Protein AF-0000000080752693 (afdb_homodimer)

Secondary structure (DSSP, 8-state):
--PPP-EESS-TGGGT-B---TTS-EEEEEEE----TTTSGGGGHHHHHHHHHHHHHHHTTS-EEEEE-GGGHHHHHHHTTTSSEEEEE---SSS-HHHHS-EEEE-TT--EEEEEEE--TTTTTTT-S-S--TTGGGHHHHHHHHTT-EEEEEEEEE--GGG-EE-SSSEEEEEHHHHTSTTT-TT--HHHHHHHHHHHH--SEEEEES--STT-TTSS-GGGTEEEEETTEEEEEE---TTSTHHHHHHHHHHHHHH-B-TTSPBPEEEEEEPP---B--HHHHHTSPP-TTS----TTSBP---TT--EEETTEEEEEE-S-TTHHHHHHHHHHHSTTSEEEEEE-HHHHTTT--TTTT-EEEEP----/--PPP-EEPS-TGGGT-B---TTS-EEEEEEE----TTTSGGGGHHHHHHHHHHHHHHHTTS-EEEEE-GGGHHHHHHHTTTSSEEEEE---SSS-HHHHS-EEEE-TTS-EEEEEEE--TTTTTTT-S-S--TTGGGHHHHHHHHTT-EEEEEEEEE--GGG-EE-SSSEEEEEHHHHTSTTT-TT--HHHHHHHHHHHH--SEEEEES--STT-TTSS-GGGTEEEEETTEEEEEE---TTSTHHHHHHHHHHHHHH-B-TTSPBPEEEEEEPP---B--HHHHHTSPP-TTS----TTSBP---TT--EEETTEEEEEE-S-TTHHHHHHHHHHHSTTSEEEEEE-HHHHTTT--TTTT-EEEEP----

Sequence (744 aa):
MPEPMRTLSGTPRADGFRMPAEWEPHAQTWMLWPERPDNWRLGGKPAQAAFATVARAIARFEPVTVGVSAAQYENACVRLAGADIRVVELSSDDAWVRDTGPTFLVDDAGEVRGVDWTFNAWGGFAGGLYAPWNRDDQVARKILGIERCARYRTEGFVLEGGAIHVDGEGTLLTTEECLLNPNRNPHLSREEIEAVLAGHLAVERVIWLPQGLYNDETDGHVDNFCCFVRPGEVLLAWTDDPQDPNHPRCRAALEVLERVRDARGRALRVQRMPIPGPLHASAEECAGVDPAADSQPRDPSIRLAASYVNFLIVNGGIIAPAFDDPRDAEAEALLRQSFPGREVLMLPGREILLGGGNIHCITQQQPAARRRMPEPMRTLSGTPRADGFRMPAEWEPHAQTWMLWPERPDNWRLGGKPAQAAFATVARAIARFEPVTVGVSAAQYENACVRLAGADIRVVELSSDDAWVRDTGPTFLVDDAGEVRGVDWTFNAWGGFAGGLYAPWNRDDQVARKILGIERCARYRTEGFVLEGGAIHVDGEGTLLTTEECLLNPNRNPHLSREEIEAVLAGHLAVERVIWLPQGLYNDETDGHVDNFCCFVRPGEVLLAWTDDPQDPNHPRCRAALEVLERVRDARGRALRVQRMPIPGPLHASAEECAGVDPAADSQPRDPSIRLAASYVNFLIVNGGIIAPAFDDPRDAEAEALLRQSFPGREVLMLPGREILLGGGNIHCITQQQPAARRR

InterPro domains:
  IPR007466 Peptidyl-arginine deiminase, Porphyromonas-type [PF04371] (18-367)
  IPR007466 Peptidyl-arginine deiminase, Porphyromonas-type [PTHR31377] (7-369)
  IPR017754 Agmatine deiminase [MF_01841] (10-368)
  IPR017754 Agmatine deiminase [TIGR03380] (11-368)

Nearest PDB structures (foldseek):
  2jer-assembly2_H  TM=9.837E-01  e=2.312E-53  Enterococcus faecalis
  6nic-assembly1_B  TM=9.835E-01  e=3.506E-53  Medicago truncatula
  2q3u-assembly2_B  TM=9.822E-01  e=3.949E-53  Arabidopsis thaliana
  2ewo-assembly3_H  TM=9.600E-01  e=5.181E-51  Streptococcus mutans
  2ewo-assembly1_A  TM=9.579E-01  e=6.193E-51  Streptococcus mutans

Solvent-accessible surface area (backbone atoms only — not comparable to full-atom values): 37403 Å² total; per-residue (Å²): 125,86,53,41,50,40,78,50,85,83,42,38,35,84,73,54,27,29,41,66,25,67,81,51,64,55,57,31,34,35,33,36,58,51,53,41,35,49,52,26,34,65,61,7,50,65,38,38,55,47,49,40,52,52,49,54,59,47,34,77,52,38,41,28,37,35,28,21,36,80,92,42,40,69,59,48,52,63,70,44,55,95,56,45,46,32,61,42,54,40,60,54,50,59,33,45,25,19,36,34,32,47,53,46,27,36,32,59,80,22,51,57,35,29,37,30,46,30,48,47,44,64,15,36,95,57,75,23,44,40,66,79,40,67,43,27,46,40,34,16,57,50,54,30,35,67,70,46,20,40,32,34,69,35,85,84,43,50,49,42,48,39,38,44,43,48,43,50,65,23,27,34,42,28,17,42,46,29,68,67,27,62,49,47,35,63,90,52,52,74,67,54,49,50,49,51,46,25,36,62,33,41,37,76,31,80,46,72,27,64,52,26,46,58,66,31,80,58,41,9,30,18,37,49,23,40,42,61,72,43,75,50,29,34,42,30,46,33,59,87,46,80,84,41,80,44,20,66,39,32,50,52,35,49,54,50,47,68,69,44,60,47,55,82,65,38,63,48,45,79,41,76,35,63,52,59,70,90,42,59,52,46,67,68,57,34,66,36,31,45,87,50,97,55,38,56,84,69,52,47,86,46,62,52,61,60,40,56,56,19,34,34,64,52,54,60,28,34,45,28,47,29,69,93,41,92,57,41,62,57,46,50,52,50,51,44,67,65,37,73,84,34,50,74,44,74,40,84,26,56,61,44,37,70,56,65,45,39,56,30,40,34,30,36,72,35,64,43,66,45,63,108,124,86,55,40,49,40,79,50,84,82,42,38,36,83,72,53,24,28,42,64,27,67,83,52,63,56,56,30,33,38,32,36,60,53,53,41,35,49,52,26,35,65,62,7,51,65,40,38,53,47,51,41,53,50,49,55,58,46,33,77,52,38,44,29,38,36,28,21,35,81,91,42,40,68,60,49,51,63,68,43,55,95,55,44,48,32,62,42,53,40,58,52,52,59,34,44,26,19,35,34,31,48,53,47,26,36,32,57,79,22,51,55,35,28,38,32,45,31,49,46,45,63,15,36,93,57,76,23,43,41,68,78,41,69,43,27,47,39,33,15,57,48,53,30,35,68,68,45,20,40,32,36,70,36,84,86,44,51,50,42,46,40,38,44,42,48,41,51,65,23,28,32,40,28,18,41,46,30,68,68,27,61,47,47,36,63,91,51,52,72,67,55,49,49,49,50,46,26,34,61,33,42,38,77,30,78,46,71,27,63,52,28,43,57,67,30,79,59,42,10,31,18,38,49,22,39,41,61,72,45,77,49,30,33,41,31,47,32,59,87,47,79,84,41,80,43,18,66,40,34,51,54,34,50,54,48,47,67,69,46,61,47,55,84,63,39,63,49,45,80,40,74,36,62,51,58,73,90,42,59,52,47,67,67,58,35,67,35,29,45,87,52,96,55,39,56,84,68,52,45,86,48,62,51,59,59,40,56,57,19,34,34,63,51,53,61,28,32,46,28,49,27,69,94,44,90,55,41,62,56,46,50,52,51,49,43,66,64,38,75,85,33,49,73,44,74,40,82,27,54,62,44,36,72,57,66,46,38,57,30,41,35,30,36,73,35,67,43,66,46,64,108

Foldseek 3Di:
DLAFAAADDFACVVVAKAQAAQQFAFQEKEWEAFAQQQQAFQRCVVVNLQVLVLQQVQLVFHAYEYEYAPVCQVVNCVSNPDGRYHYDHADWNGIQCQFLAWRWIAHQAQAIATEQAAAQQLQNPHLHAFDDGVSSSCHHVVVCRVVSHYYHYDPLAHTTNLQWGDQRPQEIEGECQRRVPCSGRVPDDPVRNVVNCCRHRVHDYYQYQHAAFPLQSSRHRCLQAKYALHVQEMEGEADPDPVDPCHVSRVSRVVSLQPDAGPVGHRHHYHYAYFFDQDFDDPVRQVRGDDDPGHHHHDRVRGFSGGQSLWHNHRQAIETEDDPGPCRVVNQVVVCVSDPRHHYDYGHFVSVSSSRGGDNRRMDTHRGRDND/DLAFAAADDFFCVVVAKAQAAQQFAFQEKEWEAFAAQQQAFQRCVVVNLQVLVLQQVQLVFHAYEYEYAPVCQVVNCVSNPDGRYHYDHADWNGIQCQFLAWRWIAHQAQAIATEQAAEQQLQNPHLHAFDDGVSSSCHHVVVCRVVSHYYHYDPLAHTTNLQWGDQRPQEIEGECQRRVPCSGRVPDDPVRNVVNCCRHRVHDYYQYQHAAFPPQSSRHRCLQAKYDLHVQEMEGEADPDPVDPCHVSRVSRVVSLQPDAGPVGHRHHYHYAYFFDQDFDDPVRQVRGDDDPGHHHHDRVRGFSGGQSLWHNHRQAIETEDDPGPCRVVNQVVVCVSDPRHYYDYGHFVSVSSSRGGDNRRMDTHRGRDND

pLDDT: mean 96.48, std 6.57, range [35.59, 98.94]

Radius of gyration: 28.94 Å; Cα contacts (8 Å, |Δi|>4): 1830; chains: 2; bounding box: 50×90×65 Å

Organism: Azotobacter vinelandii (strain DJ / ATCC BAA-1303) (NCBI:txid322710)

Structure (mmCIF, N/CA/C/O backbone):
data_AF-0000000080752693-model_v1
#
loop_
_entity.id
_entity.type
_entity.pdbx_description
1 polymer 'Agmatine deiminase'
#
loop_
_atom_site.group_PDB
_atom_site.id
_atom_site.type_symbol
_atom_site.label_atom_id
_atom_site.label_alt_id
_atom_site.label_comp_id
_atom_site.label_asym_id
_atom_site.label_entity_id
_atom_site.label_seq_id
_atom_site.pdbx_PDB_ins_code
_atom_site.Cartn_x
_atom_site.Cartn_y
_atom_site.Cartn_z
_atom_site.occupancy
_atom_site.B_iso_or_equiv
_atom_site.auth_seq_id
_atom_site.auth_comp_id
_atom_site.auth_asym_id
_atom_site.auth_atom_id
_atom_site.pdbx_PDB_model_num
ATOM 1 N N . MET A 1 1 ? 16.641 1.044 -11.445 1 35.59 1 MET A N 1
ATOM 2 C CA . MET A 1 1 ? 15.727 0.203 -10.68 1 35.59 1 MET A CA 1
ATOM 3 C C . MET A 1 1 ? 15.305 0.898 -9.391 1 35.59 1 MET A C 1
ATOM 5 O O . MET A 1 1 ? 16.125 1.528 -8.719 1 35.59 1 MET A O 1
ATOM 9 N N . PRO A 1 2 ? 14.031 1.011 -9.18 1 43.19 2 PRO A N 1
ATOM 10 C CA . PRO A 1 2 ? 13.695 1.741 -7.953 1 43.19 2 PRO A CA 1
ATOM 11 C C . PRO A 1 2 ? 14.25 1.079 -6.699 1 43.19 2 PRO A C 1
ATOM 13 O O . PRO A 1 2 ? 14.281 -0.15 -6.605 1 43.19 2 PRO A O 1
ATOM 16 N N . GLU A 1 3 ? 15.242 1.624 -6.117 1 51.09 3 GLU A N 1
ATOM 17 C CA . GLU A 1 3 ? 15.828 1.134 -4.875 1 51.09 3 GLU A CA 1
ATOM 18 C C . GLU A 1 3 ? 14.773 0.969 -3.787 1 51.09 3 GLU A C 1
ATOM 20 O O . GLU A 1 3 ? 13.812 1.737 -3.729 1 51.09 3 GLU A O 1
ATOM 25 N N . PRO A 1 4 ? 14.773 -0.229 -3.17 1 57.16 4 PRO A N 1
ATOM 26 C CA . PRO A 1 4 ? 13.906 -0.382 -1.998 1 57.16 4 PRO A CA 1
ATOM 27 C C . PRO A 1 4 ? 14.086 0.743 -0.98 1 57.16 4 PRO A C 1
ATOM 29 O O . PRO A 1 4 ? 15.125 1.402 -0.96 1 57.16 4 PRO A O 1
ATOM 32 N N . MET A 1 5 ? 13 1.014 -0.324 1 68.12 5 MET A N 1
ATOM 33 C CA . MET A 1 5 ? 13.094 2.021 0.728 1 68.12 5 MET A CA 1
ATOM 34 C C . MET A 1 5 ? 14.258 1.712 1.671 1 68.12 5 MET A C 1
ATOM 36 O O . MET A 1 5 ? 14.367 0.595 2.18 1 68.12 5 MET A O 1
ATOM 40 N N . ARG A 1 6 ? 15.156 2.541 1.705 1 82.06 6 ARG A N 1
ATOM 41 C CA . ARG A 1 6 ? 16.312 2.449 2.605 1 82.06 6 ARG A CA 1
ATOM 42 C C . ARG A 1 6 ? 16.219 3.494 3.713 1 82.06 6 ARG A C 1
ATOM 44 O O . ARG A 1 6 ? 15.828 4.637 3.467 1 82.06 6 ARG A O 1
ATOM 51 N N . THR A 1 7 ? 16.312 2.973 4.898 1 90.19 7 THR A N 1
ATOM 52 C CA . THR A 1 7 ? 16.516 3.912 5.996 1 90.19 7 THR A CA 1
ATOM 53 C C . THR A 1 7 ? 17.969 4.402 6.027 1 90.19 7 THR A C 1
ATOM 55 O O . THR A 1 7 ? 18.891 3.6 6.113 1 90.19 7 THR A O 1
ATOM 58 N N . LEU A 1 8 ? 18.125 5.656 5.898 1 93.06 8 LEU A N 1
ATOM 59 C CA . LEU A 1 8 ? 19.438 6.266 5.773 1 93.06 8 LEU A CA 1
ATOM 60 C C . LEU A 1 8 ? 19.969 6.699 7.137 1 93.06 8 LEU A C 1
ATOM 62 O O . LEU A 1 8 ? 19.188 7.051 8.023 1 93.06 8 LEU A O 1
ATOM 66 N N . SER A 1 9 ? 21.297 6.594 7 1 89.62 9 SER A N 1
ATOM 67 C CA . SER A 1 9 ? 21.984 7.145 8.164 1 89.62 9 SER A CA 1
ATOM 68 C C . SER A 1 9 ? 22.453 8.578 7.906 1 89.62 9 SER A C 1
ATOM 70 O O . SER A 1 9 ? 22.531 9.008 6.754 1 89.62 9 SER A O 1
ATOM 72 N N . GLY A 1 10 ? 22.359 9.484 8.875 1 92.94 10 GLY A N 1
ATOM 73 C CA . GLY A 1 10 ? 22.781 10.867 8.719 1 92.94 10 GLY A CA 1
ATOM 74 C C . GLY A 1 10 ? 21.625 11.836 8.641 1 92.94 10 GLY A C 1
ATOM 75 O O . GLY A 1 10 ? 20.547 11.562 9.18 1 92.94 10 GLY A O 1
ATOM 76 N N . THR A 1 11 ? 21.984 13.016 7.91 1 97.25 11 THR A N 1
ATOM 77 C CA . THR A 1 11 ? 20.953 14.047 7.828 1 97.25 11 THR A CA 1
ATOM 78 C C . THR A 1 11 ? 20.688 14.445 6.379 1 97.25 11 THR A C 1
ATOM 80 O O . THR A 1 11 ? 21.594 14.398 5.547 1 97.25 11 THR A O 1
ATOM 83 N N . PRO A 1 12 ? 19.516 14.812 6.129 1 98.25 12 PRO A N 1
ATOM 84 C CA . PRO A 1 12 ? 19.172 15.289 4.789 1 98.25 12 PRO A CA 1
ATOM 85 C C . PRO A 1 12 ? 20.078 16.422 4.32 1 98.25 12 PRO A C 1
ATOM 87 O O . PRO A 1 12 ? 20.531 16.422 3.168 1 98.25 12 PRO A O 1
ATOM 90 N N . ARG A 1 13 ? 20.375 17.344 5.18 1 98.31 13 ARG A N 1
ATOM 91 C CA . ARG A 1 13 ? 21.219 18.469 4.801 1 98.31 13 ARG A CA 1
ATOM 92 C C . ARG A 1 13 ? 22.578 17.984 4.273 1 98.31 13 ARG A C 1
ATOM 94 O O . ARG A 1 13 ? 23.047 18.469 3.244 1 98.31 13 ARG A O 1
ATOM 101 N N . ALA A 1 14 ? 23.156 17.062 4.996 1 98.25 14 ALA A N 1
ATOM 102 C CA . ALA A 1 14 ? 24.453 16.516 4.613 1 98.25 14 ALA A CA 1
ATOM 103 C C . ALA A 1 14 ? 24.391 15.828 3.25 1 98.25 14 ALA A C 1
ATOM 105 O O . ALA A 1 14 ? 25.375 15.797 2.514 1 98.25 14 ALA A O 1
ATOM 106 N N . ASP A 1 15 ? 23.203 15.359 2.896 1 97.69 15 ASP A N 1
ATOM 107 C CA . ASP A 1 15 ? 23.031 14.641 1.643 1 97.69 15 ASP A CA 1
ATOM 108 C C . ASP A 1 15 ? 22.547 15.57 0.534 1 97.69 15 ASP A C 1
ATOM 110 O O . ASP A 1 15 ? 22.266 15.125 -0.581 1 97.69 15 ASP A O 1
ATOM 114 N N . GLY A 1 16 ? 22.344 16.844 0.834 1 97.94 16 GLY A N 1
ATOM 115 C CA . GLY A 1 16 ? 21.969 17.828 -0.175 1 97.94 16 GLY A CA 1
ATOM 116 C C . GLY A 1 16 ? 20.469 17.938 -0.356 1 97.94 16 GLY A C 1
ATOM 117 O O . GLY A 1 16 ? 20 18.375 -1.41 1 97.94 16 GLY A O 1
ATOM 118 N N . PHE A 1 17 ? 19.688 17.547 0.644 1 98.25 17 PHE A N 1
ATOM 119 C CA . PHE A 1 17 ? 18.219 17.609 0.566 1 98.25 17 PHE A CA 1
ATOM 120 C C . PHE A 1 17 ? 17.688 18.734 1.434 1 98.25 17 PHE A C 1
ATOM 122 O O . PHE A 1 17 ? 18.266 19.062 2.473 1 98.25 17 PHE A O 1
ATOM 129 N N . ARG A 1 18 ? 16.531 19.281 1.024 1 98.31 18 ARG A N 1
ATOM 130 C CA . ARG A 1 18 ? 15.844 20.344 1.762 1 98.31 18 ARG A CA 1
ATOM 131 C C . ARG A 1 18 ? 14.328 20.141 1.743 1 98.31 18 ARG A C 1
ATOM 133 O O . ARG A 1 18 ? 13.797 19.516 0.827 1 98.31 18 ARG A O 1
ATOM 140 N N . MET A 1 19 ? 13.648 20.688 2.75 1 98.62 19 MET A N 1
ATOM 141 C CA . MET A 1 19 ? 12.188 20.766 2.715 1 98.62 19 MET A CA 1
ATOM 142 C C . MET A 1 19 ? 11.727 21.875 1.786 1 98.62 19 MET A C 1
ATOM 144 O O . MET A 1 19 ? 12.039 23.047 2.014 1 98.62 19 MET A O 1
ATOM 148 N N . PRO A 1 20 ? 11.047 21.578 0.7 1 98.19 20 PRO A N 1
ATOM 149 C CA . PRO A 1 20 ? 10.555 22.641 -0.192 1 98.19 20 PRO A CA 1
ATOM 150 C C . PRO A 1 20 ? 9.359 23.375 0.385 1 98.19 20 PRO A C 1
ATOM 152 O O . PRO A 1 20 ? 8.672 22.859 1.271 1 98.19 20 PRO A O 1
ATOM 155 N N . ALA A 1 21 ? 9.141 24.562 -0.133 1 98.12 21 ALA A N 1
ATOM 156 C CA . ALA A 1 21 ? 7.938 25.312 0.24 1 98.12 21 ALA A CA 1
ATOM 157 C C . ALA A 1 21 ? 6.68 24.609 -0.276 1 98.12 21 ALA A C 1
ATOM 159 O O . ALA A 1 21 ? 6.742 23.844 -1.235 1 98.12 21 ALA A O 1
ATOM 160 N N . GLU A 1 22 ? 5.555 24.891 0.324 1 97.81 22 GLU A N 1
ATOM 161 C CA . GLU A 1 22 ? 4.305 24.219 -0.01 1 97.81 22 GLU A CA 1
ATOM 162 C C . GLU A 1 22 ? 3.795 24.641 -1.383 1 97.81 22 GLU A C 1
ATOM 164 O O . GLU A 1 22 ? 2.969 23.969 -1.986 1 97.81 22 GLU A O 1
ATOM 169 N N . TRP A 1 23 ? 4.281 25.844 -1.931 1 97.75 23 TRP A N 1
ATOM 170 C CA . TRP A 1 23 ? 3.789 26.297 -3.223 1 97.75 23 TRP A CA 1
ATOM 171 C C . TRP A 1 23 ? 4.625 25.734 -4.363 1 97.75 23 TRP A C 1
ATOM 173 O O . TRP A 1 23 ? 4.316 25.953 -5.535 1 97.75 23 TRP A O 1
ATOM 183 N N . GLU A 1 24 ? 5.789 25.078 -4.023 1 96.81 24 GLU A N 1
ATOM 184 C CA . GLU A 1 24 ? 6.547 24.406 -5.074 1 96.81 24 GLU A CA 1
ATOM 185 C C . GLU A 1 24 ? 5.746 23.266 -5.695 1 96.81 24 GLU A C 1
ATOM 187 O O . GLU A 1 24 ? 4.789 22.766 -5.094 1 96.81 24 GLU A O 1
ATOM 192 N N . PRO A 1 25 ? 6.07 22.844 -6.941 1 97.38 25 PRO A N 1
ATOM 193 C CA . PRO A 1 25 ? 5.25 21.875 -7.656 1 97.38 25 PRO A CA 1
ATOM 194 C C . PRO A 1 25 ? 5.094 20.562 -6.887 1 97.38 25 PRO A C 1
ATOM 196 O O . PRO A 1 25 ? 6.043 20.094 -6.258 1 97.38 25 PRO A O 1
ATOM 199 N N . HIS A 1 26 ? 3.889 20.031 -6.984 1 97.81 26 HIS A N 1
ATOM 200 C CA . HIS A 1 26 ? 3.562 18.781 -6.309 1 97.81 26 HIS A CA 1
ATOM 201 C C . HIS A 1 26 ? 3.438 17.625 -7.305 1 97.81 26 HIS A C 1
ATOM 203 O O . HIS A 1 26 ? 3.006 17.828 -8.438 1 97.81 26 HIS A O 1
ATOM 209 N N . ALA A 1 27 ? 3.795 16.422 -6.836 1 97.62 27 ALA A N 1
ATOM 210 C CA . ALA A 1 27 ? 3.461 15.203 -7.555 1 97.62 27 ALA A CA 1
ATOM 211 C C . ALA A 1 27 ? 2.064 14.711 -7.18 1 97.62 27 ALA A C 1
ATOM 213 O O . ALA A 1 27 ? 1.351 14.156 -8.016 1 97.62 27 ALA A O 1
ATOM 214 N N . GLN A 1 28 ? 1.717 14.883 -5.895 1 98 28 GLN A N 1
ATOM 215 C CA . GLN A 1 28 ? 0.428 14.438 -5.371 1 98 28 GLN A CA 1
ATOM 216 C C . GLN A 1 28 ? 0.195 14.977 -3.959 1 98 28 GLN A C 1
ATOM 218 O O . GLN A 1 28 ? 1.093 15.57 -3.357 1 98 28 GLN A O 1
ATOM 223 N N . THR A 1 29 ? -1.009 14.727 -3.49 1 98.62 29 THR A N 1
ATOM 224 C CA . THR A 1 29 ? -1.359 14.992 -2.1 1 98.62 29 THR A CA 1
ATOM 225 C C . THR A 1 29 ? -1.874 13.719 -1.422 1 98.62 29 THR A C 1
ATOM 227 O O . THR A 1 29 ? -2.652 12.969 -2.01 1 98.62 29 THR A O 1
ATOM 230 N N . TRP A 1 30 ? -1.434 13.5 -0.211 1 98.88 30 TRP A N 1
ATOM 231 C CA . TRP A 1 30 ? -1.836 12.336 0.578 1 98.88 30 TRP A CA 1
ATOM 232 C C . TRP A 1 30 ? -2.928 12.711 1.576 1 98.88 30 TRP A C 1
ATOM 234 O O . TRP A 1 30 ? -2.906 13.805 2.15 1 98.88 30 TRP A O 1
ATOM 244 N N . MET A 1 31 ? -3.828 11.805 1.849 1 98.94 31 MET A N 1
ATOM 245 C CA . MET A 1 31 ? -4.828 11.852 2.912 1 98.94 31 MET A CA 1
ATOM 246 C C . MET A 1 31 ? -4.984 10.492 3.574 1 98.94 31 MET A C 1
ATOM 248 O O . MET A 1 31 ? -4.543 9.477 3.029 1 98.94 31 MET A O 1
ATOM 252 N N . LEU A 1 32 ? -5.523 10.461 4.762 1 98.94 32 LEU A N 1
ATOM 253 C CA . LEU A 1 32 ? -5.902 9.25 5.48 1 98.94 32 LEU A CA 1
ATOM 254 C C . LEU A 1 32 ? -7.395 9.242 5.793 1 98.94 32 LEU A C 1
ATOM 256 O O . LEU A 1 32 ? -7.957 10.273 6.156 1 98.94 32 LEU A O 1
ATOM 260 N N . TRP A 1 33 ? -7.984 8.141 5.664 1 98.81 33 TRP A N 1
ATOM 261 C CA . TRP A 1 33 ? -9.422 7.98 5.816 1 98.81 33 TRP A CA 1
ATOM 262 C C . TRP A 1 33 ? -9.828 8.023 7.289 1 98.81 33 TRP A C 1
ATOM 264 O O . TRP A 1 33 ? -9.273 7.293 8.109 1 98.81 33 TRP A O 1
ATOM 274 N N . PRO A 1 34 ? -10.758 8.906 7.672 1 98.75 34 PRO A N 1
ATOM 275 C CA . PRO A 1 34 ? -11.164 9.016 9.078 1 98.75 34 PRO A CA 1
ATOM 276 C C . PRO A 1 34 ? -12.078 7.883 9.523 1 98.75 34 PRO A C 1
ATOM 278 O O . PRO A 1 34 ? -13.047 7.555 8.828 1 98.75 34 PRO A O 1
ATOM 281 N N . GLU A 1 35 ? -11.75 7.301 10.711 1 97.06 35 GLU A N 1
ATOM 282 C CA . GLU A 1 35 ? -12.523 6.148 11.156 1 97.06 35 GLU A CA 1
ATOM 283 C C . GLU A 1 35 ? -12.672 6.145 12.68 1 97.06 35 GLU A C 1
ATOM 285 O O . GLU A 1 35 ? -13.617 5.57 13.219 1 97.06 35 GLU A O 1
ATOM 290 N N . ARG A 1 36 ? -11.773 6.727 13.438 1 96.69 36 ARG A N 1
ATOM 291 C CA . ARG A 1 36 ? -11.703 6.598 14.883 1 96.69 36 ARG A CA 1
ATOM 292 C C . ARG A 1 36 ? -12.961 7.156 15.547 1 96.69 36 ARG A C 1
ATOM 294 O O . ARG A 1 36 ? -13.211 8.367 15.5 1 96.69 36 ARG A O 1
ATOM 301 N N . PRO A 1 37 ? -13.711 6.336 16.25 1 95.94 37 PRO A N 1
ATOM 302 C CA . PRO A 1 37 ? -15.039 6.777 16.672 1 95.94 37 PRO A CA 1
ATOM 303 C C . PRO A 1 37 ? -14.992 7.695 17.891 1 95.94 37 PRO A C 1
ATOM 305 O O . PRO A 1 37 ? -15.992 8.336 18.219 1 95.94 37 PRO A O 1
ATOM 308 N N . ASP A 1 38 ? -13.867 7.746 18.562 1 96.81 38 ASP A N 1
ATOM 309 C CA . ASP A 1 38 ? -13.781 8.641 19.719 1 96.81 38 ASP A CA 1
ATOM 310 C C . ASP A 1 38 ? -13.266 10.016 19.312 1 96.81 38 ASP A C 1
ATOM 312 O O . ASP A 1 38 ? -13.023 10.875 20.156 1 96.81 38 ASP A O 1
ATOM 316 N N . ASN A 1 39 ? -13.07 10.195 18.031 1 96.88 39 ASN A N 1
ATOM 317 C CA . ASN A 1 39 ? -12.734 11.523 17.531 1 96.88 39 ASN A CA 1
ATOM 318 C C . ASN A 1 39 ? -13.766 12 16.5 1 96.88 39 ASN A C 1
ATOM 320 O O . ASN A 1 39 ? -14.125 13.18 16.484 1 96.88 39 ASN A O 1
ATOM 324 N N . TRP A 1 40 ? -14.172 11.07 15.688 1 97.94 40 TRP A N 1
ATOM 325 C CA . TRP A 1 40 ? -15.102 11.398 14.617 1 97.94 40 TRP A CA 1
ATOM 326 C C . TRP A 1 40 ? -16.516 10.914 14.945 1 97.94 40 TRP A C 1
ATOM 328 O O . TRP A 1 40 ? -16.719 9.719 15.164 1 97.94 40 TRP A O 1
ATOM 338 N N . ARG A 1 41 ? -17.422 11.766 14.945 1 97.75 41 ARG A N 1
ATOM 339 C CA . ARG A 1 41 ? -18.781 11.453 15.398 1 97.75 41 ARG A CA 1
ATOM 340 C C . ARG A 1 41 ? -19.484 10.508 14.43 1 97.75 41 ARG A C 1
ATOM 342 O O . ARG A 1 41 ? -19.141 10.469 13.242 1 97.75 41 ARG A O 1
ATOM 349 N N . LEU A 1 42 ? -20.422 9.727 14.93 1 97.94 42 LEU A N 1
ATOM 350 C CA . LEU A 1 42 ? -21.312 8.844 14.18 1 97.94 42 LEU A CA 1
ATOM 351 C C . LEU A 1 42 ? -20.516 7.855 13.336 1 97.94 42 LEU A C 1
ATOM 353 O O . LEU A 1 42 ? -20.828 7.637 12.164 1 97.94 42 LEU A O 1
ATOM 357 N N . GLY A 1 43 ? -19.453 7.379 13.93 1 95.31 43 GLY A N 1
ATOM 358 C CA . GLY A 1 43 ? -18.625 6.387 13.25 1 95.31 43 GLY A CA 1
ATOM 359 C C . GLY A 1 43 ? -17.812 6.961 12.117 1 95.31 43 GLY A C 1
ATOM 360 O O . GLY A 1 43 ? -17.438 6.246 11.18 1 95.31 43 GLY A O 1
ATOM 361 N N . GLY A 1 44 ? -17.656 8.258 12.078 1 97.88 44 GLY A N 1
ATOM 362 C CA . GLY A 1 44 ? -16.797 8.914 11.109 1 97.88 44 GLY A CA 1
ATOM 363 C C . GLY A 1 44 ? -17.5 9.219 9.797 1 97.88 44 GLY A C 1
ATOM 364 O O . GLY A 1 44 ? -16.891 9.766 8.875 1 97.88 44 GLY A O 1
ATOM 365 N N . LYS A 1 45 ? -18.781 8.914 9.711 1 98 45 LYS A N 1
ATOM 366 C CA . LYS A 1 45 ? -19.453 8.984 8.422 1 98 45 LYS A CA 1
ATOM 367 C C . LYS A 1 45 ? -19.547 10.422 7.914 1 98 45 LYS A C 1
ATOM 369 O O . LYS A 1 45 ? -19.203 10.695 6.762 1 98 45 LYS A O 1
ATOM 374 N N . PRO A 1 46 ? -19.938 11.461 8.781 1 98.44 46 PRO A N 1
ATOM 375 C CA . PRO A 1 46 ? -19.906 12.836 8.281 1 98.44 46 PRO A CA 1
ATOM 376 C C . PRO A 1 46 ? -18.516 13.281 7.875 1 98.44 46 PRO A C 1
ATOM 378 O O . PRO A 1 46 ? -18.344 13.984 6.871 1 98.44 46 PRO A O 1
ATOM 381 N N . ALA A 1 47 ? -17.547 12.898 8.664 1 98.69 47 ALA A N 1
ATOM 382 C CA . ALA A 1 47 ? -16.172 13.242 8.344 1 98.69 47 ALA A CA 1
ATOM 383 C C . ALA A 1 47 ? -15.742 12.609 7.02 1 98.69 47 ALA A C 1
ATOM 385 O O . ALA A 1 47 ? -15.078 13.258 6.203 1 98.69 47 ALA A O 1
ATOM 386 N N . GLN A 1 48 ? -16.078 11.359 6.844 1 98.75 48 GLN A N 1
ATOM 387 C CA . GLN A 1 48 ? -15.75 10.664 5.602 1 98.75 48 GLN A CA 1
ATOM 388 C C . GLN A 1 48 ? -16.312 11.406 4.395 1 98.75 48 GLN A C 1
ATOM 390 O O . GLN A 1 48 ? -15.633 11.555 3.373 1 98.75 48 GLN A O 1
ATOM 395 N N . ALA A 1 49 ? -17.5 11.867 4.5 1 98.5 49 ALA A N 1
ATOM 396 C CA . ALA A 1 49 ? -18.094 12.664 3.428 1 98.5 49 ALA A CA 1
ATOM 397 C C . ALA A 1 49 ? -17.312 13.953 3.201 1 98.5 49 ALA A C 1
ATOM 399 O O . ALA A 1 49 ? -17.047 14.336 2.059 1 98.5 49 ALA A O 1
ATOM 400 N N . ALA A 1 50 ? -16.938 14.617 4.254 1 98.75 50 ALA A N 1
ATOM 401 C CA . ALA A 1 50 ? -16.172 15.859 4.156 1 98.75 50 ALA A CA 1
ATOM 402 C C . ALA A 1 50 ? -14.805 15.609 3.537 1 98.75 50 ALA A C 1
ATOM 404 O O . ALA A 1 50 ? -14.359 16.375 2.678 1 98.75 50 ALA A O 1
ATOM 405 N N . PHE A 1 51 ? -14.156 14.531 3.982 1 98.81 51 PHE A N 1
ATOM 406 C CA . PHE A 1 51 ? -12.852 14.172 3.439 1 98.81 51 PHE A CA 1
ATOM 407 C C . PHE A 1 51 ? -12.945 13.891 1.945 1 98.81 51 PHE A C 1
ATOM 409 O O . PHE A 1 51 ? -12.078 14.305 1.174 1 98.81 51 PHE A O 1
ATOM 416 N N . ALA A 1 52 ? -13.961 13.164 1.558 1 98.56 52 ALA A N 1
ATOM 417 C CA . ALA A 1 52 ? -14.164 12.875 0.141 1 98.56 52 ALA A CA 1
ATOM 418 C C . ALA A 1 52 ? -14.336 14.156 -0.663 1 98.56 52 ALA A C 1
ATOM 420 O O . ALA A 1 52 ? -13.82 14.273 -1.776 1 98.56 52 ALA A O 1
ATOM 421 N N . THR A 1 53 ? -15.039 15.109 -0.09 1 98.62 53 THR A N 1
ATOM 422 C CA . THR A 1 53 ? -15.234 16.406 -0.739 1 98.62 53 THR A CA 1
ATOM 423 C C . THR A 1 53 ? -13.898 17.125 -0.933 1 98.62 53 THR A C 1
ATOM 425 O O . THR A 1 53 ? -13.625 17.641 -2.012 1 98.62 53 THR A O 1
ATOM 428 N N . VAL A 1 54 ? -13.086 17.094 0.061 1 98.81 54 VAL A N 1
ATOM 429 C CA . VAL A 1 54 ? -11.781 17.734 -0.012 1 98.81 54 VAL A CA 1
ATOM 430 C C . VAL A 1 54 ? -10.914 17.016 -1.048 1 98.81 54 VAL A C 1
ATOM 432 O O . VAL A 1 54 ? -10.281 17.672 -1.89 1 98.81 54 VAL A O 1
ATOM 435 N N . ALA A 1 55 ? -10.922 15.688 -0.992 1 98.75 55 ALA A N 1
ATOM 436 C CA . ALA A 1 55 ? -10.133 14.898 -1.931 1 98.75 55 ALA A CA 1
ATOM 437 C C . ALA A 1 55 ? -10.516 15.211 -3.373 1 98.75 55 ALA A C 1
ATOM 439 O O . ALA A 1 55 ? -9.648 15.391 -4.23 1 98.75 55 ALA A O 1
ATOM 440 N N . ARG A 1 56 ? -11.789 15.328 -3.643 1 98.06 56 ARG A N 1
ATOM 441 C CA . ARG A 1 56 ? -12.273 15.609 -4.992 1 98.06 56 ARG A CA 1
ATOM 442 C C . ARG A 1 56 ? -11.859 17.016 -5.434 1 98.06 56 ARG A C 1
ATOM 444 O O . ARG A 1 56 ? -11.523 17.219 -6.602 1 98.06 56 ARG A O 1
ATOM 451 N N . ALA A 1 57 ? -11.906 17.922 -4.508 1 98.56 57 ALA A N 1
ATOM 452 C CA . ALA A 1 57 ? -11.477 19.281 -4.824 1 98.56 57 ALA A CA 1
ATOM 453 C C . ALA A 1 57 ? -10 19.312 -5.199 1 98.56 57 ALA A C 1
ATOM 455 O O . ALA A 1 57 ? -9.609 19.953 -6.18 1 98.56 57 ALA A O 1
ATOM 456 N N . ILE A 1 58 ? -9.188 18.656 -4.453 1 98.62 58 ILE A N 1
ATOM 457 C CA . ILE A 1 58 ? -7.754 18.609 -4.727 1 98.62 58 ILE A CA 1
ATOM 458 C C . ILE A 1 58 ? -7.512 17.938 -6.078 1 98.62 58 ILE A C 1
ATOM 460 O O . ILE A 1 58 ? -6.664 18.375 -6.855 1 98.62 58 ILE A O 1
ATOM 464 N N . ALA A 1 59 ? -8.273 16.906 -6.387 1 97.75 59 ALA A N 1
ATOM 465 C CA . ALA A 1 59 ? -8.094 16.094 -7.59 1 97.75 59 ALA A CA 1
ATOM 466 C C . ALA A 1 59 ? -8.312 16.922 -8.852 1 97.75 59 ALA A C 1
ATOM 468 O O . ALA A 1 59 ? -7.91 16.516 -9.945 1 97.75 59 ALA A O 1
ATOM 469 N N . ARG A 1 60 ? -8.922 18.062 -8.742 1 97.25 60 ARG A N 1
ATOM 470 C CA . ARG A 1 60 ? -9.07 18.984 -9.875 1 97.25 60 ARG A CA 1
ATOM 471 C C . ARG A 1 60 ? -7.723 19.547 -10.297 1 97.25 60 ARG A C 1
ATOM 473 O O . ARG A 1 60 ? -7.57 20.031 -11.43 1 97.25 60 ARG A O 1
ATOM 480 N N . PHE A 1 61 ? -6.766 19.516 -9.367 1 97.69 61 PHE A N 1
ATOM 481 C CA . PHE A 1 61 ? -5.527 20.234 -9.617 1 97.69 61 PHE A CA 1
ATOM 482 C C . PHE A 1 61 ? -4.34 19.297 -9.672 1 97.69 61 PHE A C 1
ATOM 484 O O . PHE A 1 61 ? -3.363 19.547 -10.383 1 97.69 61 PHE A O 1
ATOM 491 N N . GLU A 1 62 ? -4.375 18.188 -8.859 1 97.12 62 GLU A N 1
ATOM 492 C CA . GLU A 1 62 ? -3.279 17.219 -8.789 1 97.12 62 GLU A CA 1
ATOM 493 C C . GLU A 1 62 ? -3.76 15.875 -8.258 1 97.12 62 GLU A C 1
ATOM 495 O O . GLU A 1 62 ? -4.816 15.789 -7.629 1 97.12 62 GLU A O 1
ATOM 500 N N . PRO A 1 63 ? -2.98 14.781 -8.5 1 96.69 63 PRO A N 1
ATOM 501 C CA . PRO A 1 63 ? -3.375 13.461 -8.008 1 96.69 63 PRO A CA 1
ATOM 502 C C . PRO A 1 63 ? -3.49 13.406 -6.484 1 96.69 63 PRO A C 1
ATOM 504 O O . PRO A 1 63 ? -2.734 14.078 -5.781 1 96.69 63 PRO A O 1
ATOM 507 N N . VAL A 1 64 ? -4.441 12.602 -6 1 98.31 64 VAL A N 1
ATOM 508 C CA . VAL A 1 64 ? -4.633 12.383 -4.57 1 98.31 64 VAL A CA 1
ATOM 509 C C . VAL A 1 64 ? -4.5 10.898 -4.25 1 98.31 64 VAL A C 1
ATOM 511 O O . VAL A 1 64 ? -4.977 10.047 -5.004 1 98.31 64 VAL A O 1
ATOM 514 N N . THR A 1 65 ? -3.824 10.562 -3.215 1 98.62 65 THR A N 1
ATOM 515 C CA . THR A 1 65 ? -3.783 9.211 -2.666 1 98.62 65 THR A CA 1
ATOM 516 C C . THR A 1 65 ? -4.379 9.18 -1.262 1 98.62 65 THR A C 1
ATOM 518 O O . THR A 1 65 ? -3.994 9.977 -0.401 1 98.62 65 THR A O 1
ATOM 521 N N . VAL A 1 66 ? -5.301 8.266 -1.059 1 98.81 66 VAL A N 1
ATOM 522 C CA . VAL A 1 66 ? -5.938 8.125 0.248 1 98.81 66 VAL A CA 1
ATOM 523 C C . VAL A 1 66 ? -5.578 6.777 0.859 1 98.81 66 VAL A C 1
ATOM 525 O O . VAL A 1 66 ? -5.848 5.727 0.268 1 98.81 66 VAL A O 1
ATOM 528 N N . GLY A 1 67 ? -4.926 6.812 2.035 1 98.81 67 GLY A N 1
ATOM 529 C CA . GLY A 1 67 ? -4.688 5.609 2.82 1 98.81 67 GLY A CA 1
ATOM 530 C C . GLY A 1 67 ? -5.891 5.188 3.643 1 98.81 67 GLY A C 1
ATOM 531 O O . GLY A 1 67 ? -6.543 6.023 4.273 1 98.81 67 GLY A O 1
ATOM 532 N N . VAL A 1 68 ? -6.18 3.9 3.645 1 98.69 68 VAL A N 1
ATOM 533 C CA . VAL A 1 68 ? -7.371 3.383 4.312 1 98.69 68 VAL A CA 1
ATOM 534 C C . VAL A 1 68 ? -7.035 2.078 5.027 1 98.69 68 VAL A C 1
ATOM 536 O O . VAL A 1 68 ? -6.109 1.366 4.633 1 98.69 68 VAL A O 1
ATOM 539 N N . SER A 1 69 ? -7.762 1.773 6.129 1 98.25 69 SER A N 1
ATOM 540 C CA . SER A 1 69 ? -7.641 0.459 6.754 1 98.25 69 SER A CA 1
ATOM 541 C C . SER A 1 69 ? -8.305 -0.62 5.898 1 98.25 69 SER A C 1
ATOM 543 O O . SER A 1 69 ? -9.109 -0.314 5.02 1 98.25 69 SER A O 1
ATOM 545 N N . ALA A 1 70 ? -7.949 -1.886 6.148 1 97.88 70 ALA A N 1
ATOM 546 C CA . ALA A 1 70 ? -8.578 -3.006 5.449 1 97.88 70 ALA A CA 1
ATOM 547 C C . ALA A 1 70 ? -10.094 -2.975 5.613 1 97.88 70 ALA A C 1
ATOM 549 O O . ALA A 1 70 ? -10.836 -3.264 4.672 1 97.88 70 ALA A O 1
ATOM 550 N N . ALA A 1 71 ? -10.578 -2.598 6.773 1 97.12 71 ALA A N 1
ATOM 551 C CA . ALA A 1 71 ? -12 -2.615 7.094 1 97.12 71 ALA A CA 1
ATOM 552 C C . ALA A 1 71 ? -12.758 -1.565 6.289 1 97.12 71 ALA A C 1
ATOM 554 O O . ALA A 1 71 ? -13.961 -1.709 6.047 1 97.12 71 ALA A O 1
ATOM 555 N N . GLN A 1 72 ? -12.055 -0.546 5.871 1 97.94 72 GLN A N 1
ATOM 556 C CA . GLN A 1 72 ? -12.719 0.57 5.207 1 97.94 72 GLN A CA 1
ATOM 557 C C . GLN A 1 72 ? -12.383 0.599 3.719 1 97.94 72 GLN A C 1
ATOM 559 O O . GLN A 1 72 ? -12.812 1.504 2.998 1 97.94 72 GLN A O 1
ATOM 564 N N . TYR A 1 73 ? -11.625 -0.396 3.197 1 98.19 73 TYR A N 1
ATOM 565 C CA . TYR A 1 73 ? -11.102 -0.368 1.837 1 98.19 73 TYR A CA 1
ATOM 566 C C . TYR A 1 73 ? -12.227 -0.284 0.818 1 98.19 73 TYR A C 1
ATOM 568 O O . TYR A 1 73 ? -12.258 0.625 -0.014 1 98.19 73 TYR A O 1
ATOM 576 N N . GLU A 1 74 ? -13.227 -1.165 0.887 1 96.44 74 GLU A N 1
ATOM 577 C CA . GLU A 1 74 ? -14.328 -1.17 -0.064 1 96.44 74 GLU A CA 1
ATOM 578 C C . GLU A 1 74 ? -15.164 0.101 0.055 1 96.44 74 GLU A C 1
ATOM 580 O O . GLU A 1 74 ? -15.547 0.697 -0.955 1 96.44 74 GLU A O 1
ATOM 585 N N . ASN A 1 75 ? -15.445 0.515 1.286 1 97.56 75 ASN A N 1
ATOM 586 C CA . ASN A 1 75 ? -16.203 1.736 1.527 1 97.56 75 ASN A CA 1
ATOM 587 C C . ASN A 1 75 ? -15.539 2.949 0.886 1 97.56 75 ASN A C 1
ATOM 589 O O . ASN A 1 75 ? -16.188 3.705 0.156 1 97.56 75 ASN A O 1
ATOM 593 N N . ALA A 1 76 ? -14.234 3.109 1.123 1 98.06 76 ALA A N 1
ATOM 594 C CA . ALA A 1 76 ? -13.484 4.246 0.593 1 98.06 76 ALA A CA 1
ATOM 595 C C . ALA A 1 76 ? -13.445 4.215 -0.932 1 98.06 76 ALA A C 1
ATOM 597 O O . ALA A 1 76 ? -13.602 5.246 -1.587 1 98.06 76 ALA A O 1
ATOM 598 N N . CYS A 1 77 ? -13.219 3.008 -1.487 1 96.12 77 CYS A N 1
ATOM 599 C CA . CYS A 1 77 ? -13.172 2.877 -2.939 1 96.12 77 CYS A CA 1
ATOM 600 C C . CYS A 1 77 ? -14.461 3.387 -3.574 1 96.12 77 CYS A C 1
ATOM 602 O O . CYS A 1 77 ? -14.422 4.094 -4.582 1 96.12 77 CYS A O 1
ATOM 604 N N . VAL A 1 78 ? -15.578 3.051 -2.99 1 95.19 78 VAL A N 1
ATOM 605 C CA . VAL A 1 78 ? -16.875 3.455 -3.535 1 95.19 78 VAL A CA 1
ATOM 606 C C . VAL A 1 78 ? -17.062 4.961 -3.361 1 95.19 78 VAL A C 1
ATOM 608 O O . VAL A 1 78 ? -17.438 5.66 -4.305 1 95.19 78 VAL A O 1
ATOM 611 N N . ARG A 1 79 ? -16.719 5.516 -2.199 1 96.25 79 ARG A N 1
ATOM 612 C CA . ARG A 1 79 ? -16.984 6.91 -1.86 1 96.25 79 ARG A CA 1
ATOM 613 C C . ARG A 1 79 ? -16.062 7.84 -2.646 1 96.25 79 ARG A C 1
ATOM 615 O O . ARG A 1 79 ? -16.391 9.008 -2.871 1 96.25 79 ARG A O 1
ATOM 622 N N . LEU A 1 80 ? -14.93 7.324 -3.064 1 96.94 80 LEU A N 1
ATOM 623 C CA . LEU A 1 80 ? -13.938 8.164 -3.725 1 96.94 80 LEU A CA 1
ATOM 624 C C . LEU A 1 80 ? -13.906 7.895 -5.227 1 96.94 80 LEU A C 1
ATOM 626 O O . LEU A 1 80 ? -13.07 8.453 -5.941 1 96.94 80 LEU A O 1
ATOM 630 N N . ALA A 1 81 ? -14.781 7.066 -5.695 1 91.31 81 ALA A N 1
ATOM 631 C CA . ALA A 1 81 ? -14.805 6.711 -7.113 1 91.31 81 ALA A CA 1
ATOM 632 C C . ALA A 1 81 ? -15.148 7.918 -7.977 1 91.31 81 ALA A C 1
ATOM 634 O O . ALA A 1 81 ? -15.859 8.828 -7.531 1 91.31 81 ALA A O 1
ATOM 635 N N . GLY A 1 82 ? -14.68 7.902 -9.219 1 85.06 82 GLY A N 1
ATOM 636 C CA . GLY A 1 82 ? -15.117 8.898 -10.18 1 85.06 82 GLY A CA 1
ATOM 637 C C . GLY A 1 82 ? -14.141 10.055 -10.336 1 85.06 82 GLY A C 1
ATOM 638 O O . GLY A 1 82 ? -14.391 10.984 -11.102 1 85.06 82 GLY A O 1
ATOM 639 N N . ALA A 1 83 ? -13.078 10.094 -9.555 1 85.31 83 ALA A N 1
ATOM 640 C CA . ALA A 1 83 ? -12.023 11.102 -9.656 1 85.31 83 ALA A CA 1
ATOM 641 C C . ALA A 1 83 ? -10.641 10.445 -9.656 1 85.31 83 ALA A C 1
ATOM 643 O O . ALA A 1 83 ? -10.523 9.227 -9.523 1 85.31 83 ALA A O 1
ATOM 644 N N . ASP A 1 84 ? -9.664 11.258 -9.938 1 86.06 84 ASP A N 1
ATOM 645 C CA . ASP A 1 84 ? -8.281 10.773 -9.922 1 86.06 84 ASP A CA 1
ATOM 646 C C . ASP A 1 84 ? -7.773 10.609 -8.492 1 86.06 84 ASP A C 1
ATOM 648 O O . ASP A 1 84 ? -6.895 11.352 -8.055 1 86.06 84 ASP A O 1
ATOM 652 N N . ILE A 1 85 ? -8.391 9.703 -7.812 1 96.69 85 ILE A N 1
ATOM 653 C CA . ILE A 1 85 ? -8.031 9.438 -6.426 1 96.69 85 ILE A CA 1
ATOM 654 C C . ILE A 1 85 ? -7.578 7.988 -6.277 1 96.69 85 ILE A C 1
ATOM 656 O O . ILE A 1 85 ? -8.328 7.062 -6.602 1 96.69 85 ILE A O 1
ATOM 660 N N . ARG A 1 86 ? -6.363 7.816 -5.918 1 97.19 86 ARG A N 1
ATOM 661 C CA . ARG A 1 86 ? -5.754 6.52 -5.633 1 97.19 86 ARG A CA 1
ATOM 662 C C . ARG A 1 86 ? -6.062 6.07 -4.207 1 97.19 86 ARG A C 1
ATOM 664 O O . ARG A 1 86 ? -5.895 6.84 -3.26 1 97.19 86 ARG A O 1
ATOM 671 N N . VAL A 1 87 ? -6.605 4.836 -4.039 1 98.25 87 VAL A N 1
ATOM 672 C CA . VAL A 1 87 ? -6.871 4.277 -2.715 1 98.25 87 VAL A CA 1
ATOM 673 C C . VAL A 1 87 ? -5.883 3.152 -2.422 1 98.25 87 VAL A C 1
ATOM 675 O O . VAL A 1 87 ? -5.746 2.217 -3.211 1 98.25 87 VAL A O 1
ATOM 678 N N . VAL A 1 88 ? -5.137 3.246 -1.31 1 98.5 88 VAL A N 1
ATOM 679 C CA . VAL A 1 88 ? -4.195 2.207 -0.907 1 98.5 88 VAL A CA 1
ATOM 680 C C . VAL A 1 88 ? -4.469 1.793 0.537 1 98.5 88 VAL A C 1
ATOM 682 O O . VAL A 1 88 ? -4.934 2.602 1.345 1 98.5 88 VAL A O 1
ATOM 685 N N . GLU A 1 89 ? -4.223 0.526 0.808 1 98.56 89 GLU A N 1
ATOM 686 C CA . GLU A 1 89 ? -4.336 0.082 2.193 1 98.56 89 GLU A CA 1
ATOM 687 C C . GLU A 1 89 ? -3.176 0.609 3.037 1 98.56 89 GLU A C 1
ATOM 689 O O . GLU A 1 89 ? -2.01 0.377 2.713 1 98.56 89 GLU A O 1
ATOM 694 N N . LEU A 1 90 ? -3.486 1.306 4.07 1 98.75 90 LEU A N 1
ATOM 695 C CA . LEU A 1 90 ? -2.572 1.931 5.02 1 98.75 90 LEU A CA 1
ATOM 696 C C . LEU A 1 90 ? -3.275 2.219 6.344 1 98.75 90 LEU A C 1
ATOM 698 O O . LEU A 1 90 ? -4.016 3.197 6.457 1 98.75 90 LEU A O 1
ATOM 702 N N . SER A 1 91 ? -3.021 1.373 7.316 1 98.25 91 SER A N 1
ATOM 703 C CA . SER A 1 91 ? -3.68 1.533 8.609 1 98.25 91 SER A CA 1
ATOM 704 C C . SER A 1 91 ? -3.068 2.684 9.398 1 98.25 91 SER A C 1
ATOM 706 O O . SER A 1 91 ? -1.857 2.904 9.352 1 98.25 91 SER A O 1
ATOM 708 N N . SER A 1 92 ? -3.873 3.385 10.047 1 98.5 92 SER A N 1
ATOM 709 C CA . SER A 1 92 ? -3.523 4.457 10.969 1 98.5 92 SER A CA 1
ATOM 710 C C . SER A 1 92 ? -4.469 4.484 12.172 1 98.5 92 SER A C 1
ATOM 712 O O . SER A 1 92 ? -5.523 3.848 12.148 1 98.5 92 SER A O 1
ATOM 714 N N . ASP A 1 93 ? -4.039 5.109 13.234 1 98.06 93 ASP A N 1
ATOM 715 C CA . ASP A 1 93 ? -4.914 5.223 14.398 1 98.06 93 ASP A CA 1
ATOM 716 C C . ASP A 1 93 ? -5.84 6.43 14.281 1 98.06 93 ASP A C 1
ATOM 718 O O . ASP A 1 93 ? -6.922 6.453 14.867 1 98.06 93 ASP A O 1
ATOM 722 N N . ASP A 1 94 ? -5.426 7.422 13.461 1 97.94 94 ASP A N 1
ATOM 723 C CA . ASP A 1 94 ? -6.289 8.547 13.133 1 97.94 94 ASP A CA 1
ATOM 724 C C . ASP A 1 94 ? -5.91 9.156 11.781 1 97.94 94 ASP A C 1
ATOM 726 O O . ASP A 1 94 ? -5.012 8.648 11.102 1 97.94 94 ASP A O 1
ATOM 730 N N . ALA A 1 95 ? -6.598 10.258 11.375 1 98.5 95 ALA A N 1
ATOM 731 C CA . ALA A 1 95 ? -6.59 10.641 9.969 1 98.5 95 ALA A CA 1
ATOM 732 C C . ALA A 1 95 ? -5.891 11.984 9.766 1 98.5 95 ALA A C 1
ATOM 734 O O . ALA A 1 95 ? -6.293 12.781 8.922 1 98.5 95 ALA A O 1
ATOM 735 N N . TRP A 1 96 ? -4.84 12.273 10.547 1 98.75 96 TRP A N 1
ATOM 736 C CA . TRP A 1 96 ? -4.129 13.547 10.461 1 98.75 96 TRP A CA 1
ATOM 737 C C . TRP A 1 96 ? -2.775 13.359 9.781 1 98.75 96 TRP A C 1
ATOM 739 O O . TRP A 1 96 ? -1.729 13.523 10.414 1 98.75 96 TRP A O 1
ATOM 749 N N . VAL A 1 97 ? -2.783 13.266 8.469 1 98.94 97 VAL A N 1
ATOM 750 C CA . VAL A 1 97 ? -1.608 12.82 7.73 1 98.94 97 VAL A CA 1
ATOM 751 C C . VAL A 1 97 ? -0.551 13.922 7.723 1 98.94 97 VAL A C 1
ATOM 753 O O . VAL A 1 97 ? 0.643 13.648 7.586 1 98.94 97 VAL A O 1
ATOM 756 N N . ARG A 1 98 ? -0.934 15.172 7.922 1 98.88 98 ARG A N 1
ATOM 757 C CA . ARG A 1 98 ? 0.042 16.25 8.039 1 98.88 98 ARG A CA 1
ATOM 758 C C . ARG A 1 98 ? 1.079 15.93 9.117 1 98.88 98 ARG A C 1
ATOM 760 O O . ARG A 1 98 ? 2.264 16.234 8.953 1 98.88 98 ARG A O 1
ATOM 767 N N . ASP A 1 99 ? 0.531 15.344 10.172 1 98.81 99 ASP A N 1
ATOM 768 C CA . ASP A 1 99 ? 1.334 15.188 11.383 1 98.81 99 ASP A CA 1
ATOM 769 C C . ASP A 1 99 ? 1.982 13.805 11.43 1 98.81 99 ASP A C 1
ATOM 771 O O . ASP A 1 99 ? 3.061 13.641 12.008 1 98.81 99 ASP A O 1
ATOM 775 N N . THR A 1 100 ? 1.296 12.844 10.82 1 98.81 100 THR A N 1
ATOM 776 C CA . THR A 1 100 ? 1.792 11.477 10.945 1 98.81 100 THR A CA 1
ATOM 777 C C . THR A 1 100 ? 2.574 11.07 9.703 1 98.81 100 THR A C 1
ATOM 779 O O . THR A 1 100 ? 3.34 10.102 9.727 1 98.81 100 THR A O 1
ATOM 782 N N . GLY A 1 101 ? 2.355 11.734 8.57 1 98.81 101 GLY A N 1
ATOM 783 C CA . GLY A 1 101 ? 3.051 11.438 7.332 1 98.81 101 GLY A CA 1
ATOM 784 C C . GLY A 1 101 ? 4.465 11.984 7.293 1 98.81 101 GLY A C 1
ATOM 785 O O . GLY A 1 101 ? 4.891 12.68 8.219 1 98.81 101 GLY A O 1
ATOM 786 N N . PRO A 1 102 ? 5.152 11.719 6.223 1 98.81 102 PRO A N 1
ATOM 787 C CA . PRO A 1 102 ? 6.531 12.195 6.102 1 98.81 102 PRO A CA 1
ATOM 788 C C . PRO A 1 102 ? 6.609 13.68 5.742 1 98.81 102 PRO A C 1
ATOM 790 O O . PRO A 1 102 ? 5.73 14.195 5.047 1 98.81 102 PRO A O 1
ATOM 793 N N . THR A 1 103 ? 7.59 14.328 6.273 1 98.81 103 THR A N 1
ATOM 794 C CA . THR A 1 103 ? 8.031 15.562 5.633 1 98.81 103 THR A CA 1
ATOM 795 C C . THR A 1 103 ? 8.914 15.266 4.426 1 98.81 103 THR A C 1
ATOM 797 O O . THR A 1 103 ? 10.023 14.75 4.57 1 98.81 103 THR A O 1
ATOM 800 N N . PHE A 1 104 ? 8.484 15.594 3.293 1 98.75 104 PHE A N 1
ATOM 801 C CA . PHE A 1 104 ? 9.203 15.258 2.07 1 98.75 104 PHE A CA 1
ATOM 802 C C . PHE A 1 104 ? 10.32 16.266 1.813 1 98.75 104 PHE A C 1
ATOM 804 O O . PHE A 1 104 ? 10.195 17.438 2.154 1 98.75 104 PHE A O 1
ATOM 811 N N . LEU A 1 105 ? 11.367 15.789 1.229 1 98.5 105 LEU A N 1
ATOM 812 C CA . LEU A 1 105 ? 12.57 16.547 0.892 1 98.5 105 LEU A CA 1
ATOM 813 C C . LEU A 1 105 ? 12.922 16.375 -0.583 1 98.5 105 LEU A C 1
ATOM 815 O O . LEU A 1 105 ? 12.562 15.375 -1.2 1 98.5 105 LEU A O 1
ATOM 819 N N . VAL A 1 106 ? 13.602 17.359 -1.114 1 98.12 106 VAL A N 1
ATOM 820 C CA . VAL A 1 106 ? 14.062 17.266 -2.494 1 98.12 106 VAL A CA 1
ATOM 821 C C . VAL A 1 106 ? 15.531 17.688 -2.578 1 98.12 106 VAL A C 1
ATOM 823 O O . VAL A 1 106 ? 16.016 18.453 -1.736 1 98.12 106 VAL A O 1
ATOM 826 N N . ASP A 1 107 ? 16.203 17.172 -3.586 1 97.38 107 ASP A N 1
ATOM 827 C CA . ASP A 1 107 ? 17.531 17.688 -3.938 1 97.38 107 ASP A CA 1
ATOM 828 C C . ASP A 1 107 ? 17.5 18.359 -5.305 1 97.38 107 ASP A C 1
ATOM 830 O O . ASP A 1 107 ? 16.438 18.531 -5.906 1 97.38 107 ASP A O 1
ATOM 834 N N . ASP A 1 108 ? 18.656 18.766 -5.727 1 94.75 108 ASP A N 1
ATOM 835 C CA . ASP A 1 108 ? 18.734 19.531 -6.973 1 94.75 108 ASP A CA 1
ATOM 836 C C . ASP A 1 108 ? 18.625 18.594 -8.18 1 94.75 108 ASP A C 1
ATOM 838 O O . ASP A 1 108 ? 18.406 19.062 -9.305 1 94.75 108 ASP A O 1
ATOM 842 N N . ALA A 1 109 ? 18.828 17.297 -7.957 1 93.44 109 ALA A N 1
ATOM 843 C CA . ALA A 1 109 ? 18.797 16.328 -9.047 1 93.44 109 ALA A CA 1
ATOM 844 C C . ALA A 1 109 ? 17.375 15.797 -9.258 1 93.44 109 ALA A C 1
ATOM 846 O O . ALA A 1 109 ? 17.125 15.047 -10.203 1 93.44 109 ALA A O 1
ATOM 847 N N . GLY A 1 110 ? 16.5 16.188 -8.336 1 91.56 110 GLY A N 1
ATOM 848 C CA . GLY A 1 110 ? 15.102 15.797 -8.508 1 91.56 110 GLY A CA 1
ATOM 849 C C . GLY A 1 110 ? 14.742 14.539 -7.742 1 91.56 110 GLY A C 1
ATOM 850 O O . GLY A 1 110 ? 13.75 13.875 -8.055 1 91.56 110 GLY A O 1
ATOM 851 N N . GLU A 1 111 ? 15.531 14.117 -6.848 1 95.88 111 GLU A N 1
ATOM 852 C CA . GLU A 1 111 ? 15.188 12.992 -5.984 1 95.88 111 GLU A CA 1
ATOM 853 C C . GLU A 1 111 ? 14.344 13.445 -4.801 1 95.88 111 GLU A C 1
ATOM 855 O O . GLU A 1 111 ? 14.562 14.523 -4.246 1 95.88 111 GLU A O 1
ATOM 860 N N . VAL A 1 112 ? 13.352 12.641 -4.438 1 97.88 112 VAL A N 1
ATOM 861 C CA . VAL A 1 112 ? 12.5 12.898 -3.279 1 97.88 112 VAL A CA 1
ATOM 862 C C . VAL A 1 112 ? 12.82 11.898 -2.172 1 97.88 112 VAL A C 1
ATOM 864 O O . VAL A 1 112 ? 12.969 10.703 -2.43 1 97.88 112 VAL A O 1
ATOM 867 N N . ARG A 1 113 ? 13.008 12.344 -0.962 1 98.12 113 ARG A N 1
ATOM 868 C CA . ARG A 1 113 ? 13.156 11.562 0.259 1 98.12 113 ARG A CA 1
ATOM 869 C C . ARG A 1 113 ? 12.195 12.047 1.342 1 98.12 113 ARG A C 1
ATOM 871 O O . ARG A 1 113 ? 11.367 12.922 1.098 1 98.12 113 ARG A O 1
ATOM 878 N N . GLY A 1 114 ? 12.195 11.406 2.486 1 98.5 114 GLY A N 1
ATOM 879 C CA . GLY A 1 114 ? 11.289 11.852 3.531 1 98.5 114 GLY A CA 1
ATOM 880 C C . GLY A 1 114 ? 11.859 11.695 4.926 1 98.5 114 GLY A C 1
ATOM 881 O O . GLY A 1 114 ? 12.602 10.742 5.195 1 98.5 114 GLY A O 1
ATOM 882 N N . VAL A 1 115 ? 11.516 12.609 5.773 1 98.75 115 VAL A N 1
ATOM 883 C CA . VAL A 1 115 ? 11.781 12.461 7.199 1 98.75 115 VAL A CA 1
ATOM 884 C C . VAL A 1 115 ? 10.602 11.781 7.883 1 98.75 115 VAL A C 1
ATOM 886 O O . VAL A 1 115 ? 9.453 12.188 7.691 1 98.75 115 VAL A O 1
ATOM 889 N N . ASP A 1 116 ? 10.883 10.766 8.57 1 98.38 116 ASP A N 1
ATOM 890 C CA . ASP A 1 116 ? 9.961 10.031 9.438 1 98.38 116 ASP A CA 1
ATOM 891 C C . ASP A 1 116 ? 10.164 10.414 10.898 1 98.38 116 ASP A C 1
ATOM 893 O O . ASP A 1 116 ? 10.93 9.758 11.609 1 98.38 116 ASP A O 1
ATOM 897 N N . TRP A 1 117 ? 9.398 11.445 11.289 1 98.56 117 TRP A N 1
ATOM 898 C CA . TRP A 1 117 ? 9.477 11.922 12.664 1 98.56 117 TRP A CA 1
ATOM 899 C C . TRP A 1 117 ? 8.828 10.93 13.625 1 98.56 117 TRP A C 1
ATOM 901 O O . TRP A 1 117 ? 7.879 10.234 13.258 1 98.56 117 TRP A O 1
ATOM 911 N N . THR A 1 118 ? 9.359 10.898 14.82 1 98.25 118 THR A N 1
ATOM 912 C CA . THR A 1 118 ? 8.609 10.188 15.844 1 98.25 118 THR A CA 1
ATOM 913 C C . THR A 1 118 ? 7.301 10.906 16.156 1 98.25 118 THR A C 1
ATOM 915 O O . THR A 1 118 ? 7.273 12.133 16.266 1 98.25 118 THR A O 1
ATOM 918 N N . PHE A 1 119 ? 6.223 10.18 16.188 1 98.56 119 PHE A N 1
ATOM 919 C CA . PHE A 1 119 ? 4.914 10.719 16.531 1 98.56 119 PHE A CA 1
ATOM 920 C C . PHE A 1 119 ? 4.422 10.148 17.859 1 98.56 119 PHE A C 1
ATOM 922 O O . PHE A 1 119 ? 4.57 8.953 18.109 1 98.56 119 PHE A O 1
ATOM 929 N N . ASN A 1 120 ? 3.746 11.039 18.656 1 97.75 120 ASN A N 1
ATOM 930 C CA . ASN A 1 120 ? 3.318 10.539 19.953 1 97.75 120 ASN A CA 1
ATOM 931 C C . ASN A 1 120 ? 1.916 11.023 20.312 1 97.75 120 ASN A C 1
ATOM 933 O O . ASN A 1 120 ? 1.616 11.281 21.484 1 97.75 120 ASN A O 1
ATOM 937 N N . ALA A 1 121 ? 1.127 11.383 19.297 1 97.81 121 ALA A N 1
ATOM 938 C CA . ALA A 1 121 ? -0.249 11.836 19.484 1 97.81 121 ALA A CA 1
ATOM 939 C C . ALA A 1 121 ? -0.291 13.164 20.234 1 97.81 121 ALA A C 1
ATOM 941 O O . ALA A 1 121 ? -1.098 13.336 21.156 1 97.81 121 ALA A O 1
ATOM 942 N N . TRP A 1 122 ? 0.619 13.992 19.938 1 97.88 122 TRP A N 1
ATOM 943 C CA . TRP A 1 122 ? 0.707 15.375 20.406 1 97.88 122 TRP A CA 1
ATOM 944 C C . TRP A 1 122 ? 0.899 15.422 21.922 1 97.88 122 TRP A C 1
ATOM 946 O O . TRP A 1 122 ? 0.257 16.219 22.609 1 97.88 122 TRP A O 1
ATOM 956 N N . GLY A 1 123 ? 1.661 14.492 22.469 1 96.5 123 GLY A N 1
ATOM 957 C CA . GLY A 1 123 ? 1.988 14.594 23.875 1 96.5 123 GLY A CA 1
ATOM 958 C C . GLY A 1 123 ? 2.025 13.242 24.578 1 96.5 123 GLY A C 1
ATOM 959 O O . GLY A 1 123 ? 2.393 13.156 25.75 1 96.5 123 GLY A O 1
ATOM 960 N N . GLY A 1 124 ? 1.59 12.219 23.797 1 94.69 124 GLY A N 1
ATOM 961 C CA . GLY A 1 124 ? 1.622 10.883 24.375 1 94.69 124 GLY A CA 1
ATOM 962 C C . GLY A 1 124 ? 0.783 10.758 25.641 1 94.69 124 GLY A C 1
ATOM 963 O O . GLY A 1 124 ? -0.387 11.148 25.656 1 94.69 124 GLY A O 1
ATOM 964 N N . PHE A 1 125 ? 1.461 10.219 26.672 1 92.69 125 PHE A N 1
ATOM 965 C CA . PHE A 1 125 ? 0.742 10.008 27.922 1 92.69 125 PHE A CA 1
ATOM 966 C C . PHE A 1 125 ? 0.784 11.258 28.797 1 92.69 125 PHE A C 1
ATOM 968 O O . PHE A 1 125 ? 0.193 11.297 29.875 1 92.69 125 PHE A O 1
ATOM 975 N N . ALA A 1 126 ? 1.426 12.258 28.312 1 93.19 126 ALA A N 1
ATOM 976 C CA . ALA A 1 126 ? 1.492 13.555 28.984 1 93.19 126 ALA A CA 1
ATOM 977 C C . ALA A 1 126 ? 0.68 14.602 28.234 1 93.19 126 ALA A C 1
ATOM 979 O O . ALA A 1 126 ? 1.24 15.562 27.703 1 93.19 126 ALA A O 1
ATOM 980 N N . GLY A 1 127 ? -0.659 14.461 28.297 1 91.62 127 GLY A N 1
ATOM 981 C CA . GLY A 1 127 ? -1.527 15.461 27.688 1 91.62 127 GLY A CA 1
ATOM 982 C C . GLY A 1 127 ? -1.815 15.195 26.219 1 91.62 127 GLY A C 1
ATOM 983 O O . GLY A 1 127 ? -2.311 16.062 25.516 1 91.62 127 GLY A O 1
ATOM 984 N N . GLY A 1 128 ? -1.483 14.016 25.719 1 94.44 128 GLY A N 1
ATOM 985 C CA . GLY A 1 128 ? -1.79 13.672 24.344 1 94.44 128 GLY A CA 1
ATOM 986 C C . GLY A 1 128 ? -3.275 13.5 24.078 1 94.44 128 GLY A C 1
ATOM 987 O O . GLY A 1 128 ? -4.09 13.656 25 1 94.44 128 GLY A O 1
ATOM 988 N N . LEU A 1 129 ? -3.564 13.172 22.875 1 95.69 129 LEU A N 1
ATOM 989 C CA . LEU A 1 129 ? -4.965 13.289 22.484 1 95.69 129 LEU A CA 1
ATOM 990 C C . LEU A 1 129 ? -5.633 11.914 22.438 1 95.69 129 LEU A C 1
ATOM 992 O O . LEU A 1 129 ? -6.859 11.82 22.484 1 95.69 129 LEU A O 1
ATOM 996 N N . TYR A 1 130 ? -4.836 10.852 22.25 1 95.62 130 TYR A N 1
ATOM 997 C CA . TYR A 1 130 ? -5.406 9.508 22.25 1 95.62 130 TYR A CA 1
ATOM 998 C C . TYR A 1 130 ? -4.316 8.453 22.359 1 95.62 130 TYR A C 1
ATOM 1000 O O . TYR A 1 130 ? -3.137 8.742 22.141 1 95.62 130 TYR A O 1
ATOM 1008 N N . ALA A 1 131 ? -4.695 7.344 22.734 1 94.38 131 ALA A N 1
ATOM 1009 C CA . ALA A 1 131 ? -3.934 6.102 22.656 1 94.38 131 ALA A CA 1
ATOM 1010 C C . ALA A 1 131 ? -4.789 4.965 22.109 1 94.38 131 ALA A C 1
ATOM 1012 O O . ALA A 1 131 ? -6.008 4.945 22.297 1 94.38 131 ALA A O 1
ATOM 1013 N N . PRO A 1 132 ? -4.18 3.916 21.406 1 95.31 132 PRO A N 1
ATOM 1014 C CA . PRO A 1 132 ? -2.773 3.885 20.984 1 95.31 132 PRO A CA 1
ATOM 1015 C C . PRO A 1 132 ? -2.504 4.75 19.75 1 95.31 132 PRO A C 1
ATOM 1017 O O . PRO A 1 132 ? -3.441 5.27 19.141 1 95.31 132 PRO A O 1
ATOM 1020 N N . TRP A 1 133 ? -1.241 5.059 19.484 1 97.44 133 TRP A N 1
ATOM 1021 C CA . TRP A 1 133 ? -0.854 5.828 18.312 1 97.44 133 TRP A CA 1
ATOM 1022 C C . TRP A 1 133 ? 0.272 5.133 17.547 1 97.44 133 TRP A C 1
ATOM 1024 O O . TRP A 1 133 ? 0.982 5.766 16.766 1 97.44 133 TRP A O 1
ATOM 1034 N N . ASN A 1 134 ? 0.496 3.854 17.75 1 97.31 134 ASN A N 1
ATOM 1035 C CA . ASN A 1 134 ? 1.607 3.139 17.125 1 97.31 134 ASN A CA 1
ATOM 1036 C C . ASN A 1 134 ? 1.446 3.057 15.609 1 97.31 134 ASN A C 1
ATOM 1038 O O . ASN A 1 134 ? 2.432 3.111 14.875 1 97.31 134 ASN A O 1
ATOM 1042 N N . ARG A 1 135 ? 0.227 2.828 15.117 1 98.06 135 ARG A N 1
ATOM 1043 C CA . ARG A 1 135 ? 0.021 2.76 13.672 1 98.06 135 ARG A CA 1
ATOM 1044 C C . ARG A 1 135 ? 0.24 4.121 13.023 1 98.06 135 ARG A C 1
ATOM 1046 O O . ARG A 1 135 ? 0.666 4.203 11.867 1 98.06 135 ARG A O 1
ATOM 1053 N N . ASP A 1 136 ? -0.055 5.199 13.812 1 98.62 136 ASP A N 1
ATOM 1054 C CA . ASP A 1 136 ? 0.231 6.543 13.312 1 98.62 136 ASP A CA 1
ATOM 1055 C C . ASP A 1 136 ? 1.731 6.746 13.117 1 98.62 136 ASP A C 1
ATOM 1057 O O . ASP A 1 136 ? 2.156 7.352 12.133 1 98.62 136 ASP A O 1
ATOM 1061 N N . ASP A 1 137 ? 2.494 6.246 14.047 1 98.31 137 ASP A N 1
ATOM 1062 C CA . ASP A 1 137 ? 3.943 6.402 13.977 1 98.31 137 ASP A CA 1
ATOM 1063 C C . ASP A 1 137 ? 4.527 5.574 12.836 1 98.31 137 ASP A C 1
ATOM 1065 O O . ASP A 1 137 ? 5.707 5.707 12.508 1 98.31 137 ASP A O 1
ATOM 1069 N N . GLN A 1 138 ? 3.73 4.758 12.141 1 98.25 138 GLN A N 1
ATOM 1070 C CA . GLN A 1 138 ? 4.168 3.945 11.008 1 98.25 138 GLN A CA 1
ATOM 1071 C C . GLN A 1 138 ? 3.816 4.609 9.68 1 98.25 138 GLN A C 1
ATOM 1073 O O . GLN A 1 138 ? 4.312 4.203 8.633 1 98.25 138 GLN A O 1
ATOM 1078 N N . VAL A 1 139 ? 3.008 5.621 9.711 1 98.81 139 VAL A N 1
ATOM 1079 C CA . VAL A 1 139 ? 2.398 6.164 8.5 1 98.81 139 VAL A CA 1
ATOM 1080 C C . VAL A 1 139 ? 3.484 6.688 7.562 1 98.81 139 VAL A C 1
ATOM 1082 O O . VAL A 1 139 ? 3.477 6.383 6.367 1 98.81 139 VAL A O 1
ATOM 1085 N N . ALA A 1 140 ? 4.434 7.449 8.094 1 98.75 140 ALA A N 1
ATOM 1086 C CA . ALA A 1 140 ? 5.492 8 7.254 1 98.75 140 ALA A CA 1
ATOM 1087 C C . ALA A 1 140 ? 6.277 6.891 6.559 1 98.75 140 ALA A C 1
ATOM 1089 O O . ALA A 1 140 ? 6.543 6.969 5.355 1 98.75 140 ALA A O 1
ATOM 1090 N N . ARG A 1 141 ? 6.617 5.879 7.32 1 97.94 141 ARG A N 1
ATOM 1091 C CA . ARG A 1 141 ? 7.344 4.742 6.766 1 97.94 141 ARG A CA 1
ATOM 1092 C C . ARG A 1 141 ? 6.543 4.066 5.656 1 97.94 141 ARG A C 1
ATOM 1094 O O . ARG A 1 141 ? 7.086 3.746 4.598 1 97.94 141 ARG A O 1
ATOM 1101 N N . LYS A 1 142 ? 5.297 3.875 5.879 1 98.62 142 LYS A N 1
ATOM 1102 C CA . LYS A 1 142 ? 4.434 3.193 4.918 1 98.62 142 LYS A CA 1
ATOM 1103 C C . LYS A 1 142 ? 4.285 4.008 3.635 1 98.62 142 LYS A C 1
ATOM 1105 O O . LYS A 1 142 ? 4.375 3.465 2.533 1 98.62 142 LYS A O 1
ATOM 1110 N N . ILE A 1 143 ? 4.098 5.309 3.787 1 98.75 143 ILE A N 1
ATOM 1111 C CA . ILE A 1 143 ? 3.961 6.176 2.623 1 98.75 143 ILE A CA 1
ATOM 1112 C C . ILE A 1 143 ? 5.254 6.156 1.81 1 98.75 143 ILE A C 1
ATOM 1114 O O . ILE A 1 143 ? 5.223 5.973 0.59 1 98.75 143 ILE A O 1
ATOM 1118 N N . LEU A 1 144 ? 6.398 6.32 2.457 1 98.25 144 LEU A N 1
ATOM 1119 C CA . LEU A 1 144 ? 7.684 6.336 1.771 1 98.25 144 LEU A CA 1
ATOM 1120 C C . LEU A 1 144 ? 7.969 4.984 1.119 1 98.25 144 LEU A C 1
ATOM 1122 O O . LEU A 1 144 ? 8.586 4.922 0.055 1 98.25 144 LEU A O 1
ATOM 1126 N N . GLY A 1 145 ? 7.516 3.9 1.772 1 96.94 145 GLY A N 1
ATOM 1127 C CA . GLY A 1 145 ? 7.621 2.578 1.179 1 96.94 145 GLY A CA 1
ATOM 1128 C C . GLY A 1 145 ? 6.816 2.432 -0.101 1 96.94 145 GLY A C 1
ATOM 1129 O O . GLY A 1 145 ? 7.332 1.95 -1.111 1 96.94 145 GLY A O 1
ATOM 1130 N N . ILE A 1 146 ? 5.602 2.859 -0.062 1 97.88 146 ILE A N 1
ATOM 1131 C CA . ILE A 1 146 ? 4.742 2.791 -1.237 1 97.88 146 ILE A CA 1
ATOM 1132 C C . ILE A 1 146 ? 5.379 3.564 -2.391 1 97.88 146 ILE A C 1
ATOM 1134 O O . ILE A 1 146 ? 5.414 3.082 -3.525 1 97.88 146 ILE A O 1
ATOM 1138 N N . GLU A 1 147 ? 5.977 4.707 -2.117 1 96.5 147 GLU A N 1
ATOM 1139 C CA . GLU A 1 147 ? 6.488 5.613 -3.143 1 96.5 147 GLU A CA 1
ATOM 1140 C C . GLU A 1 147 ? 7.945 5.301 -3.477 1 96.5 147 GLU A C 1
ATOM 1142 O O . GLU A 1 147 ? 8.547 5.965 -4.32 1 96.5 147 GLU A O 1
ATOM 1147 N N . ARG A 1 148 ? 8.539 4.332 -2.805 1 95.12 148 ARG A N 1
ATOM 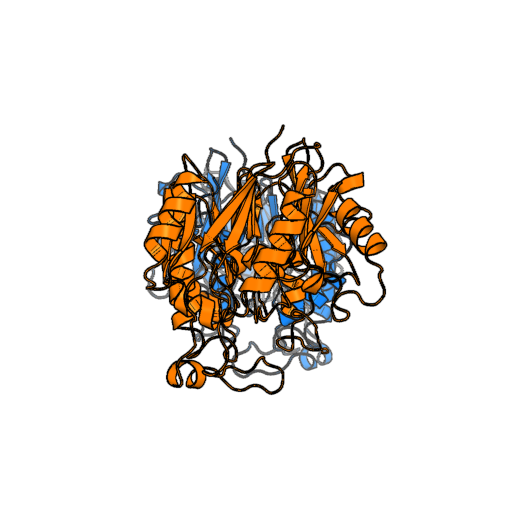1148 C CA . ARG A 1 148 ? 9.922 3.932 -3.023 1 95.12 148 ARG A CA 1
ATOM 1149 C C . ARG A 1 148 ? 10.875 5.098 -2.775 1 95.12 148 ARG A C 1
ATOM 1151 O O . ARG A 1 148 ? 11.789 5.34 -3.566 1 95.12 148 ARG A O 1
ATOM 1158 N N . CYS A 1 149 ? 10.641 5.871 -1.709 1 96.12 149 CYS A N 1
ATOM 1159 C CA . CYS A 1 149 ? 11.492 6.98 -1.29 1 96.12 149 CYS A CA 1
ATOM 1160 C C . CYS A 1 149 ? 12.344 6.59 -0.089 1 96.12 149 CYS A C 1
ATOM 1162 O O . CYS A 1 149 ? 11.859 5.922 0.829 1 96.12 149 CYS A O 1
ATOM 1164 N N . ALA A 1 150 ? 13.578 7.055 -0.093 1 96.19 150 ALA A N 1
ATOM 1165 C CA . ALA A 1 150 ? 14.445 6.828 1.062 1 96.19 150 ALA A CA 1
ATOM 1166 C C . ALA A 1 150 ? 13.945 7.598 2.281 1 96.19 150 ALA A C 1
ATOM 1168 O O . ALA A 1 150 ? 13.258 8.617 2.143 1 96.19 150 ALA A O 1
ATOM 1169 N N . ARG A 1 151 ? 14.289 7.051 3.441 1 96.81 151 ARG A N 1
ATOM 1170 C CA . ARG A 1 151 ? 13.695 7.488 4.703 1 96.81 151 ARG A CA 1
ATOM 1171 C C . ARG A 1 151 ? 14.781 7.898 5.699 1 96.81 151 ARG A C 1
ATOM 1173 O O . ARG A 1 151 ? 15.797 7.215 5.832 1 96.81 151 ARG A O 1
ATOM 1180 N N . TYR A 1 152 ? 14.617 9.102 6.336 1 97.88 152 TYR A N 1
ATOM 1181 C CA . TYR A 1 152 ? 15.375 9.461 7.531 1 97.88 152 TYR A CA 1
ATOM 1182 C C . TYR A 1 152 ? 14.516 9.312 8.781 1 97.88 152 TYR A C 1
ATOM 1184 O O . TYR A 1 152 ? 13.523 10.023 8.945 1 97.88 152 TYR A O 1
ATOM 1192 N N . ARG A 1 153 ? 14.852 8.383 9.664 1 97.06 153 ARG A N 1
ATOM 1193 C CA . ARG A 1 153 ? 14.102 8.188 10.898 1 97.06 153 ARG A CA 1
ATOM 1194 C C . ARG A 1 153 ? 14.719 8.992 12.047 1 97.06 153 ARG A C 1
ATOM 1196 O O . ARG A 1 153 ? 15.938 8.961 12.25 1 97.06 153 ARG A O 1
ATOM 1203 N N . THR A 1 154 ? 13.914 9.797 12.719 1 94.75 154 THR A N 1
ATOM 1204 C CA . THR A 1 154 ? 14.375 10.508 13.906 1 94.75 154 THR A CA 1
ATOM 1205 C C . THR A 1 154 ? 13.906 9.797 15.172 1 94.75 154 THR A C 1
ATOM 1207 O O . THR A 1 154 ? 12.922 10.203 15.789 1 94.75 154 THR A O 1
ATOM 1210 N N . GLU A 1 155 ? 14.609 8.875 15.586 1 90.38 155 GLU A N 1
ATOM 1211 C CA . GLU A 1 155 ? 14.234 8.188 16.812 1 90.38 155 GLU A CA 1
ATOM 1212 C C . GLU A 1 155 ? 14.414 9.086 18.031 1 90.38 155 GLU A C 1
ATOM 1214 O O . GLU A 1 155 ? 15.477 9.68 18.234 1 90.38 155 GLU A O 1
ATOM 1219 N N . GLY A 1 156 ? 13.375 9.297 18.734 1 90.69 156 GLY A N 1
ATOM 1220 C CA . GLY A 1 156 ? 13.438 10.055 19.969 1 90.69 156 GLY A CA 1
ATOM 1221 C C . GLY A 1 156 ? 13.203 11.539 19.781 1 90.69 156 GLY A C 1
ATOM 1222 O O . GLY A 1 156 ? 13.273 12.312 20.734 1 90.69 156 GLY A O 1
ATOM 1223 N N . PHE A 1 157 ? 13.031 12 18.609 1 97.69 157 PHE A N 1
ATOM 1224 C CA . PHE A 1 157 ? 12.672 13.383 18.344 1 97.69 157 PHE A CA 1
ATOM 1225 C C . PHE A 1 157 ? 11.25 13.484 17.797 1 97.69 157 PHE A C 1
ATOM 1227 O O . PHE A 1 157 ? 10.984 13.117 16.656 1 97.69 157 PHE A O 1
ATOM 1234 N N . VAL A 1 158 ? 10.391 14 18.594 1 98.5 158 VAL A N 1
ATOM 1235 C CA . VAL A 1 158 ? 8.977 14.094 18.266 1 98.5 158 VAL A CA 1
ATOM 1236 C C . VAL A 1 158 ? 8.711 15.391 17.5 1 98.5 158 VAL A C 1
ATOM 1238 O O . VAL A 1 158 ? 9.102 16.469 17.938 1 98.5 158 VAL A O 1
ATOM 1241 N N . LEU A 1 159 ? 8.117 15.25 16.328 1 98.62 159 LEU A N 1
ATOM 1242 C CA . LEU A 1 159 ? 7.727 16.406 15.547 1 98.62 159 LEU A CA 1
ATOM 1243 C C . LEU A 1 159 ? 6.535 16.078 14.648 1 98.62 159 LEU A C 1
ATOM 1245 O O . LEU A 1 159 ? 6.461 14.984 14.086 1 98.62 159 LEU A O 1
ATOM 1249 N N . GLU A 1 160 ? 5.602 16.984 14.562 1 98.69 160 GLU A N 1
ATOM 1250 C CA . GLU A 1 160 ? 4.449 16.922 13.672 1 98.69 160 GLU A CA 1
ATOM 1251 C C . GLU A 1 160 ? 4.562 17.938 12.531 1 98.69 160 GLU A C 1
ATOM 1253 O O . GLU A 1 160 ? 5.039 19.047 12.742 1 98.69 160 GLU A O 1
ATOM 1258 N N . GLY A 1 161 ? 4.078 17.562 11.375 1 98.69 161 GLY A N 1
ATOM 1259 C CA . GLY A 1 161 ? 4.18 18.438 10.219 1 98.69 161 GLY A CA 1
ATOM 1260 C C . GLY A 1 161 ? 3.502 19.781 10.414 1 98.69 161 GLY A C 1
ATOM 1261 O O . GLY A 1 161 ? 3.953 20.797 9.883 1 98.69 161 GLY A O 1
ATOM 1262 N N . GLY A 1 162 ? 2.471 19.781 11.195 1 98.75 162 GLY A N 1
ATOM 1263 C CA . GLY A 1 162 ? 1.741 21.016 11.43 1 98.75 162 GLY A CA 1
ATOM 1264 C C . GLY A 1 162 ? 2.475 21.984 12.352 1 98.75 162 GLY A C 1
ATOM 1265 O O . GLY A 1 162 ? 2.117 23.156 12.445 1 98.75 162 GLY A O 1
ATOM 1266 N N . ALA A 1 163 ? 3.484 21.5 12.984 1 98.81 163 ALA A N 1
ATOM 1267 C CA . ALA A 1 163 ? 4.234 22.312 13.938 1 98.81 163 ALA A CA 1
ATOM 1268 C C . ALA A 1 163 ? 5.238 23.203 13.219 1 98.81 163 ALA A C 1
ATOM 1270 O O . ALA A 1 163 ? 5.82 24.109 13.828 1 98.81 163 ALA A O 1
ATOM 1271 N N . ILE A 1 164 ? 5.43 22.953 11.93 1 98.88 164 ILE A N 1
ATOM 1272 C CA . ILE A 1 164 ? 6.449 23.703 11.211 1 98.88 164 ILE A CA 1
ATOM 1273 C C . ILE A 1 164 ? 5.895 24.172 9.875 1 98.88 164 ILE A C 1
ATOM 1275 O O . ILE A 1 164 ? 4.969 23.562 9.328 1 98.88 164 ILE A O 1
ATOM 1279 N N . HIS A 1 165 ? 6.383 25.234 9.383 1 98.88 165 HIS A N 1
ATOM 1280 C CA . HIS A 1 165 ? 6.125 25.781 8.055 1 98.88 165 HIS A CA 1
ATOM 1281 C C . HIS A 1 165 ? 7.363 26.469 7.496 1 98.88 165 HIS A C 1
ATOM 1283 O O . HIS A 1 165 ? 8.07 27.172 8.219 1 98.88 165 HIS A O 1
ATOM 1289 N N . VAL A 1 166 ? 7.703 26.25 6.238 1 98.88 166 VAL A N 1
ATOM 1290 C CA . VAL A 1 166 ? 8.945 26.781 5.695 1 98.88 166 VAL A CA 1
ATOM 1291 C C . VAL A 1 166 ? 8.641 27.641 4.469 1 98.88 166 VAL A C 1
ATOM 1293 O O . VAL A 1 166 ? 7.59 27.5 3.846 1 98.88 166 VAL A O 1
ATOM 1296 N N . ASP A 1 167 ? 9.594 28.531 4.148 1 98.62 167 ASP A N 1
ATOM 1297 C CA . ASP A 1 167 ? 9.43 29.391 2.986 1 98.62 167 ASP A CA 1
ATOM 1298 C C . ASP A 1 167 ? 10.203 28.859 1.788 1 98.62 167 ASP A C 1
ATOM 1300 O O . ASP A 1 167 ? 10.203 29.469 0.716 1 98.62 167 ASP A O 1
ATOM 1304 N N . GLY A 1 168 ? 10.969 27.734 1.959 1 97.62 168 GLY A N 1
ATOM 1305 C CA . GLY A 1 168 ? 11.734 27.141 0.883 1 97.62 168 GLY A CA 1
ATOM 1306 C C . GLY A 1 168 ? 13.094 27.781 0.678 1 97.62 168 GLY A C 1
ATOM 1307 O O . GLY A 1 168 ? 13.883 27.344 -0.155 1 97.62 168 GLY A O 1
ATOM 1308 N N . GLU A 1 169 ? 13.336 28.844 1.459 1 97.94 169 GLU A N 1
ATOM 1309 C CA . GLU A 1 169 ? 14.594 29.562 1.295 1 97.94 169 GLU A CA 1
ATOM 1310 C C . GLU A 1 169 ? 15.375 29.609 2.604 1 97.94 169 GLU A C 1
ATOM 1312 O O . GLU A 1 169 ? 16.156 30.547 2.832 1 97.94 169 GLU A O 1
ATOM 1317 N N . GLY A 1 170 ? 15.008 28.625 3.504 1 98.56 170 GLY A N 1
ATOM 1318 C CA . GLY A 1 170 ? 15.844 28.453 4.68 1 98.56 170 GLY A CA 1
ATOM 1319 C C . GLY A 1 170 ? 15.203 28.984 5.949 1 98.56 170 GLY A C 1
ATOM 1320 O O . GLY A 1 170 ? 15.781 28.891 7.031 1 98.56 170 GLY A O 1
ATOM 1321 N N . THR A 1 171 ? 13.992 29.531 5.914 1 98.88 171 THR A N 1
ATOM 1322 C CA . THR A 1 171 ? 13.312 30.047 7.09 1 98.88 171 THR A CA 1
ATOM 1323 C C . THR A 1 171 ? 12.18 29.125 7.516 1 98.88 171 THR A C 1
ATOM 1325 O O . THR A 1 171 ? 11.391 28.672 6.68 1 98.88 171 THR A O 1
ATOM 1328 N N . LEU A 1 172 ? 12.133 28.859 8.773 1 98.88 172 LEU A N 1
ATOM 1329 C CA . LEU A 1 172 ? 11.109 27.984 9.352 1 98.88 172 LEU A CA 1
ATOM 1330 C C . LEU A 1 172 ? 10.312 28.734 10.422 1 98.88 172 LEU A C 1
ATOM 1332 O O . LEU A 1 172 ? 10.891 29.453 11.234 1 98.88 172 LEU A O 1
ATOM 1336 N N . LEU A 1 173 ? 8.977 28.625 10.352 1 98.88 173 LEU A N 1
ATOM 1337 C CA . LEU A 1 173 ? 8.07 29.125 11.383 1 98.88 173 LEU A CA 1
ATOM 1338 C C . LEU A 1 173 ? 7.637 28 12.312 1 98.88 173 LEU A C 1
ATOM 1340 O O . LEU A 1 173 ? 7.352 26.891 11.859 1 98.88 173 LEU A O 1
ATOM 1344 N N . THR A 1 174 ? 7.648 28.234 13.578 1 98.88 174 THR A N 1
ATOM 1345 C CA . THR A 1 174 ? 7.086 27.328 14.578 1 98.88 174 THR A CA 1
ATOM 1346 C C . THR A 1 174 ? 6.629 28.109 15.805 1 98.88 174 THR A C 1
ATOM 1348 O O . THR A 1 174 ? 6.633 29.344 15.812 1 98.88 174 THR A O 1
ATOM 1351 N N . THR A 1 175 ? 6.109 27.406 16.797 1 98.88 175 THR A N 1
ATOM 1352 C CA . THR A 1 175 ? 5.711 28.047 18.047 1 98.88 175 THR A CA 1
ATOM 1353 C C . THR A 1 175 ? 6.484 27.469 19.219 1 98.88 175 THR A C 1
ATOM 1355 O O . THR A 1 175 ? 6.773 26.266 19.25 1 98.88 175 THR A O 1
ATOM 1358 N N . GLU A 1 176 ? 6.777 28.297 20.172 1 98.69 176 GLU A N 1
ATOM 1359 C CA . GLU A 1 176 ? 7.391 27.844 21.406 1 98.69 176 GLU A CA 1
ATOM 1360 C C . GLU A 1 176 ? 6.445 26.938 22.188 1 98.69 176 GLU A C 1
ATOM 1362 O O . GLU A 1 176 ? 6.867 25.891 22.719 1 98.69 176 GLU A O 1
ATOM 1367 N N . GLU A 1 177 ? 5.246 27.297 22.172 1 98.5 177 GLU A N 1
ATOM 1368 C CA . GLU A 1 177 ? 4.215 26.562 22.906 1 98.5 177 GLU A CA 1
ATOM 1369 C C . GLU A 1 177 ? 4.191 25.094 22.484 1 98.5 177 GLU A C 1
ATOM 1371 O O . GLU A 1 177 ? 3.941 24.219 23.328 1 98.5 177 GLU A O 1
ATOM 1376 N N . CYS A 1 178 ? 4.465 24.797 21.234 1 98.12 178 CYS A N 1
ATOM 1377 C CA . CYS A 1 178 ? 4.383 23.438 20.719 1 98.12 178 CYS A CA 1
ATOM 1378 C C . CYS A 1 178 ? 5.715 22.719 20.875 1 98.12 178 CYS A C 1
ATOM 1380 O O . CYS A 1 178 ? 5.832 21.781 21.656 1 98.12 178 CYS A O 1
ATOM 1382 N N . LEU A 1 179 ? 6.789 23.172 20.281 1 97.88 179 LEU A N 1
ATOM 1383 C CA . LEU A 1 179 ? 8.016 22.391 20.141 1 97.88 179 LEU A CA 1
ATOM 1384 C C . LEU A 1 179 ? 8.82 22.422 21.438 1 97.88 179 LEU A C 1
ATOM 1386 O O . LEU A 1 179 ? 9.703 21.578 21.641 1 97.88 179 LEU A O 1
ATOM 1390 N N . LEU A 1 180 ? 8.594 23.469 22.25 1 98.25 180 LEU A N 1
ATOM 1391 C CA . LEU A 1 180 ? 9.32 23.531 23.516 1 98.25 180 LEU A CA 1
ATOM 1392 C C . LEU A 1 180 ? 8.477 22.938 24.641 1 98.25 180 LEU A C 1
ATOM 1394 O O . LEU A 1 180 ? 8.898 22.938 25.812 1 98.25 180 LEU A O 1
ATOM 1398 N N . ASN A 1 181 ? 7.285 22.5 24.312 1 97.75 181 ASN A N 1
ATOM 1399 C CA . ASN A 1 181 ? 6.48 21.766 25.281 1 97.75 181 ASN A CA 1
ATOM 1400 C C . ASN A 1 181 ? 7.195 20.5 25.75 1 97.75 181 ASN A C 1
ATOM 1402 O O . ASN A 1 181 ? 7.676 19.719 24.938 1 97.75 181 ASN A O 1
ATOM 1406 N N . PRO A 1 182 ? 7.223 20.266 27.016 1 97.19 182 PRO A N 1
ATOM 1407 C CA . PRO A 1 182 ? 7.941 19.109 27.516 1 97.19 182 PRO A CA 1
ATOM 1408 C C . PRO A 1 182 ? 7.34 17.781 27.047 1 97.19 182 PRO A C 1
ATOM 1410 O O . PRO A 1 182 ? 7.988 16.734 27.125 1 97.19 182 PRO A O 1
ATOM 1413 N N . ASN A 1 183 ? 6.152 17.781 26.562 1 97.56 183 ASN A N 1
ATOM 1414 C CA . ASN A 1 183 ? 5.523 16.547 26.109 1 97.56 183 ASN A CA 1
ATOM 1415 C C . ASN A 1 183 ? 5.988 16.156 24.703 1 97.56 183 ASN A C 1
ATOM 1417 O O . ASN A 1 183 ? 5.598 15.109 24.188 1 97.56 183 ASN A O 1
ATOM 1421 N N . ARG A 1 184 ? 6.891 16.969 24.156 1 97.88 184 ARG A N 1
ATOM 1422 C CA . ARG A 1 184 ? 7.477 16.609 22.875 1 97.88 184 ARG A CA 1
ATOM 1423 C C . ARG A 1 184 ? 8.906 16.109 23.047 1 97.88 184 ARG A C 1
ATOM 1425 O O . ARG A 1 184 ? 9.164 14.906 22.984 1 97.88 184 ARG A O 1
ATOM 1432 N N . ASN A 1 185 ? 9.781 17.094 23.344 1 97.69 185 ASN A N 1
ATOM 1433 C CA . ASN A 1 185 ? 11.195 16.781 23.453 1 97.69 185 ASN A CA 1
ATOM 1434 C C . ASN A 1 185 ? 11.805 17.344 24.734 1 97.69 185 ASN A C 1
ATOM 1436 O O . ASN A 1 185 ? 12.695 18.203 24.672 1 97.69 185 ASN A O 1
ATOM 1440 N N . PRO A 1 186 ? 11.438 16.828 25.875 1 96.75 186 PRO A N 1
ATOM 1441 C CA . PRO A 1 186 ? 11.859 17.422 27.141 1 96.75 186 PRO A CA 1
ATOM 1442 C C . PRO A 1 186 ? 13.367 17.344 27.359 1 96.75 186 PRO A C 1
ATOM 1444 O O . PRO A 1 186 ? 13.914 18.094 28.172 1 96.75 186 PRO A O 1
ATOM 1447 N N . HIS A 1 187 ? 14.031 16.516 26.703 1 96.94 187 HIS A N 1
ATOM 1448 C CA . HIS A 1 187 ? 15.453 16.297 26.906 1 96.94 187 HIS A CA 1
ATOM 1449 C C . HIS A 1 187 ? 16.297 17.219 26.047 1 96.94 187 HIS A C 1
ATOM 1451 O O . HIS A 1 187 ? 17.531 17.203 26.109 1 96.94 187 HIS A O 1
ATOM 1457 N N . LEU A 1 188 ? 15.68 18.078 25.25 1 98 188 LEU A N 1
ATOM 1458 C CA . LEU A 1 188 ? 16.422 18.938 24.328 1 98 188 LEU A CA 1
ATOM 1459 C C . LEU A 1 188 ? 16.156 20.406 24.641 1 98 188 LEU A C 1
ATOM 1461 O O . LEU A 1 188 ? 15.031 20.781 24.984 1 98 188 LEU A O 1
ATOM 1465 N N . SER A 1 189 ? 17.188 21.188 24.5 1 98.06 189 SER A N 1
ATOM 1466 C CA . SER A 1 189 ? 17.062 22.641 24.547 1 98.06 189 SER A CA 1
ATOM 1467 C C . SER A 1 189 ? 16.547 23.203 23.219 1 98.06 189 SER A C 1
ATOM 1469 O O . SER A 1 189 ? 16.469 22.469 22.234 1 98.06 189 SER A O 1
ATOM 1471 N N . ARG A 1 190 ? 16.172 24.469 23.266 1 98.25 190 ARG A N 1
ATOM 1472 C CA . ARG A 1 190 ? 15.75 25.156 22.062 1 98.25 190 ARG A CA 1
ATOM 1473 C C . ARG A 1 190 ? 16.828 25.062 20.969 1 98.25 190 ARG A C 1
ATOM 1475 O O . ARG A 1 190 ? 16.516 24.766 19.812 1 98.25 190 ARG A O 1
ATOM 1482 N N . GLU A 1 191 ? 18.078 25.234 21.359 1 98.38 191 GLU A N 1
ATOM 1483 C CA . GLU A 1 191 ? 19.203 25.219 20.422 1 98.38 191 GLU A CA 1
ATOM 1484 C C . GLU A 1 191 ? 19.391 23.828 19.812 1 98.38 191 GLU A C 1
ATOM 1486 O O . GLU A 1 191 ? 19.703 23.688 18.641 1 98.38 191 GLU A O 1
ATOM 1491 N N . GLU A 1 192 ? 19.188 22.859 20.656 1 98.31 192 GLU A N 1
ATOM 1492 C CA . GLU A 1 192 ? 19.328 21.484 20.172 1 98.31 192 GLU A CA 1
ATOM 1493 C C . GLU A 1 192 ? 18.203 21.125 19.219 1 98.31 192 GLU A C 1
ATOM 1495 O O . GLU A 1 192 ? 18.422 20.406 18.234 1 98.31 192 GLU A O 1
ATOM 1500 N N . ILE A 1 193 ? 17 21.594 19.531 1 98.69 193 ILE A N 1
ATOM 1501 C CA . ILE A 1 193 ? 15.875 21.391 18.625 1 98.69 193 ILE A CA 1
ATOM 1502 C C . ILE A 1 193 ? 16.156 22.078 17.297 1 98.69 193 ILE A C 1
ATOM 1504 O O . ILE A 1 193 ? 15.945 21.484 16.234 1 98.69 193 ILE A O 1
ATOM 1508 N N . GLU A 1 194 ? 16.703 23.312 17.359 1 98.75 194 GLU A N 1
ATOM 1509 C CA . GLU A 1 194 ? 17.047 24.047 16.141 1 98.75 194 GLU A CA 1
ATOM 1510 C C . GLU A 1 194 ? 18.078 23.281 15.32 1 98.75 194 GLU A C 1
ATOM 1512 O O . GLU A 1 194 ? 18.016 23.281 14.086 1 98.75 194 GLU A O 1
ATOM 1517 N N . ALA A 1 195 ? 18.984 22.656 15.961 1 98.44 195 ALA A N 1
ATOM 1518 C CA . ALA A 1 195 ? 20.016 21.891 15.266 1 98.44 195 ALA A CA 1
ATOM 1519 C C . ALA A 1 195 ? 19.406 20.703 14.523 1 98.44 195 ALA A C 1
ATOM 1521 O O . ALA A 1 195 ? 19.812 20.391 13.398 1 98.44 195 ALA A O 1
ATOM 1522 N N . VAL A 1 196 ? 18.469 20.031 15.195 1 98.56 196 VAL A N 1
ATOM 1523 C CA . VAL A 1 196 ? 17.781 18.906 14.547 1 98.56 196 VAL A CA 1
ATOM 1524 C C . VAL A 1 196 ? 17.031 19.406 13.32 1 98.56 196 VAL A C 1
ATOM 1526 O O . VAL A 1 196 ? 17.094 18.812 12.25 1 98.56 196 VAL A O 1
ATOM 1529 N N . LEU A 1 197 ? 16.297 20.516 13.477 1 98.81 197 LEU A N 1
ATOM 1530 C CA . LEU A 1 197 ? 15.547 21.094 12.375 1 98.81 197 LEU A CA 1
ATOM 1531 C C . LEU A 1 197 ? 16.469 21.5 11.227 1 98.81 197 LEU A C 1
ATOM 1533 O O . LEU A 1 197 ? 16.172 21.234 10.062 1 98.81 197 LEU A O 1
ATOM 1537 N N . ALA A 1 198 ? 17.609 22.109 11.57 1 98.75 198 ALA A N 1
ATOM 1538 C CA . ALA A 1 198 ? 18.594 22.516 10.562 1 98.75 198 ALA A CA 1
ATOM 1539 C C . ALA A 1 198 ? 19.125 21.312 9.797 1 98.75 198 ALA A C 1
ATOM 1541 O O . ALA A 1 198 ? 19.25 21.359 8.57 1 98.75 198 ALA A O 1
ATOM 1542 N N . GLY A 1 199 ? 19.438 20.297 10.469 1 98.56 199 GLY A N 1
ATOM 1543 C CA . GLY A 1 199 ? 20.016 19.109 9.859 1 98.56 199 GLY A CA 1
ATOM 1544 C C . GLY A 1 199 ? 19.016 18.328 9.023 1 98.56 199 GLY A C 1
ATOM 1545 O O . GLY A 1 199 ? 19.359 17.781 7.98 1 98.56 199 GLY A O 1
ATOM 1546 N N . HIS A 1 200 ? 17.703 18.344 9.461 1 98.69 200 HIS A N 1
ATOM 1547 C CA . HIS A 1 200 ? 16.75 17.422 8.844 1 98.69 200 HIS A CA 1
ATOM 1548 C C . HIS A 1 200 ? 15.898 18.156 7.809 1 98.69 200 HIS A C 1
ATOM 1550 O O . HIS A 1 200 ? 15.242 17.516 6.984 1 98.69 200 HIS A O 1
ATOM 1556 N N . LEU A 1 201 ? 15.906 19.484 7.812 1 98.81 201 LEU A N 1
ATOM 1557 C CA . LEU A 1 201 ? 15.047 20.234 6.898 1 98.81 201 LEU A CA 1
ATOM 1558 C C . LEU A 1 201 ? 15.867 21.234 6.078 1 98.81 201 LEU A C 1
ATOM 1560 O O . LEU A 1 201 ? 15.328 21.906 5.207 1 98.81 201 LEU A O 1
ATOM 1564 N N . ALA A 1 202 ? 17.141 21.422 6.391 1 98.56 202 ALA A N 1
ATOM 1565 C CA . ALA A 1 202 ? 18.062 22.328 5.734 1 98.56 202 ALA A CA 1
ATOM 1566 C C . ALA A 1 202 ? 17.609 23.781 5.879 1 98.56 202 ALA A C 1
ATOM 1568 O O . ALA A 1 202 ? 17.625 24.547 4.91 1 98.56 202 ALA A O 1
ATOM 1569 N N . VAL A 1 203 ? 17.188 24.125 7.055 1 98.75 203 VAL A N 1
ATOM 1570 C CA . VAL A 1 203 ? 16.812 25.5 7.355 1 98.75 203 VAL A CA 1
ATOM 1571 C C . VAL A 1 203 ? 17.969 26.203 8.078 1 98.75 203 VAL A C 1
ATOM 1573 O O . VAL A 1 203 ? 18.828 25.547 8.664 1 98.75 203 VAL A O 1
ATOM 1576 N N . GLU A 1 204 ? 17.922 27.547 8.016 1 98.44 204 GLU A N 1
ATOM 1577 C CA . GLU A 1 204 ? 19 28.359 8.578 1 98.44 204 GLU A CA 1
ATOM 1578 C C . GLU A 1 204 ? 18.484 29.25 9.703 1 98.44 204 GLU A C 1
ATOM 1580 O O . GLU A 1 204 ? 19.234 29.625 10.602 1 98.44 204 GLU A O 1
ATOM 1585 N N . ARG A 1 205 ? 17.25 29.594 9.578 1 98.44 205 ARG A N 1
ATOM 1586 C CA . ARG A 1 205 ? 16.625 30.516 10.531 1 98.44 205 ARG A CA 1
ATOM 1587 C C . ARG A 1 205 ? 15.297 29.953 11.023 1 98.44 205 ARG A C 1
ATOM 1589 O O . ARG A 1 205 ? 14.438 29.578 10.227 1 98.44 205 ARG A O 1
ATOM 1596 N N . VAL A 1 206 ? 15.188 29.891 12.352 1 98.88 206 VAL A N 1
ATOM 1597 C CA . VAL A 1 206 ? 13.906 29.484 12.938 1 98.88 206 VAL A CA 1
ATOM 1598 C C . VAL A 1 206 ? 13.242 30.703 13.594 1 98.88 206 VAL A C 1
ATOM 1600 O O . VAL A 1 206 ? 13.859 31.375 14.414 1 98.88 206 VAL A O 1
ATOM 1603 N N . ILE A 1 207 ? 12.07 31 13.195 1 98.88 207 ILE A N 1
ATOM 1604 C CA . ILE A 1 207 ? 11.25 32.031 13.828 1 98.88 207 ILE A CA 1
ATOM 1605 C C . ILE A 1 207 ? 10.273 31.375 14.805 1 98.88 207 ILE A C 1
ATOM 1607 O O . ILE A 1 207 ? 9.406 30.594 14.406 1 98.88 207 ILE A O 1
ATOM 1611 N N . TRP A 1 208 ? 10.445 31.703 16.062 1 98.88 208 TRP A N 1
ATOM 1612 C CA . TRP A 1 208 ? 9.633 31.141 17.141 1 98.88 208 TRP A CA 1
ATOM 1613 C C . TRP A 1 208 ? 8.516 32.094 17.531 1 98.88 208 TRP A C 1
ATOM 1615 O O . TRP A 1 208 ? 8.773 33.156 18.125 1 98.88 208 TRP A O 1
ATOM 1625 N N . LEU A 1 209 ? 7.328 31.797 17.172 1 98.94 209 LEU A N 1
ATOM 1626 C CA . LEU A 1 209 ? 6.199 32.531 17.75 1 98.94 209 LEU A CA 1
ATOM 1627 C C . LEU A 1 209 ? 5.867 32 19.141 1 98.94 209 LEU A C 1
ATOM 1629 O O . LEU A 1 209 ? 5.969 30.797 19.391 1 98.94 209 LEU A O 1
ATOM 1633 N N . PRO A 1 210 ? 5.465 32.906 20.016 1 98.75 210 PRO A N 1
ATOM 1634 C CA . PRO A 1 210 ? 5.293 32.469 21.391 1 98.75 210 PRO A CA 1
ATOM 1635 C C . PRO A 1 210 ? 4.207 31.391 21.547 1 98.75 210 PRO A C 1
ATOM 1637 O O . PRO A 1 210 ? 4.422 30.375 22.203 1 98.75 210 PRO A O 1
ATOM 1640 N N . GLN A 1 211 ? 3.035 31.641 21 1 98.62 211 GLN A N 1
ATOM 1641 C CA . GLN A 1 211 ? 1.894 30.734 21.125 1 98.62 211 GLN A CA 1
ATOM 1642 C C . GLN A 1 211 ? 1.18 30.562 19.781 1 98.62 211 GLN A C 1
ATOM 1644 O O . GLN A 1 211 ? 1.332 31.391 18.875 1 98.62 211 GLN A O 1
ATOM 1649 N N . GLY A 1 212 ? 0.465 29.406 19.656 1 98.38 212 GLY A N 1
ATOM 1650 C CA . GLY A 1 212 ? -0.483 29.234 18.578 1 98.38 212 GLY A CA 1
ATOM 1651 C C . GLY A 1 212 ? -1.875 29.734 18.906 1 98.38 212 GLY A C 1
ATOM 1652 O O . GLY A 1 212 ? -2.043 30.562 19.812 1 98.38 212 GLY A O 1
ATOM 1653 N N . LEU A 1 213 ? -2.801 29.297 18.172 1 98.12 213 LEU A N 1
ATOM 1654 C CA . LEU A 1 213 ? -4.188 29.688 18.391 1 98.12 213 LEU A CA 1
ATOM 1655 C C . LEU A 1 213 ? -4.691 29.172 19.734 1 98.12 213 LEU A C 1
ATOM 1657 O O . LEU A 1 213 ? -4.336 28.062 20.156 1 98.12 213 LEU A O 1
ATOM 1661 N N . TYR A 1 214 ? -5.574 29.938 20.312 1 97.31 214 TYR A N 1
ATOM 1662 C CA . TYR A 1 214 ? -6.176 29.578 21.594 1 97.31 214 TYR A CA 1
ATOM 1663 C C . TYR A 1 214 ? -6.918 28.25 21.484 1 97.31 214 TYR A C 1
ATOM 1665 O O . TYR A 1 214 ? -7.695 28.047 20.547 1 97.31 214 TYR A O 1
ATOM 1673 N N . ASN A 1 215 ? -6.625 27.328 22.344 1 94.5 215 ASN A N 1
ATOM 1674 C CA . ASN A 1 215 ? -7.273 26.031 22.484 1 94.5 215 ASN A CA 1
ATOM 1675 C C . ASN A 1 215 ? -6.965 25.125 21.281 1 94.5 215 ASN A C 1
ATOM 1677 O O . ASN A 1 215 ? -7.766 24.25 20.938 1 94.5 215 ASN A O 1
ATOM 1681 N N . ASP A 1 216 ? -5.902 25.406 20.656 1 95.88 216 ASP A N 1
ATOM 1682 C CA . ASP A 1 216 ? -5.43 24.469 19.656 1 95.88 216 ASP A CA 1
ATOM 1683 C C . ASP A 1 216 ? -5.027 23.141 20.297 1 95.88 216 ASP A C 1
ATOM 1685 O O . ASP A 1 216 ? -4.16 23.109 21.172 1 95.88 216 ASP A O 1
ATOM 1689 N N . GLU A 1 217 ? -5.59 22.078 19.859 1 93.62 217 GLU A N 1
ATOM 1690 C CA . GLU A 1 217 ? -5.457 20.781 20.516 1 93.62 217 GLU A CA 1
ATOM 1691 C C . GLU A 1 217 ? -4.043 20.234 20.375 1 93.62 217 GLU A C 1
ATOM 1693 O O . GLU A 1 217 ? -3.654 19.312 21.078 1 93.62 217 GLU A O 1
ATOM 1698 N N . THR A 1 218 ? -3.24 20.766 19.453 1 96.44 218 THR A N 1
ATOM 1699 C CA . THR A 1 218 ? -1.893 20.281 19.188 1 96.44 218 THR A CA 1
ATOM 1700 C C . THR A 1 218 ? -0.861 21.078 19.984 1 96.44 218 THR A C 1
ATOM 1702 O O . THR A 1 218 ? 0.332 21.047 19.672 1 96.44 218 THR A O 1
ATOM 1705 N N . ASP A 1 219 ? -1.312 21.875 20.922 1 96.81 219 ASP A N 1
ATOM 1706 C CA . ASP A 1 219 ? -0.441 22.766 21.688 1 96.81 219 ASP A CA 1
ATOM 1707 C C . ASP A 1 219 ? 0.158 23.844 20.797 1 96.81 219 ASP A C 1
ATOM 1709 O O . ASP A 1 219 ? 1.358 24.125 20.859 1 96.81 219 ASP A O 1
ATOM 1713 N N . GLY A 1 220 ? -0.666 24.359 19.938 1 98.31 220 GLY A N 1
ATOM 1714 C CA . GLY A 1 220 ? -0.302 25.578 19.25 1 98.31 220 GLY A CA 1
ATOM 1715 C C . GLY A 1 220 ? 0.462 25.328 17.969 1 98.31 220 GLY A C 1
ATOM 1716 O O . GLY A 1 220 ? 1.454 26 17.688 1 98.31 220 GLY A O 1
ATOM 1717 N N . HIS A 1 221 ? 0.026 24.359 17.078 1 98.75 221 HIS A N 1
ATOM 1718 C CA . HIS A 1 221 ? 0.623 24.156 15.766 1 98.75 221 HIS A CA 1
ATOM 1719 C C . HIS A 1 221 ? 0.61 25.453 14.961 1 98.75 221 HIS A C 1
ATOM 1721 O O . HIS A 1 221 ? -0.41 26.141 14.898 1 98.75 221 HIS A O 1
ATOM 1727 N N . VAL A 1 222 ? 1.663 25.703 14.273 1 98.88 222 VAL A N 1
ATOM 1728 C CA . VAL A 1 222 ? 1.837 26.984 13.586 1 98.88 222 VAL A CA 1
ATOM 1729 C C . VAL A 1 222 ? 0.971 27.016 12.328 1 98.88 222 VAL A C 1
ATOM 1731 O O . VAL A 1 222 ? 0.521 28.078 11.906 1 98.88 222 VAL A O 1
ATOM 1734 N N . ASP A 1 223 ? 0.677 25.859 11.719 1 98.56 223 ASP A N 1
ATOM 1735 C CA . ASP A 1 223 ? -0.048 25.828 10.453 1 98.56 223 ASP A CA 1
ATOM 1736 C C . ASP A 1 223 ? -1.504 26.25 10.641 1 98.56 223 ASP A C 1
ATOM 1738 O O . ASP A 1 223 ? -2.219 26.5 9.664 1 98.56 223 ASP A O 1
ATOM 1742 N N . ASN A 1 224 ? -1.927 26.328 11.875 1 98.62 224 ASN A N 1
ATOM 1743 C CA . ASN A 1 224 ? -3.262 26.828 12.195 1 98.62 224 ASN A CA 1
ATOM 1744 C C . ASN A 1 224 ? -3.242 28.312 12.547 1 98.62 224 ASN A C 1
ATOM 1746 O O . ASN A 1 224 ? -4.293 28.922 12.781 1 98.62 224 ASN A O 1
ATOM 1750 N N . PHE A 1 225 ? -2.037 28.906 12.555 1 98.88 225 PHE A N 1
ATOM 1751 C CA . PHE A 1 225 ? -1.892 30.234 13.125 1 98.88 225 PHE A CA 1
ATOM 1752 C C . PHE A 1 225 ? -1.192 31.172 12.141 1 98.88 225 PHE A C 1
ATOM 1754 O O . PHE A 1 225 ? -1.625 32.312 11.945 1 98.88 225 PHE A O 1
ATOM 1761 N N . CYS A 1 226 ? -0.182 30.641 11.547 1 98.94 226 CYS A N 1
ATOM 1762 C CA . CYS A 1 226 ? 0.662 31.453 10.688 1 98.94 226 CYS A CA 1
ATOM 1763 C C . CYS A 1 226 ? 1.342 30.609 9.617 1 98.94 226 CYS A C 1
ATOM 1765 O O . CYS A 1 226 ? 1.837 29.516 9.914 1 98.94 226 CYS A O 1
ATOM 1767 N N . CYS A 1 227 ? 1.328 31.078 8.422 1 98.69 227 CYS A N 1
ATOM 1768 C CA . CYS A 1 227 ? 2.006 30.359 7.352 1 98.69 227 CYS A CA 1
ATOM 1769 C C . CYS A 1 227 ? 2.629 31.312 6.348 1 98.69 227 CYS A C 1
ATOM 1771 O O . CYS A 1 227 ? 2.229 32.469 6.266 1 98.69 227 CYS A O 1
ATOM 1773 N N . PHE A 1 228 ? 3.641 30.875 5.621 1 98.69 228 PHE A N 1
ATOM 1774 C CA . PHE A 1 228 ? 4.211 31.641 4.52 1 98.69 228 PHE A CA 1
ATOM 1775 C C . PHE A 1 228 ? 3.303 31.594 3.299 1 98.69 228 PHE A C 1
ATOM 1777 O O . PHE A 1 228 ? 2.742 30.547 2.975 1 98.69 228 PHE A O 1
ATOM 1784 N N . VAL A 1 229 ? 3.154 32.719 2.619 1 97.12 229 VAL A N 1
ATOM 1785 C CA . VAL A 1 229 ? 2.49 32.781 1.32 1 97.12 229 VAL A CA 1
ATOM 1786 C C . VAL A 1 229 ? 3.533 32.75 0.205 1 97.12 229 VAL A C 1
ATOM 1788 O O . VAL A 1 229 ? 3.225 32.406 -0.935 1 97.12 229 VAL A O 1
ATOM 1791 N N . ARG A 1 230 ? 4.637 33.312 0.458 1 97.62 230 ARG A N 1
ATOM 1792 C CA . ARG A 1 230 ? 5.875 33.375 -0.315 1 97.62 230 ARG A CA 1
ATOM 1793 C C . ARG A 1 230 ? 7.043 33.812 0.555 1 97.62 230 ARG A C 1
ATOM 1795 O O . ARG A 1 230 ? 6.852 34.219 1.708 1 97.62 230 ARG A O 1
ATOM 1802 N N . PRO A 1 231 ? 8.273 33.688 0.036 1 97.88 231 PRO A N 1
ATOM 1803 C CA . PRO A 1 231 ? 9.383 34.156 0.852 1 97.88 231 PRO A CA 1
ATOM 1804 C C . PRO A 1 231 ? 9.211 35.625 1.257 1 97.88 231 PRO A C 1
ATOM 1806 O O . PRO A 1 231 ? 8.906 36.469 0.413 1 97.88 231 PRO A O 1
ATOM 1809 N N . GLY A 1 232 ? 9.258 35.844 2.551 1 98.06 232 GLY A N 1
ATOM 1810 C CA . GLY A 1 232 ? 9.211 37.219 3.051 1 98.06 232 GLY A CA 1
ATOM 1811 C C . GLY A 1 232 ? 7.805 37.688 3.379 1 98.06 232 GLY A C 1
ATOM 1812 O O . GLY A 1 232 ? 7.605 38.812 3.82 1 98.06 232 GLY A O 1
ATOM 1813 N N . GLU A 1 233 ? 6.863 36.812 3.18 1 98.56 233 GLU A N 1
ATOM 1814 C CA . GLU A 1 233 ? 5.48 37.219 3.422 1 98.56 233 GLU A CA 1
ATOM 1815 C C . GLU A 1 233 ? 4.691 36.125 4.109 1 98.56 233 GLU A C 1
ATOM 1817 O O . GLU A 1 233 ? 4.758 34.969 3.705 1 98.56 233 GLU A O 1
ATOM 1822 N N . VAL A 1 234 ? 3.93 36.531 5.203 1 98.81 234 VAL A N 1
ATOM 1823 C CA . VAL A 1 234 ? 3.195 35.531 5.973 1 98.81 234 VAL A CA 1
ATOM 1824 C C . VAL A 1 234 ? 1.737 35.969 6.125 1 98.81 234 VAL A C 1
ATOM 1826 O O . VAL A 1 234 ? 1.418 37.156 5.988 1 98.81 234 VAL A O 1
ATOM 1829 N N . LEU A 1 235 ? 0.904 34.969 6.246 1 98.81 235 LEU A N 1
ATOM 1830 C CA . LEU A 1 235 ? -0.463 35.156 6.727 1 98.81 235 LEU A CA 1
ATOM 1831 C C . LEU A 1 235 ? -0.566 34.781 8.203 1 98.81 235 LEU A C 1
ATOM 1833 O O . LEU A 1 235 ? -0.161 33.688 8.617 1 98.81 235 LEU A O 1
ATOM 1837 N N . LEU A 1 236 ? -1.062 35.688 8.984 1 98.94 236 LEU A N 1
ATOM 1838 C CA . LEU A 1 236 ? -1.221 35.5 10.422 1 98.94 236 LEU A CA 1
ATOM 1839 C C . LEU A 1 236 ? -2.689 35.562 10.82 1 98.94 236 LEU A C 1
ATOM 1841 O O . LEU A 1 236 ? -3.377 36.562 10.492 1 98.94 236 LEU A O 1
ATOM 1845 N N . ALA A 1 237 ? -3.203 34.562 11.484 1 98.88 237 ALA A N 1
ATOM 1846 C CA . ALA A 1 237 ? -4.543 34.656 12.062 1 98.88 237 ALA A CA 1
ATOM 1847 C C . ALA A 1 237 ? -4.656 35.875 12.961 1 98.88 237 ALA A C 1
ATOM 1849 O O . ALA A 1 237 ? -3.729 36.188 13.711 1 98.88 237 ALA A O 1
ATOM 1850 N N . TRP A 1 238 ? -5.887 36.5 12.906 1 98.81 238 TRP A N 1
ATOM 1851 C CA . TRP A 1 238 ? -5.891 37.812 13.539 1 98.81 238 TRP A CA 1
ATOM 1852 C C . TRP A 1 238 ? -7.273 38.156 14.094 1 98.81 238 TRP A C 1
ATOM 1854 O O . TRP A 1 238 ? -8.289 37.812 13.492 1 98.81 238 TRP A O 1
ATOM 1864 N N . THR A 1 239 ? -7.297 38.781 15.242 1 98.44 239 THR A N 1
ATOM 1865 C CA . THR A 1 239 ? -8.484 39.438 15.789 1 98.44 239 THR A CA 1
ATOM 1866 C C . THR A 1 239 ? -8.109 40.719 16.5 1 98.44 239 THR A C 1
ATOM 1868 O O . THR A 1 239 ? -7.066 40.812 17.141 1 98.44 239 THR A O 1
ATOM 1871 N N . ASP A 1 240 ? -8.93 41.75 16.328 1 97.31 240 ASP A N 1
ATOM 1872 C CA . ASP A 1 240 ? -8.742 43.031 17.016 1 97.31 240 ASP A CA 1
ATOM 1873 C C . ASP A 1 240 ? -9.609 43.094 18.266 1 97.31 240 ASP A C 1
ATOM 1875 O O . ASP A 1 240 ? -9.578 44.094 19 1 97.31 240 ASP A O 1
ATOM 1879 N N . ASP A 1 241 ? -10.352 42.031 18.5 1 97.75 241 ASP A N 1
ATOM 1880 C CA . ASP A 1 241 ? -11.219 42 19.672 1 97.75 241 ASP A CA 1
ATOM 1881 C C . ASP A 1 241 ? -10.422 41.75 20.953 1 97.75 241 ASP A C 1
ATOM 1883 O O . ASP A 1 241 ? -9.969 40.656 21.188 1 97.75 241 ASP A O 1
ATOM 1887 N N . PRO A 1 242 ? -10.312 42.719 21.75 1 97.31 242 PRO A N 1
ATOM 1888 C CA . PRO A 1 242 ? -9.492 42.562 22.953 1 97.31 242 PRO A CA 1
ATOM 1889 C C . PRO A 1 242 ? -10.078 41.531 23.922 1 97.31 242 PRO A C 1
ATOM 1891 O O . PRO A 1 242 ? -9.383 41.094 24.844 1 97.31 242 PRO A O 1
ATOM 1894 N N . GLN A 1 243 ? -11.312 41.156 23.75 1 97.12 243 GLN A N 1
ATOM 1895 C CA . GLN A 1 243 ? -11.938 40.188 24.641 1 97.12 243 GLN A CA 1
ATOM 1896 C C . GLN A 1 243 ? -11.695 38.75 24.141 1 97.12 243 GLN A C 1
ATOM 1898 O O . GLN A 1 243 ? -11.953 37.781 24.859 1 97.12 243 GLN A O 1
ATOM 1903 N N . ASP A 1 244 ? -11.258 38.688 22.922 1 97.62 244 ASP A N 1
ATOM 1904 C CA . ASP A 1 244 ? -10.922 37.375 22.359 1 97.62 244 ASP A CA 1
ATOM 1905 C C . ASP A 1 244 ? -9.602 36.844 22.922 1 97.62 244 ASP A C 1
ATOM 1907 O O . ASP A 1 244 ? -8.586 37.562 22.891 1 97.62 244 ASP A O 1
ATOM 1911 N N . PRO A 1 245 ? -9.641 35.625 23.453 1 98.06 245 PRO A N 1
ATOM 1912 C CA . PRO A 1 245 ? -8.406 35.094 24.016 1 98.06 245 PRO A CA 1
ATOM 1913 C C . PRO A 1 245 ? -7.27 35.031 23 1 98.06 245 PRO A C 1
ATOM 1915 O O . PRO A 1 245 ? -6.105 34.875 23.375 1 98.06 245 PRO A O 1
ATOM 1918 N N . ASN A 1 246 ? -7.555 35.125 21.719 1 98.5 246 ASN A N 1
ATOM 1919 C CA . ASN A 1 246 ? -6.527 35.125 20.688 1 98.5 246 ASN A CA 1
ATOM 1920 C C . ASN A 1 246 ? -5.875 36.469 20.516 1 98.5 246 ASN A C 1
ATOM 1922 O O . ASN A 1 246 ? -4.812 36.594 19.906 1 98.5 246 ASN A O 1
ATOM 1926 N N . HIS A 1 247 ? -6.492 37.531 21.047 1 98.5 247 HIS A N 1
ATOM 1927 C CA . HIS A 1 247 ? -6.004 38.875 20.828 1 98.5 247 HIS A CA 1
ATOM 1928 C C . HIS A 1 247 ? -4.562 39.031 21.297 1 98.5 247 HIS A C 1
ATOM 1930 O O . HIS A 1 247 ? -3.689 39.438 20.516 1 98.5 247 HIS A O 1
ATOM 1936 N N . PRO A 1 248 ? -4.258 38.719 22.547 1 98.62 248 PRO A N 1
ATOM 1937 C CA . PRO A 1 248 ? -2.865 38.844 22.984 1 98.62 248 PRO A CA 1
ATOM 1938 C C . PRO A 1 248 ? -1.919 37.906 22.234 1 98.62 248 PRO A C 1
ATOM 1940 O O . PRO A 1 248 ? -0.751 38.25 22.031 1 98.62 248 PRO A O 1
ATOM 1943 N N . ARG A 1 249 ? -2.383 36.719 21.812 1 98.69 249 ARG A N 1
ATOM 1944 C CA . ARG A 1 249 ? -1.562 35.781 21.062 1 98.69 249 ARG A CA 1
ATOM 1945 C C . ARG A 1 249 ? -1.194 36.344 19.688 1 98.69 249 ARG A C 1
ATOM 1947 O O . ARG A 1 249 ? -0.041 36.25 19.266 1 98.69 249 ARG A O 1
ATOM 1954 N N . CYS A 1 250 ? -2.152 36.969 19.031 1 98.81 250 CYS A N 1
ATOM 1955 C CA . CYS A 1 250 ? -1.933 37.594 17.734 1 98.81 250 CYS A CA 1
ATOM 1956 C C . CYS A 1 250 ? -0.927 38.719 17.844 1 98.81 250 CYS A C 1
ATOM 1958 O O . CYS A 1 250 ? -0.004 38.812 17.031 1 98.81 250 CYS A O 1
ATOM 1960 N N . ARG A 1 251 ? -1.073 39.5 18.844 1 98.69 251 ARG A N 1
ATOM 1961 C CA . ARG A 1 251 ? -0.213 40.656 19 1 98.69 251 ARG A CA 1
ATOM 1962 C C . ARG A 1 251 ? 1.226 40.25 19.297 1 98.69 251 ARG A C 1
ATOM 1964 O O . ARG A 1 251 ? 2.166 40.844 18.75 1 98.69 251 ARG A O 1
ATOM 1971 N N . ALA A 1 252 ? 1.323 39.281 20.141 1 98.81 252 ALA A N 1
ATOM 1972 C CA . ALA A 1 252 ? 2.658 38.781 20.453 1 98.81 252 ALA A CA 1
ATOM 1973 C C . ALA A 1 252 ? 3.34 38.25 19.203 1 98.81 252 ALA A C 1
ATOM 1975 O O . ALA A 1 252 ? 4.535 38.469 18.984 1 98.81 252 ALA A O 1
ATOM 1976 N N . ALA A 1 253 ? 2.617 37.531 18.422 1 98.94 253 ALA A N 1
ATOM 1977 C CA . ALA A 1 253 ? 3.16 36.969 17.188 1 98.94 253 ALA A CA 1
ATOM 1978 C C . ALA A 1 253 ? 3.559 38.094 16.219 1 98.94 253 ALA A C 1
ATOM 1980 O O . ALA A 1 253 ? 4.629 38.062 15.617 1 98.94 253 ALA A O 1
ATOM 1981 N N . LEU A 1 254 ? 2.678 39.062 16.078 1 98.81 254 LEU A N 1
ATOM 1982 C CA . LEU A 1 254 ? 2.957 40.188 15.203 1 98.81 254 LEU A CA 1
ATOM 1983 C C . LEU A 1 254 ? 4.234 40.906 15.617 1 98.81 254 LEU A C 1
ATOM 1985 O O . LEU A 1 254 ? 5.051 41.281 14.773 1 98.81 254 LEU A O 1
ATOM 1989 N N . GLU A 1 255 ? 4.395 41.125 16.875 1 98.81 255 GLU A N 1
ATOM 1990 C CA . GLU A 1 255 ? 5.59 41.781 17.391 1 98.81 255 GLU A CA 1
ATOM 1991 C C . GLU A 1 255 ? 6.855 41.031 16.984 1 98.81 255 GLU A C 1
ATOM 1993 O O . GLU A 1 255 ? 7.84 41.656 16.562 1 98.81 255 GLU A O 1
ATOM 1998 N N . VAL A 1 256 ? 6.832 39.719 17.125 1 98.88 256 VAL A N 1
ATOM 1999 C CA . VAL A 1 256 ? 7.977 38.906 16.734 1 98.88 256 VAL A CA 1
ATOM 2000 C C . VAL A 1 256 ? 8.211 39.062 15.234 1 98.88 256 VAL A C 1
ATOM 2002 O O . VAL A 1 256 ? 9.336 39.312 14.797 1 98.88 256 VAL A O 1
ATOM 2005 N N . LEU A 1 257 ? 7.164 38.906 14.461 1 98.88 257 LEU A N 1
ATOM 2006 C CA . LEU A 1 257 ? 7.262 38.844 13.008 1 98.88 257 LEU A CA 1
ATOM 2007 C C . LEU A 1 257 ? 7.781 40.188 12.461 1 98.88 257 LEU A C 1
ATOM 2009 O O . LEU A 1 257 ? 8.492 40.219 11.453 1 98.88 257 LEU A O 1
ATOM 2013 N N . GLU A 1 258 ? 7.48 41.25 13.133 1 98.31 258 GLU A N 1
ATOM 2014 C CA . GLU A 1 258 ? 7.898 42.562 12.688 1 98.31 258 GLU A CA 1
ATOM 2015 C C . GLU A 1 258 ? 9.359 42.844 13.039 1 98.31 258 GLU A C 1
ATOM 2017 O O . GLU A 1 258 ? 10.016 43.688 12.414 1 98.31 258 GLU A O 1
ATOM 2022 N N . ARG A 1 259 ? 9.844 42.125 13.961 1 98 259 ARG A N 1
ATOM 2023 C CA . ARG A 1 259 ? 11.188 42.375 14.477 1 98 259 ARG A CA 1
ATOM 2024 C C . ARG A 1 259 ? 12.219 41.469 13.828 1 98 259 ARG A C 1
ATOM 2026 O O . ARG A 1 259 ? 13.398 41.844 13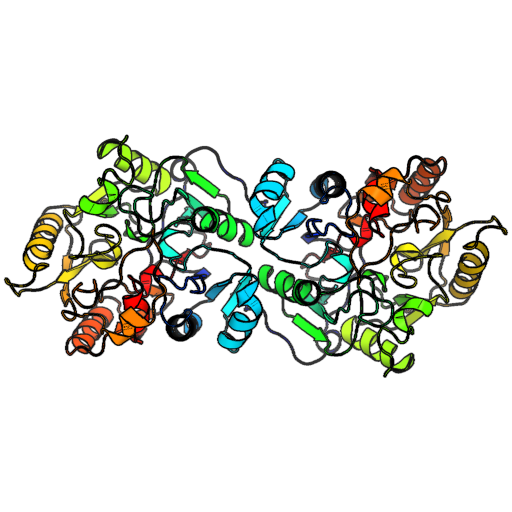.734 1 98 259 ARG A O 1
ATOM 2033 N N . VAL A 1 260 ? 11.805 40.375 13.375 1 98 260 VAL A N 1
ATOM 2034 C CA . VAL A 1 260 ? 12.75 39.375 12.898 1 98 260 VAL A CA 1
ATOM 2035 C C . VAL A 1 260 ? 13 39.562 11.398 1 98 260 VAL A C 1
ATOM 2037 O O . VAL A 1 260 ? 12.266 40.312 10.734 1 98 260 VAL A O 1
ATOM 2040 N N . ARG A 1 261 ? 14.109 38.938 10.922 1 98.25 261 ARG A N 1
ATOM 2041 C CA . ARG A 1 261 ? 14.43 38.812 9.5 1 98.25 261 ARG A CA 1
ATOM 2042 C C . ARG A 1 261 ? 14.461 37.344 9.094 1 98.25 261 ARG A C 1
ATOM 2044 O O . ARG A 1 261 ? 14.734 36.469 9.922 1 98.25 261 ARG A O 1
ATOM 2051 N N . ASP A 1 262 ? 14.102 37.125 7.832 1 98.25 262 ASP A N 1
ATOM 2052 C CA . ASP A 1 262 ? 14.164 35.75 7.363 1 98.25 262 ASP A CA 1
ATOM 2053 C C . ASP A 1 262 ? 15.602 35.344 7.035 1 98.25 262 ASP A C 1
ATOM 2055 O O . ASP A 1 262 ? 16.547 36.094 7.305 1 98.25 262 ASP A O 1
ATOM 2059 N N . ALA A 1 263 ? 15.828 34.156 6.578 1 98.44 263 ALA A N 1
ATOM 2060 C CA . ALA A 1 263 ? 17.156 33.594 6.352 1 98.44 263 ALA A CA 1
ATOM 2061 C C . ALA A 1 263 ? 17.906 34.344 5.281 1 98.44 263 ALA A C 1
ATOM 2063 O O . ALA A 1 263 ? 19.141 34.312 5.223 1 98.44 263 ALA A O 1
ATOM 2064 N N . ARG A 1 264 ? 17.219 35.094 4.473 1 98.19 264 ARG A N 1
ATOM 2065 C CA . ARG A 1 264 ? 17.844 35.875 3.406 1 98.19 264 ARG A CA 1
ATOM 2066 C C . ARG A 1 264 ? 17.953 37.344 3.783 1 98.19 264 ARG A C 1
ATOM 2068 O O . ARG A 1 264 ? 18.281 38.188 2.943 1 98.19 264 ARG A O 1
ATOM 2075 N N . GLY A 1 265 ? 17.5 37.688 4.945 1 98.25 265 GLY A N 1
ATOM 2076 C CA . GLY A 1 265 ? 17.688 39.031 5.473 1 98.25 265 GLY A CA 1
ATOM 2077 C C . GLY A 1 265 ? 16.5 39.938 5.199 1 98.25 265 GLY A C 1
ATOM 2078 O O . GLY A 1 265 ? 16.578 41.125 5.41 1 98.25 265 GLY A O 1
ATOM 2079 N N . ARG A 1 266 ? 15.453 39.438 4.777 1 98.06 266 ARG A N 1
ATOM 2080 C CA . ARG A 1 266 ? 14.281 40.25 4.453 1 98.06 266 ARG A CA 1
ATOM 2081 C C . ARG A 1 266 ? 13.438 40.5 5.699 1 98.06 266 ARG A C 1
ATOM 2083 O O . ARG A 1 266 ? 13.297 39.625 6.555 1 98.06 266 ARG A O 1
ATOM 2090 N N . ALA A 1 267 ? 12.898 41.688 5.711 1 98.31 267 ALA A N 1
ATOM 2091 C CA . ALA A 1 267 ? 11.789 41.906 6.637 1 98.31 267 ALA A CA 1
ATOM 2092 C C . ALA A 1 267 ? 10.531 41.188 6.176 1 98.31 267 ALA A C 1
ATOM 2094 O O . ALA A 1 267 ? 10.297 41.031 4.973 1 98.31 267 ALA A O 1
ATOM 2095 N N . LEU A 1 268 ? 9.688 40.844 7.129 1 98.62 268 LEU A N 1
ATOM 2096 C CA . LEU A 1 268 ? 8.477 40.094 6.781 1 98.62 268 LEU A CA 1
ATOM 2097 C C . LEU A 1 268 ? 7.289 41.031 6.609 1 98.62 268 LEU A C 1
ATOM 2099 O O . LEU A 1 268 ? 7.113 41.969 7.398 1 98.62 268 LEU A O 1
ATOM 2103 N N . ARG A 1 269 ? 6.66 40.844 5.523 1 98.62 269 ARG A N 1
ATOM 2104 C CA . ARG A 1 269 ? 5.336 41.438 5.383 1 98.62 269 ARG A CA 1
ATOM 2105 C C . ARG A 1 269 ? 4.27 40.531 6.008 1 98.62 269 ARG A C 1
ATOM 2107 O O . ARG A 1 269 ? 4.176 39.344 5.684 1 98.62 269 ARG A O 1
ATOM 2114 N N . VAL A 1 270 ? 3.457 41.156 6.91 1 98.75 270 VAL A N 1
ATOM 2115 C CA . VAL A 1 270 ? 2.467 40.344 7.625 1 98.75 270 VAL A CA 1
ATOM 2116 C C . VAL A 1 270 ? 1.064 40.719 7.141 1 98.75 270 VAL A C 1
ATOM 2118 O O . VAL A 1 270 ? 0.655 41.875 7.215 1 98.75 270 VAL A O 1
ATOM 2121 N N . GLN A 1 271 ? 0.415 39.75 6.598 1 98.69 271 GLN A N 1
ATOM 2122 C CA . GLN A 1 271 ? -1.008 39.875 6.297 1 98.69 271 GLN A CA 1
ATOM 2123 C C . GLN A 1 271 ? -1.86 39.281 7.414 1 98.69 271 GLN A C 1
ATOM 2125 O O . GLN A 1 271 ? -1.53 38.219 7.957 1 98.69 271 GLN A O 1
ATOM 2130 N N . ARG A 1 272 ? -2.928 40 7.715 1 98.69 272 ARG A N 1
ATOM 2131 C CA . ARG A 1 272 ? -3.781 39.594 8.828 1 98.69 272 ARG A CA 1
ATOM 2132 C C . ARG A 1 272 ? -5.023 38.844 8.328 1 98.69 272 ARG A C 1
ATOM 2134 O O . ARG A 1 272 ? -5.879 39.469 7.668 1 98.69 272 ARG A O 1
ATOM 2141 N N . MET A 1 273 ? -5.137 37.594 8.578 1 98.81 273 MET A N 1
ATOM 2142 C CA . MET A 1 273 ? -6.281 36.75 8.25 1 98.81 273 MET A CA 1
ATOM 2143 C C . MET A 1 273 ? -7.277 36.719 9.398 1 98.81 273 MET A C 1
ATOM 2145 O O . MET A 1 273 ? -6.914 36.375 10.531 1 98.81 273 MET A O 1
ATOM 2149 N N . PRO A 1 274 ? -8.562 37.062 9.164 1 98.62 274 PRO A N 1
ATOM 2150 C CA . PRO A 1 274 ? -9.523 37.031 10.273 1 98.62 274 PRO A CA 1
ATOM 2151 C C . PRO A 1 274 ? -9.695 35.625 10.875 1 98.62 274 PRO A C 1
ATOM 2153 O O . PRO A 1 274 ? -9.531 34.625 10.172 1 98.62 274 PRO A O 1
ATOM 2156 N N . ILE A 1 275 ? -9.992 35.562 12.141 1 98.44 275 ILE A N 1
ATOM 2157 C CA . ILE A 1 275 ? -10.352 34.312 12.828 1 98.44 275 ILE A CA 1
ATOM 2158 C C . ILE A 1 275 ? -11.867 34.156 12.844 1 98.44 275 ILE A C 1
ATOM 2160 O O . ILE A 1 275 ? -12.594 35.062 13.227 1 98.44 275 ILE A O 1
ATOM 2164 N N . PRO A 1 276 ? -12.344 32.969 12.422 1 97.75 276 PRO A N 1
ATOM 2165 C CA . PRO A 1 276 ? -13.789 32.781 12.477 1 97.75 276 PRO A CA 1
ATOM 2166 C C . PRO A 1 276 ? -14.297 32.531 13.891 1 97.75 276 PRO A C 1
ATOM 2168 O O . PRO A 1 276 ? -13.609 31.875 14.688 1 97.75 276 PRO A O 1
ATOM 2171 N N . GLY A 1 277 ? -15.602 32.875 14.078 1 89.88 277 GLY A N 1
ATOM 2172 C CA . GLY A 1 277 ? -16.25 32.5 15.328 1 89.88 277 GLY A CA 1
ATOM 2173 C C . GLY A 1 277 ? -16.203 33.562 16.391 1 89.88 277 GLY A C 1
ATOM 2174 O O . GLY A 1 277 ? -16.078 34.75 16.062 1 89.88 277 GLY A O 1
ATOM 2175 N N . PRO A 1 278 ? -16.375 33.094 17.578 1 95.69 278 PRO A N 1
ATOM 2176 C CA . PRO A 1 278 ? -16.031 31.781 18.141 1 95.69 278 PRO A CA 1
ATOM 2177 C C . PRO A 1 278 ? -17.031 30.688 17.75 1 95.69 278 PRO A C 1
ATOM 2179 O O . PRO A 1 278 ? -18.234 30.953 17.688 1 95.69 278 PRO A O 1
ATOM 2182 N N . LEU A 1 279 ? -16.453 29.516 17.469 1 96.88 279 LEU A N 1
ATOM 2183 C CA . LEU A 1 279 ? -17.25 28.359 17.109 1 96.88 279 LEU A CA 1
ATOM 2184 C C . LEU A 1 279 ? -17.172 27.281 18.188 1 96.88 279 LEU A C 1
ATOM 2186 O O . LEU A 1 279 ? -16.141 27.109 18.812 1 96.88 279 LEU A O 1
ATOM 2190 N N . HIS A 1 280 ? -18.297 26.609 18.422 1 97.31 280 HIS A N 1
ATOM 2191 C CA . HIS A 1 280 ? -18.406 25.516 19.359 1 97.31 280 HIS A CA 1
ATOM 2192 C C . HIS A 1 280 ? -19.156 24.328 18.75 1 97.31 280 HIS A C 1
ATOM 2194 O O . HIS A 1 280 ? -19.938 24.5 17.812 1 97.31 280 HIS A O 1
ATOM 2200 N N . ALA A 1 281 ? -18.844 23.172 19.266 1 97.5 281 ALA A N 1
ATOM 2201 C CA . ALA A 1 281 ? -19.656 22 18.922 1 97.5 281 ALA A CA 1
ATOM 2202 C C . ALA A 1 281 ? -21 22.031 19.656 1 97.5 281 ALA A C 1
ATOM 2204 O O . ALA A 1 281 ? -21.094 22.531 20.781 1 97.5 281 ALA A O 1
ATOM 2205 N N . SER A 1 282 ? -22.031 21.547 19.016 1 98 282 SER A N 1
ATOM 2206 C CA . SER A 1 282 ? -23.312 21.391 19.688 1 98 282 SER A CA 1
ATOM 2207 C C . SER A 1 282 ? -23.328 20.172 20.594 1 98 282 SER A C 1
ATOM 2209 O O . SER A 1 282 ? -22.453 19.297 20.484 1 98 282 SER A O 1
ATOM 2211 N N . ALA A 1 283 ? -24.266 20.156 21.484 1 97.62 283 ALA A N 1
ATOM 2212 C CA . ALA A 1 283 ? -24.422 18.984 22.344 1 97.62 283 ALA A CA 1
ATOM 2213 C C . ALA A 1 283 ? -24.656 17.719 21.531 1 97.62 283 ALA A C 1
ATOM 2215 O O . ALA A 1 283 ? -24.125 16.656 21.859 1 97.62 283 ALA A O 1
ATOM 2216 N N . GLU A 1 284 ? -25.406 17.844 20.516 1 97.56 284 GLU A N 1
ATOM 2217 C CA . GLU A 1 284 ? -25.688 16.719 19.641 1 97.56 284 GLU A CA 1
ATOM 2218 C C . GLU A 1 284 ? -24.438 16.219 18.922 1 97.56 284 GLU A C 1
ATOM 2220 O O . GLU A 1 284 ? -24.203 15.016 18.812 1 97.56 284 GLU A O 1
ATOM 2225 N N . GLU A 1 285 ? -23.625 17.109 18.453 1 97.88 285 GLU A N 1
ATOM 2226 C CA . GLU A 1 285 ? -22.375 16.75 17.797 1 97.88 285 GLU A CA 1
ATOM 2227 C C . GLU A 1 285 ? -21.422 16.031 18.75 1 97.88 285 GLU A C 1
ATOM 2229 O O . GLU A 1 285 ? -20.812 15.031 18.391 1 97.88 285 GLU A O 1
ATOM 2234 N N . CYS A 1 286 ? -21.328 16.516 19.969 1 97.25 286 CYS A N 1
ATOM 2235 C CA . CYS A 1 286 ? -20.469 15.906 20.969 1 97.25 286 CYS A CA 1
ATOM 2236 C C . CYS A 1 286 ? -21 14.531 21.359 1 97.25 286 CYS A C 1
ATOM 2238 O O . CYS A 1 286 ? -20.203 13.609 21.609 1 97.25 286 CYS A O 1
ATOM 2240 N N . ALA A 1 287 ? -22.344 14.383 21.375 1 95.81 287 ALA A N 1
ATOM 2241 C CA . ALA A 1 287 ? -22.984 13.125 21.766 1 95.81 287 ALA A CA 1
ATOM 2242 C C . ALA A 1 287 ? -22.719 12.031 20.734 1 95.81 287 ALA A C 1
ATOM 2244 O O . ALA A 1 287 ? -22.781 10.844 21.047 1 95.81 287 ALA A O 1
ATOM 2245 N N . GLY A 1 288 ? -22.344 12.445 19.516 1 96.94 288 GLY A N 1
ATOM 2246 C CA . GLY A 1 288 ? -22.109 11.492 18.453 1 96.94 288 GLY A CA 1
ATOM 2247 C C . GLY A 1 288 ? -20.719 10.875 18.5 1 96.94 288 GLY A C 1
ATOM 2248 O O . GLY A 1 288 ? -20.422 9.938 17.766 1 96.94 288 GLY A O 1
ATOM 2249 N N . VAL A 1 289 ? -19.875 11.32 19.406 1 97.12 289 VAL A N 1
ATOM 2250 C CA . VAL A 1 289 ? -18.516 10.82 19.562 1 97.12 289 VAL A CA 1
ATOM 2251 C C . VAL A 1 289 ? -18.469 9.758 20.656 1 97.12 289 VAL A C 1
ATOM 2253 O O . VAL A 1 289 ? -19.016 9.969 21.75 1 97.12 289 VAL A O 1
ATOM 2256 N N . ASP A 1 290 ? -17.828 8.562 20.422 1 95.62 290 ASP A N 1
ATOM 2257 C CA . ASP A 1 290 ? -17.719 7.512 21.422 1 95.62 290 ASP A CA 1
ATOM 2258 C C . ASP A 1 290 ? -16.766 7.922 22.547 1 95.62 290 ASP A C 1
ATOM 2260 O O . ASP A 1 290 ? -15.641 8.352 22.281 1 95.62 290 ASP A O 1
ATOM 2264 N N . PRO A 1 291 ? -17.234 7.805 23.766 1 91.5 291 PRO A N 1
ATOM 2265 C CA . PRO A 1 291 ? -16.297 8.094 24.859 1 91.5 291 PRO A CA 1
ATOM 2266 C C . PRO A 1 291 ? -15.195 7.055 24.984 1 91.5 291 PRO A C 1
ATOM 2268 O O . PRO A 1 291 ? -15.43 5.863 24.766 1 91.5 291 PRO A O 1
ATOM 2271 N N . ALA A 1 292 ? -14.055 7.527 25.172 1 90.56 292 ALA A N 1
ATOM 2272 C CA . ALA A 1 292 ? -12.914 6.652 25.422 1 90.56 292 ALA A CA 1
ATOM 2273 C C . ALA A 1 292 ? -12 7.242 26.5 1 90.56 292 ALA A C 1
ATOM 2275 O O . ALA A 1 292 ? -11.789 8.461 26.547 1 90.56 292 ALA A O 1
ATOM 2276 N N . ALA A 1 293 ? -11.453 6.387 27.406 1 86.19 293 ALA A N 1
ATOM 2277 C CA . ALA A 1 293 ? -10.688 6.809 28.578 1 86.19 293 ALA A CA 1
ATOM 2278 C C . ALA A 1 293 ? -9.477 7.645 28.172 1 86.19 293 ALA A C 1
ATOM 2280 O O . ALA A 1 293 ? -9.141 8.633 28.828 1 86.19 293 ALA A O 1
ATOM 2281 N N . ASP A 1 294 ? -8.781 7.418 27.062 1 83.62 294 ASP A N 1
ATOM 2282 C CA . ASP A 1 294 ? -7.516 8.062 26.719 1 83.62 294 ASP A CA 1
ATOM 2283 C C . ASP A 1 294 ? -7.691 9.031 25.547 1 83.62 294 ASP A C 1
ATOM 2285 O O . ASP A 1 294 ? -6.707 9.453 24.938 1 83.62 294 ASP A O 1
ATOM 2289 N N . SER A 1 295 ? -8.969 9.453 25.344 1 87.19 295 SER A N 1
ATOM 2290 C CA . SER A 1 295 ? -9.188 10.344 24.219 1 87.19 295 SER A CA 1
ATOM 2291 C C . SER A 1 295 ? -9.531 11.75 24.688 1 87.19 295 SER A C 1
ATOM 2293 O O . SER A 1 295 ? -10.047 11.938 25.781 1 87.19 295 SER A O 1
ATOM 2295 N N . GLN A 1 296 ? -9.203 12.766 23.891 1 86.81 296 GLN A N 1
ATOM 2296 C CA . GLN A 1 296 ? -9.594 14.148 24.125 1 86.81 296 GLN A CA 1
ATOM 2297 C C . GLN A 1 296 ? -11.109 14.281 24.266 1 86.81 296 GLN A C 1
ATOM 2299 O O . GLN A 1 296 ? -11.852 13.836 23.375 1 86.81 296 GLN A O 1
ATOM 2304 N N . PRO A 1 297 ? -11.578 14.859 25.344 1 86.69 297 PRO A N 1
ATOM 2305 C CA . PRO A 1 297 ? -13.023 15.031 25.5 1 86.69 297 PRO A CA 1
ATOM 2306 C C . PRO A 1 297 ? -13.617 16.031 24.5 1 86.69 297 PRO A C 1
ATOM 2308 O O . PRO A 1 297 ? -12.984 17.031 24.203 1 86.69 297 PRO A O 1
ATOM 2311 N N . ARG A 1 298 ? -14.812 15.68 24.047 1 91.81 298 ARG A N 1
ATOM 2312 C CA . ARG A 1 298 ? -15.602 16.594 23.234 1 91.81 298 ARG A CA 1
ATOM 2313 C C . ARG A 1 298 ? -16.75 17.203 24.047 1 91.81 298 ARG A C 1
ATOM 2315 O O . ARG A 1 298 ? -17.641 16.469 24.5 1 91.81 298 ARG A O 1
ATOM 2322 N N . ASP A 1 299 ? -16.625 18.531 24.219 1 93.75 299 ASP A N 1
ATOM 2323 C CA . ASP A 1 299 ? -17.578 19.234 25.062 1 93.75 299 ASP A CA 1
ATOM 2324 C C . ASP A 1 299 ? -17.984 20.562 24.422 1 93.75 299 ASP A C 1
ATOM 2326 O O . ASP A 1 299 ? -17.141 21.328 23.953 1 93.75 299 ASP A O 1
ATOM 2330 N N . PRO A 1 300 ? -19.281 20.781 24.406 1 96 300 PRO A N 1
ATOM 2331 C CA . PRO A 1 300 ? -19.781 21.984 23.75 1 96 300 PRO A CA 1
ATOM 2332 C C . PRO A 1 300 ? -19.219 23.266 24.375 1 96 300 PRO A C 1
ATOM 2334 O O . PRO A 1 300 ? -19.297 24.344 23.75 1 96 300 PRO A O 1
ATOM 2337 N N . SER A 1 301 ? -18.703 23.219 25.562 1 95.38 301 SER A N 1
ATOM 2338 C CA . SER A 1 301 ? -18.172 24.406 26.219 1 95.38 301 SER A CA 1
ATOM 2339 C C . SER A 1 301 ? -16.781 24.75 25.688 1 95.38 301 SER A C 1
ATOM 2341 O O . SER A 1 301 ? -16.281 25.859 25.922 1 95.38 301 SER A O 1
ATOM 2343 N N . ILE A 1 302 ? -16.188 23.906 25 1 94.38 302 ILE A N 1
ATOM 2344 C CA . ILE A 1 302 ? -14.82 24.094 24.516 1 94.38 302 ILE A CA 1
ATOM 2345 C C . ILE A 1 302 ? -14.852 24.812 23.172 1 94.38 302 ILE A C 1
ATOM 2347 O O . ILE A 1 302 ? -15.508 24.344 22.234 1 94.38 302 ILE A O 1
ATOM 2351 N N . ARG A 1 303 ? -14.219 25.906 23.125 1 96.12 303 ARG A N 1
ATOM 2352 C CA . ARG A 1 303 ? -14.094 26.625 21.859 1 96.12 303 ARG A CA 1
ATOM 2353 C C . ARG A 1 303 ? -13.227 25.844 20.875 1 96.12 303 ARG A C 1
ATOM 2355 O O . ARG A 1 303 ? -12.188 25.297 21.25 1 96.12 303 ARG A O 1
ATOM 2362 N N . LEU A 1 304 ? -13.719 25.719 19.625 1 96.88 304 LEU A N 1
ATOM 2363 C CA . LEU A 1 304 ? -12.945 25.078 18.578 1 96.88 304 LEU A CA 1
ATOM 2364 C C . LEU A 1 304 ? -11.898 26.031 18 1 96.88 304 LEU A C 1
ATOM 2366 O O . LEU A 1 304 ? -12.133 27.234 17.938 1 96.88 304 LEU A O 1
ATOM 2370 N N . ALA A 1 305 ? -10.766 25.5 17.578 1 96.69 305 ALA A N 1
ATOM 2371 C CA . ALA A 1 305 ? -9.672 26.312 17.062 1 96.69 305 ALA A CA 1
ATOM 2372 C C . ALA A 1 305 ? -9.789 26.484 15.547 1 96.69 305 ALA A C 1
ATOM 2374 O O . ALA A 1 305 ? -8.859 26.156 14.805 1 96.69 305 ALA A O 1
ATOM 2375 N N . ALA A 1 306 ? -10.867 27.094 15.102 1 98.12 306 ALA A N 1
ATOM 2376 C CA . ALA A 1 306 ? -11.117 27.312 13.68 1 98.12 306 ALA A CA 1
ATOM 2377 C C . ALA A 1 306 ? -10.172 28.375 13.117 1 98.12 306 ALA A C 1
ATOM 2379 O O . ALA A 1 306 ? -9.898 29.375 13.773 1 98.12 306 ALA A O 1
ATOM 2380 N N . SER A 1 307 ? -9.672 28.156 11.969 1 98.56 307 SER A N 1
ATOM 2381 C CA . SER A 1 307 ? -8.719 29.062 11.336 1 98.56 307 SER A CA 1
ATOM 2382 C C . SER A 1 307 ? -8.781 28.969 9.82 1 98.56 307 SER A C 1
ATOM 2384 O O . SER A 1 307 ? -8.836 27.859 9.266 1 98.56 307 SER A O 1
ATOM 2386 N N . TYR A 1 308 ? -8.781 30.141 9.148 1 98.75 308 TYR A N 1
ATOM 2387 C CA . TYR A 1 308 ? -8.695 30.172 7.691 1 98.75 308 TYR A CA 1
ATOM 2388 C C . TYR A 1 308 ? -7.262 29.953 7.223 1 98.75 308 TYR A C 1
ATOM 2390 O O . TYR A 1 308 ? -7.02 29.688 6.043 1 98.75 308 TYR A O 1
ATOM 2398 N N . VAL A 1 309 ? -6.289 29.984 8.125 1 98.75 309 VAL A N 1
ATOM 2399 C CA . VAL A 1 309 ? -4.883 29.781 7.805 1 98.75 309 VAL A CA 1
ATOM 2400 C C . VAL A 1 309 ? -4.625 28.297 7.527 1 98.75 309 VAL A C 1
ATOM 2402 O O . VAL A 1 309 ? -3.625 27.938 6.902 1 98.75 309 VAL A O 1
ATOM 2405 N N . ASN A 1 310 ? -5.543 27.438 7.973 1 98.69 310 ASN A N 1
ATOM 2406 C CA . ASN A 1 310 ? -5.391 26 7.836 1 98.69 310 ASN A CA 1
ATOM 2407 C C . ASN A 1 310 ? -5.824 25.516 6.453 1 98.69 310 ASN A C 1
ATOM 2409 O O . ASN A 1 310 ? -6.609 24.578 6.332 1 98.69 310 ASN A O 1
ATOM 2413 N N . PHE A 1 311 ? -5.375 26.219 5.414 1 98.88 311 PHE A N 1
ATOM 2414 C CA . PHE A 1 311 ? -5.676 25.875 4.023 1 98.88 311 PHE A CA 1
ATOM 2415 C C . PHE A 1 311 ? -4.523 25.109 3.393 1 98.88 311 PHE A C 1
ATOM 2417 O O . PHE A 1 311 ? -3.42 25.062 3.941 1 98.88 311 PHE A O 1
ATOM 2424 N N . LEU A 1 312 ? -4.805 24.469 2.27 1 98.88 312 LEU A N 1
ATOM 2425 C CA . LEU A 1 312 ? -3.82 23.703 1.51 1 98.88 312 LEU A CA 1
ATOM 2426 C C . LEU A 1 312 ? -3.482 24.406 0.197 1 98.88 312 LEU A C 1
ATOM 2428 O O . LEU A 1 312 ? -4.383 24.828 -0.531 1 98.88 312 LEU A O 1
ATOM 2432 N N . ILE A 1 313 ? -2.203 24.594 -0.056 1 98.75 313 ILE A N 1
ATOM 2433 C CA . ILE A 1 313 ? -1.741 25.016 -1.371 1 98.75 313 ILE A CA 1
ATOM 2434 C C . ILE A 1 313 ? -1.562 23.797 -2.277 1 98.75 313 ILE A C 1
ATOM 2436 O O . ILE A 1 313 ? -0.922 22.828 -1.892 1 98.75 313 ILE A O 1
ATOM 2440 N N . VAL A 1 314 ? -2.217 23.766 -3.43 1 98.44 314 VAL A N 1
ATOM 2441 C CA . VAL A 1 314 ? -2.031 22.734 -4.441 1 98.44 314 VAL A CA 1
ATOM 2442 C C . VAL A 1 314 ? -1.575 23.375 -5.754 1 98.44 314 VAL A C 1
ATOM 2444 O O . VAL A 1 314 ? -1.473 24.594 -5.855 1 98.44 314 VAL A O 1
ATOM 2447 N N . ASN A 1 315 ? -1.271 22.484 -6.73 1 97.56 315 ASN A N 1
ATOM 2448 C CA . ASN A 1 315 ? -0.943 23.016 -8.047 1 97.56 315 ASN A CA 1
ATOM 2449 C C . ASN A 1 315 ? -2.088 23.859 -8.609 1 97.56 315 ASN A C 1
ATOM 2451 O O . ASN A 1 315 ? -3.188 23.344 -8.828 1 97.56 315 ASN A O 1
ATOM 2455 N N . GLY A 1 316 ? -1.929 25.109 -8.711 1 97.88 316 GLY A N 1
ATOM 2456 C CA . GLY A 1 316 ? -2.904 25.953 -9.375 1 97.88 316 GLY A CA 1
ATOM 2457 C C . GLY A 1 316 ? -4.086 26.312 -8.5 1 97.88 316 GLY A C 1
ATOM 2458 O O . GLY A 1 316 ? -5.023 26.969 -8.945 1 97.88 316 GLY A O 1
ATOM 2459 N N . GLY A 1 317 ? -4.004 25.844 -7.195 1 98.62 317 GLY A N 1
ATOM 2460 C CA . GLY A 1 317 ? -5.184 26.141 -6.395 1 98.62 317 GLY A CA 1
ATOM 2461 C C . GLY A 1 317 ? -4.875 26.328 -4.922 1 98.62 317 GLY A C 1
ATOM 2462 O O . GLY A 1 317 ? -3.746 26.078 -4.48 1 98.62 317 GLY A O 1
ATOM 2463 N N . ILE A 1 318 ? -5.863 26.875 -4.203 1 98.88 318 ILE A N 1
ATOM 2464 C CA . ILE A 1 318 ? -5.934 26.953 -2.748 1 98.88 318 ILE A CA 1
ATOM 2465 C C . ILE A 1 318 ? -7.215 26.281 -2.26 1 98.88 318 ILE A C 1
ATOM 2467 O O . ILE A 1 318 ? -8.312 26.656 -2.674 1 98.88 318 ILE A O 1
ATOM 2471 N N . ILE A 1 319 ? -7.07 25.266 -1.476 1 98.94 319 ILE A N 1
ATOM 2472 C CA . ILE A 1 319 ? -8.211 24.609 -0.839 1 98.94 319 ILE A CA 1
ATOM 2473 C C . ILE A 1 319 ? -8.336 25.094 0.605 1 98.94 319 ILE A C 1
ATOM 2475 O O . ILE A 1 319 ? -7.496 24.781 1.447 1 98.94 319 ILE A O 1
ATOM 2479 N N . ALA A 1 320 ? -9.406 25.844 0.929 1 98.88 320 ALA A N 1
ATOM 2480 C CA . ALA A 1 320 ? -9.523 26.5 2.223 1 98.88 320 ALA A CA 1
ATOM 2481 C C . ALA A 1 320 ? -10.859 26.188 2.889 1 98.88 320 ALA A C 1
ATOM 2483 O O . ALA A 1 320 ? -11.844 25.891 2.207 1 98.88 320 ALA A O 1
ATOM 2484 N N . PRO A 1 321 ? -10.883 26.219 4.172 1 98.81 321 PRO A N 1
ATOM 2485 C CA . PRO A 1 321 ? -12.141 25.938 4.883 1 98.81 321 PRO A CA 1
ATOM 2486 C C . PRO A 1 321 ? -13.047 27.172 4.953 1 98.81 321 PRO A C 1
ATOM 2488 O O . PRO A 1 321 ? -12.562 28.297 5.066 1 98.81 321 PRO A O 1
ATOM 2491 N N . ALA A 1 322 ? -14.289 26.922 4.875 1 98.75 322 ALA A N 1
ATOM 2492 C CA . ALA A 1 322 ? -15.352 27.859 5.223 1 98.75 322 ALA A CA 1
ATOM 2493 C C . ALA A 1 322 ? -16.156 27.375 6.422 1 98.75 322 ALA A C 1
ATOM 2495 O O . ALA A 1 322 ? -16.234 26.156 6.668 1 98.75 322 ALA A O 1
ATOM 2496 N N . PHE A 1 323 ? -16.766 28.297 7.156 1 98.44 323 PHE A N 1
ATOM 2497 C CA . PHE A 1 323 ? -17.391 27.906 8.414 1 98.44 323 PHE A CA 1
ATOM 2498 C C . PHE A 1 323 ? -18.797 28.469 8.523 1 98.44 323 PHE A C 1
ATOM 2500 O O . PHE A 1 323 ? -19.359 28.562 9.617 1 98.44 323 PHE A O 1
ATOM 2507 N N . ASP A 1 324 ? -19.375 28.875 7.375 1 97.19 324 ASP A N 1
ATOM 2508 C CA . ASP A 1 324 ? -20.656 29.578 7.406 1 97.19 324 ASP A CA 1
ATOM 2509 C C . ASP A 1 324 ? -20.594 30.781 8.352 1 97.19 324 ASP A C 1
ATOM 2511 O O . ASP A 1 324 ? -21.469 30.938 9.203 1 97.19 324 ASP A O 1
ATOM 2515 N N . ASP A 1 325 ? -19.547 31.453 8.297 1 97.5 325 ASP A N 1
ATOM 2516 C CA . ASP A 1 325 ? -19.234 32.656 9.078 1 97.5 325 ASP A CA 1
ATOM 2517 C C . ASP A 1 325 ? -19.219 33.906 8.195 1 97.5 325 ASP A C 1
ATOM 2519 O O . ASP A 1 325 ? -18.859 33.812 7.016 1 97.5 325 ASP A O 1
ATOM 2523 N N . PRO A 1 326 ? -19.641 35 8.75 1 96.19 326 PRO A N 1
ATOM 2524 C CA . PRO A 1 326 ? -19.625 36.25 7.965 1 96.19 326 PRO A CA 1
ATOM 2525 C C . PRO A 1 326 ? -18.25 36.594 7.41 1 96.19 326 PRO A C 1
ATOM 2527 O O . PRO A 1 326 ? -18.141 37.312 6.418 1 96.19 326 PRO A O 1
ATOM 2530 N N . ARG A 1 327 ? -17.172 36.062 8 1 97.5 327 ARG A N 1
ATOM 2531 C CA . ARG A 1 327 ? -15.812 36.406 7.602 1 97.5 327 ARG A CA 1
ATOM 2532 C C . ARG A 1 327 ? -15.328 35.5 6.477 1 97.5 327 ARG A C 1
ATOM 2534 O O . ARG A 1 327 ? -14.227 35.688 5.953 1 97.5 327 ARG A O 1
ATOM 2541 N N . ASP A 1 328 ? -16.109 34.531 6.059 1 98.62 328 ASP A N 1
ATOM 2542 C CA . ASP A 1 328 ? -15.719 33.625 4.988 1 98.62 328 ASP A CA 1
ATOM 2543 C C . ASP A 1 328 ? -15.352 34.406 3.723 1 98.62 328 ASP A C 1
ATOM 2545 O O . ASP A 1 328 ? -14.328 34.094 3.094 1 98.62 328 ASP A O 1
ATOM 2549 N N . ALA A 1 329 ? -16.156 35.344 3.396 1 98.5 329 ALA A N 1
ATOM 2550 C CA . ALA A 1 329 ? -15.922 36.094 2.178 1 98.5 329 ALA A CA 1
ATOM 2551 C C . ALA A 1 329 ? -14.641 36.906 2.281 1 98.5 329 ALA A C 1
ATOM 2553 O O . ALA A 1 329 ? -13.898 37.062 1.304 1 98.5 329 ALA A O 1
ATOM 2554 N N . GLU A 1 330 ? -14.43 37.5 3.385 1 98.56 330 GLU A N 1
ATOM 2555 C CA . GLU A 1 330 ? -13.211 38.281 3.617 1 98.56 330 GLU A CA 1
ATOM 2556 C C . GLU A 1 330 ? -11.969 37.406 3.5 1 98.56 330 GLU A C 1
ATOM 2558 O O . GLU A 1 330 ? -10.984 37.781 2.879 1 98.56 330 GLU A O 1
ATOM 2563 N N . ALA A 1 331 ? -12.031 36.25 4.156 1 98.81 331 ALA A N 1
ATOM 2564 C CA . ALA A 1 331 ? -10.922 35.312 4.094 1 98.81 331 ALA A CA 1
ATOM 2565 C C . ALA A 1 331 ? -10.641 34.875 2.652 1 98.81 331 ALA A C 1
ATOM 2567 O O . ALA A 1 331 ? -9.484 34.844 2.232 1 98.81 331 ALA A O 1
ATOM 2568 N N . GLU A 1 332 ? -11.695 34.594 1.911 1 98.75 332 GLU A N 1
ATOM 2569 C CA . GLU A 1 332 ? -11.547 34.188 0.511 1 98.75 332 GLU A CA 1
ATOM 2570 C C . GLU A 1 332 ? -10.859 35.312 -0.297 1 98.75 332 GLU A C 1
ATOM 2572 O O . GLU A 1 332 ? -9.977 35.031 -1.109 1 98.75 332 GLU A O 1
ATOM 2577 N N . ALA A 1 333 ? -11.289 36.469 -0.102 1 98.62 333 ALA A N 1
ATOM 2578 C CA . ALA A 1 333 ? -10.727 37.625 -0.824 1 98.62 333 ALA A CA 1
ATOM 2579 C C . ALA A 1 333 ? -9.234 37.781 -0.517 1 98.62 333 ALA A C 1
ATOM 2581 O O . ALA A 1 333 ? -8.438 38.031 -1.415 1 98.62 333 ALA A O 1
ATOM 2582 N N . LEU A 1 334 ? -8.922 37.625 0.732 1 98.75 334 LEU A N 1
ATOM 2583 C CA . LEU A 1 334 ? -7.523 37.75 1.138 1 98.75 334 LEU A CA 1
ATOM 2584 C C . LEU A 1 334 ? -6.68 36.656 0.511 1 98.75 334 LEU A C 1
ATOM 2586 O O . LEU A 1 334 ? -5.551 36.906 0.078 1 98.75 334 LEU A O 1
ATOM 2590 N N . LEU A 1 335 ? -7.195 35.438 0.471 1 98.81 335 LEU A N 1
ATOM 2591 C CA . LEU A 1 335 ? -6.48 34.312 -0.151 1 98.81 335 LEU A CA 1
ATOM 2592 C C . LEU A 1 335 ? -6.281 34.562 -1.643 1 98.81 335 LEU A C 1
ATOM 2594 O O . LEU A 1 335 ? -5.199 34.312 -2.18 1 98.81 335 LEU A O 1
ATOM 2598 N N . ARG A 1 336 ? -7.25 35.094 -2.305 1 98.62 336 ARG A N 1
ATOM 2599 C CA . ARG A 1 336 ? -7.137 35.406 -3.725 1 98.62 336 ARG A CA 1
ATOM 2600 C C . ARG A 1 336 ? -6.055 36.438 -3.971 1 98.62 336 ARG A C 1
ATOM 2602 O O . ARG A 1 336 ? -5.312 36.375 -4.953 1 98.62 336 ARG A O 1
ATOM 2609 N N . GLN A 1 337 ? -6.035 37.344 -3.092 1 98.31 337 GLN A N 1
ATOM 2610 C CA . GLN A 1 337 ? -5.031 38.406 -3.211 1 98.31 337 GLN A CA 1
ATOM 2611 C C . GLN A 1 337 ? -3.633 37.875 -2.928 1 98.31 337 GLN A C 1
ATOM 2613 O O . GLN A 1 337 ? -2.664 38.281 -3.57 1 98.31 337 GLN A O 1
ATOM 2618 N N . SER A 1 338 ? -3.562 37 -1.987 1 98.25 338 SER A N 1
ATOM 2619 C CA . SER A 1 338 ? -2.279 36.5 -1.527 1 98.25 338 SER A CA 1
ATOM 2620 C C . SER A 1 338 ? -1.692 35.5 -2.527 1 98.25 338 SER A C 1
ATOM 2622 O O . SER A 1 338 ? -0.474 35.312 -2.592 1 98.25 338 SER A O 1
ATOM 2624 N N . PHE A 1 339 ? -2.486 34.812 -3.285 1 98.06 339 PHE A N 1
ATOM 2625 C CA . PHE A 1 339 ? -2.045 33.812 -4.23 1 98.06 339 PHE A CA 1
ATOM 2626 C C . PHE A 1 339 ? -2.607 34.094 -5.621 1 98.06 339 PHE A C 1
ATOM 2628 O O . PHE A 1 339 ? -3.379 33.281 -6.156 1 98.06 339 PHE A O 1
ATOM 2635 N N . PRO A 1 340 ? -1.967 35.125 -6.188 1 95.25 340 PRO A N 1
ATOM 2636 C CA . PRO A 1 340 ? -2.479 35.438 -7.523 1 95.25 340 PRO A CA 1
ATOM 2637 C C . PRO A 1 340 ? -2.172 34.312 -8.531 1 95.25 340 PRO A C 1
ATOM 2639 O O . PRO A 1 340 ? -1.098 33.719 -8.484 1 95.25 340 PRO A O 1
ATOM 2642 N N . GLY A 1 341 ? -3.059 33.781 -9.227 1 95.38 341 GLY A N 1
ATOM 2643 C CA . GLY A 1 341 ? -2.877 32.75 -10.227 1 95.38 341 GLY A CA 1
ATOM 2644 C C . GLY A 1 341 ? -3.451 31.406 -9.812 1 95.38 341 GLY A C 1
ATOM 2645 O O . GLY A 1 341 ? -3.445 30.453 -10.586 1 95.38 341 GLY A O 1
ATOM 2646 N N . ARG A 1 342 ? -3.822 31.375 -8.555 1 97.88 342 ARG A N 1
ATOM 2647 C CA . ARG A 1 342 ? -4.41 30.141 -8.062 1 97.88 342 ARG A CA 1
ATOM 2648 C C . ARG A 1 342 ? -5.91 30.297 -7.836 1 97.88 342 ARG A C 1
ATOM 2650 O O . ARG A 1 342 ? -6.371 31.344 -7.387 1 97.88 342 ARG A O 1
ATOM 2657 N N . GLU A 1 343 ? -6.602 29.297 -8.203 1 98.62 343 GLU A N 1
ATOM 2658 C CA . GLU A 1 343 ? -8.031 29.25 -7.918 1 98.62 343 GLU A CA 1
ATOM 2659 C C . GLU A 1 343 ? -8.297 28.938 -6.449 1 98.62 343 GLU A C 1
ATOM 2661 O O . GLU A 1 343 ? -7.754 27.969 -5.91 1 98.62 343 GLU A O 1
ATOM 2666 N N . VAL A 1 344 ? -9.102 29.797 -5.809 1 98.75 344 VAL A N 1
ATOM 2667 C CA . VAL A 1 344 ? -9.422 29.562 -4.406 1 98.75 344 VAL A CA 1
ATOM 2668 C C . VAL A 1 344 ? -10.75 28.812 -4.293 1 98.75 344 VAL A C 1
ATOM 2670 O O . VAL A 1 344 ? -11.773 29.281 -4.812 1 98.75 344 VAL A O 1
ATOM 2673 N N . LEU A 1 345 ? -10.734 27.656 -3.699 1 98.81 345 LEU A N 1
ATOM 2674 C CA . LEU A 1 345 ? -11.938 26.891 -3.391 1 98.81 345 LEU A CA 1
ATOM 2675 C C . LEU A 1 345 ? -12.18 26.844 -1.886 1 98.81 345 LEU A C 1
ATOM 2677 O O . LEU A 1 345 ? -11.391 26.25 -1.143 1 98.81 345 LEU A O 1
ATOM 2681 N N . MET A 1 346 ? -13.281 27.531 -1.445 1 98.75 346 MET A N 1
ATOM 2682 C CA . MET A 1 346 ? -13.711 27.406 -0.054 1 98.75 346 MET A CA 1
ATOM 2683 C C . MET A 1 346 ? -14.617 26.203 0.138 1 98.75 346 MET A C 1
ATOM 2685 O O . MET A 1 346 ? -15.625 26.062 -0.559 1 98.75 346 MET A O 1
ATOM 2689 N N . LEU A 1 347 ? -14.281 25.281 1.045 1 98.88 347 LEU A N 1
ATOM 2690 C CA . LEU A 1 347 ? -15.062 24.078 1.298 1 98.88 347 LEU A CA 1
ATOM 2691 C C . LEU A 1 347 ? -15.602 24.078 2.725 1 98.88 347 LEU A C 1
ATOM 2693 O O . LEU A 1 347 ? -14.992 24.641 3.627 1 98.88 347 LEU A O 1
ATOM 2697 N N . PRO A 1 348 ? -16.766 23.422 2.959 1 98.44 348 PRO A N 1
ATOM 2698 C CA . PRO A 1 348 ? -17.25 23.312 4.336 1 98.44 348 PRO A CA 1
ATOM 2699 C C . PRO A 1 348 ? -16.25 22.641 5.266 1 98.44 348 PRO A C 1
ATOM 2701 O O . PRO A 1 348 ? -15.906 21.469 5.07 1 98.44 348 PRO A O 1
ATOM 2704 N N . GLY A 1 349 ? -15.859 23.422 6.262 1 98.25 349 GLY A N 1
ATOM 2705 C CA . GLY A 1 349 ? -14.797 22.922 7.125 1 98.25 349 GLY A CA 1
ATOM 2706 C C . GLY A 1 349 ? -15.297 22.469 8.484 1 98.25 349 GLY A C 1
ATOM 2707 O O . GLY A 1 349 ? -14.523 21.938 9.289 1 98.25 349 GLY A O 1
ATOM 2708 N N . ARG A 1 350 ? -16.562 22.578 8.758 1 98 350 ARG A N 1
ATOM 2709 C CA . ARG A 1 350 ? -17.094 22.359 10.109 1 98 350 ARG A CA 1
ATOM 2710 C C . ARG A 1 350 ? -16.844 20.922 10.555 1 98 350 ARG A C 1
ATOM 2712 O O . ARG A 1 350 ? -16.344 20.688 11.664 1 98 350 ARG A O 1
ATOM 2719 N N . GLU A 1 351 ? -17.188 19.938 9.727 1 98.19 351 GLU A N 1
ATOM 2720 C CA . GLU A 1 351 ? -17.078 18.547 10.141 1 98.19 351 GLU A CA 1
ATOM 2721 C C . GLU A 1 351 ? -15.641 18.188 10.469 1 98.19 351 GLU A C 1
ATOM 2723 O O . GLU A 1 351 ? -15.383 17.438 11.414 1 98.19 351 GLU A O 1
ATOM 2728 N N . ILE A 1 352 ? -14.711 18.672 9.664 1 98.69 352 ILE A N 1
ATOM 2729 C CA . ILE A 1 352 ? -13.305 18.406 9.93 1 98.69 352 ILE A CA 1
ATOM 2730 C C . ILE A 1 352 ? -12.875 19.109 11.211 1 98.69 352 ILE A C 1
ATOM 2732 O O . ILE A 1 352 ? -12.148 18.547 12.031 1 98.69 352 ILE A O 1
ATOM 2736 N N . LEU A 1 353 ? -13.367 20.281 11.422 1 98.44 353 LEU A N 1
ATOM 2737 C CA . LEU A 1 353 ? -13.047 21.078 12.602 1 98.44 353 LEU A CA 1
ATOM 2738 C C . LEU A 1 353 ? -13.492 20.375 13.875 1 98.44 353 LEU A C 1
ATOM 2740 O O . LEU A 1 353 ? -12.812 20.438 14.898 1 98.44 353 LEU A O 1
ATOM 2744 N N . LEU A 1 354 ? -14.625 19.719 13.812 1 97.94 354 LEU A N 1
ATOM 2745 C CA . LEU A 1 354 ? -15.148 18.984 14.969 1 97.94 354 LEU A CA 1
ATOM 2746 C C . LEU A 1 354 ? -14.172 17.906 15.414 1 97.94 354 LEU A C 1
ATOM 2748 O O . LEU A 1 354 ? -14.195 17.484 16.578 1 97.94 354 LEU A O 1
ATOM 2752 N N . GLY A 1 355 ? -13.281 17.516 14.461 1 97 355 GLY A N 1
ATOM 2753 C CA . GLY A 1 355 ? -12.281 16.516 14.797 1 97 355 GLY A CA 1
ATOM 2754 C C . GLY A 1 355 ? -11 17.125 15.336 1 97 355 GLY A C 1
ATOM 2755 O O . GLY A 1 355 ? -10.109 16.391 15.789 1 97 355 GLY A O 1
ATOM 2756 N N . GLY A 1 356 ? -10.812 18.406 15.219 1 96.06 356 GLY A N 1
ATOM 2757 C CA . GLY A 1 356 ? -9.703 19.031 15.906 1 96.06 356 GLY A CA 1
ATOM 2758 C C . GLY A 1 356 ? -8.719 19.719 14.961 1 96.06 356 GLY A C 1
ATOM 2759 O O . GLY A 1 356 ? -7.707 20.266 15.398 1 96.06 356 GLY A O 1
ATOM 2760 N N . GLY A 1 357 ? -8.984 19.734 13.727 1 97 357 GLY A N 1
ATOM 2761 C CA . GLY A 1 357 ? -8.156 20.344 12.695 1 97 357 GLY A CA 1
ATOM 2762 C C . GLY A 1 357 ? -8.945 20.797 11.492 1 97 357 GLY A C 1
ATOM 2763 O O . GLY A 1 357 ? -10.117 21.156 11.609 1 97 357 GLY A O 1
ATOM 2764 N N . ASN A 1 358 ? -8.219 20.844 10.438 1 98.56 358 ASN A N 1
ATOM 2765 C CA . ASN A 1 358 ? -8.922 21.188 9.203 1 98.56 358 ASN A CA 1
ATOM 2766 C C . ASN A 1 358 ? -8.133 20.766 7.973 1 98.56 358 ASN A C 1
ATOM 2768 O O . ASN A 1 358 ? -7.43 19.75 8 1 98.56 358 ASN A O 1
ATOM 2772 N N . ILE A 1 359 ? -8.289 21.438 6.855 1 98.88 359 ILE A N 1
ATOM 2773 C CA . ILE A 1 359 ? -7.887 20.953 5.535 1 98.88 359 ILE A CA 1
ATOM 2774 C C . ILE A 1 359 ? -6.375 20.75 5.496 1 98.88 359 ILE A C 1
ATOM 2776 O O . ILE A 1 359 ? -5.891 19.719 5.027 1 98.88 359 ILE A O 1
ATOM 2780 N N . HIS A 1 360 ? -5.574 21.688 5.992 1 98.81 360 HIS A N 1
ATOM 2781 C CA . HIS A 1 360 ? -4.129 21.516 6 1 98.81 360 HIS A CA 1
ATOM 2782 C C . HIS A 1 360 ? -3.721 20.281 6.812 1 98.81 360 HIS A C 1
ATOM 2784 O O . HIS A 1 360 ? -2.84 19.531 6.402 1 98.81 360 HIS A O 1
ATOM 2790 N N . CYS A 1 361 ? -4.438 20.031 7.898 1 98.69 361 CYS A N 1
ATOM 2791 C CA . CYS A 1 361 ? -4.09 18.984 8.852 1 98.69 361 CYS A CA 1
ATOM 2792 C C . CYS A 1 361 ? -4.375 17.594 8.273 1 98.69 361 CYS A C 1
ATOM 2794 O O . CYS A 1 361 ? -3.723 16.625 8.641 1 98.69 361 CYS A O 1
ATOM 2796 N N . ILE A 1 362 ? -5.297 17.516 7.348 1 98.88 362 ILE A N 1
ATOM 2797 C CA . ILE A 1 362 ? -5.688 16.203 6.859 1 98.88 362 ILE A CA 1
ATOM 2798 C C . ILE A 1 362 ? -4.992 15.914 5.531 1 98.88 362 ILE A C 1
ATOM 2800 O O . ILE A 1 362 ? -5.328 14.945 4.84 1 98.88 362 ILE A O 1
ATOM 2804 N N . THR A 1 363 ? -4.016 16.781 5.152 1 98.94 363 THR A N 1
ATOM 2805 C CA . THR A 1 363 ? -3.342 16.641 3.865 1 98.94 363 THR A CA 1
ATOM 2806 C C . THR A 1 363 ? -1.829 16.734 4.031 1 98.94 363 THR A C 1
ATOM 2808 O O . THR A 1 363 ? -1.343 17.359 4.973 1 98.94 363 THR A O 1
ATOM 2811 N N . GLN A 1 364 ? -1.112 16.094 3.188 1 98.88 364 GLN A N 1
ATOM 2812 C CA . GLN A 1 364 ? 0.338 16.203 3.076 1 98.88 364 GLN A CA 1
ATOM 2813 C C . GLN A 1 364 ? 0.779 16.188 1.614 1 98.88 364 GLN A C 1
ATOM 2815 O O . GLN A 1 364 ? 0.613 15.188 0.922 1 98.88 364 GLN A O 1
ATOM 2820 N N . GLN A 1 365 ? 1.319 17.266 1.146 1 98.56 365 GLN A N 1
ATOM 2821 C CA . GLN A 1 365 ? 1.741 17.359 -0.249 1 98.56 365 GLN A CA 1
ATOM 2822 C C . GLN A 1 365 ? 3.076 16.641 -0.464 1 98.56 365 GLN A C 1
ATOM 2824 O O . GLN A 1 365 ? 3.961 16.703 0.391 1 98.56 365 GLN A O 1
ATOM 2829 N N . GLN A 1 366 ? 3.176 15.922 -1.488 1 98.62 366 GLN A N 1
ATOM 2830 C CA . GLN A 1 366 ? 4.422 15.336 -1.984 1 98.62 366 GLN A CA 1
ATOM 2831 C C . GLN A 1 366 ? 4.969 16.141 -3.16 1 98.62 366 GLN A C 1
ATOM 2833 O O . GLN A 1 366 ? 4.301 16.281 -4.188 1 98.62 366 GLN A O 1
ATOM 2838 N N . PRO A 1 367 ? 6.176 16.688 -3.021 1 98.12 367 PRO A N 1
ATOM 2839 C CA . PRO A 1 367 ? 6.746 17.484 -4.105 1 98.12 367 PRO A CA 1
ATOM 2840 C C . PRO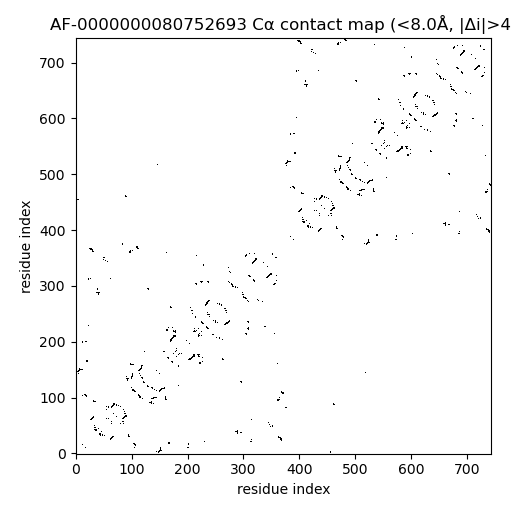 A 1 367 ? 7.066 16.656 -5.348 1 98.12 367 PRO A C 1
ATOM 2842 O O . PRO A 1 367 ? 7.301 15.453 -5.246 1 98.12 367 PRO A O 1
ATOM 2845 N N . ALA A 1 368 ? 7.039 17.359 -6.48 1 95.81 368 ALA A N 1
ATOM 2846 C CA . ALA A 1 368 ? 7.453 16.734 -7.738 1 95.81 368 ALA A CA 1
ATOM 2847 C C . ALA A 1 368 ? 8.977 16.641 -7.828 1 95.81 368 ALA A C 1
ATOM 2849 O O . ALA A 1 368 ? 9.688 17.547 -7.398 1 95.81 368 ALA A O 1
ATOM 2850 N N . ALA A 1 369 ? 9.352 15.5 -8.359 1 84.25 369 ALA A N 1
ATOM 2851 C CA . ALA A 1 369 ? 10.781 15.367 -8.641 1 84.25 369 ALA A CA 1
ATOM 2852 C C . ALA A 1 369 ? 11.195 16.266 -9.797 1 84.25 369 ALA A C 1
ATOM 2854 O O . ALA A 1 369 ? 10.734 16.094 -10.922 1 84.25 369 ALA A O 1
ATOM 2855 N N . ARG A 1 370 ? 11.844 17.328 -9.57 1 77.81 370 ARG A N 1
ATOM 2856 C CA . ARG A 1 370 ? 12.281 18.203 -10.648 1 77.81 370 ARG A CA 1
ATOM 2857 C C . ARG A 1 370 ? 13.758 18.547 -10.516 1 77.81 370 ARG A C 1
ATOM 2859 O O . ARG A 1 370 ? 14.234 18.875 -9.422 1 77.81 370 ARG A O 1
ATOM 2866 N N . ARG A 1 371 ? 14.328 18.25 -11.578 1 71 371 ARG A N 1
ATOM 2867 C CA . ARG A 1 371 ? 15.719 18.688 -11.648 1 71 371 ARG A CA 1
ATOM 2868 C C . ARG A 1 371 ? 15.812 20.203 -11.742 1 71 371 ARG A C 1
ATOM 2870 O O . ARG A 1 371 ? 15.055 20.828 -12.492 1 71 371 ARG A O 1
ATOM 2877 N N . ARG A 1 372 ? 16.547 20.859 -10.836 1 59.19 372 ARG A N 1
ATOM 2878 C CA . ARG A 1 372 ? 16.812 22.297 -10.922 1 59.19 372 ARG A CA 1
ATOM 2879 C C . ARG A 1 372 ? 17.953 22.578 -11.891 1 59.19 372 ARG A C 1
ATOM 2881 O O . ARG A 1 372 ? 18.906 21.812 -11.984 1 59.19 372 ARG A O 1
ATOM 2888 N N . MET B 1 1 ? 1.479 12.734 -15.609 1 35.97 1 MET B N 1
ATOM 2889 C CA . MET B 1 1 ? 0.985 12.508 -14.25 1 35.97 1 MET B CA 1
ATOM 2890 C C . MET B 1 1 ? 0.452 11.094 -14.086 1 35.97 1 MET B C 1
ATOM 2892 O O . MET B 1 1 ? -0.212 10.57 -14.984 1 35.97 1 MET B O 1
ATOM 2896 N N . PRO B 1 2 ? 0.929 10.391 -13.109 1 43.25 2 PRO B N 1
ATOM 2897 C CA . PRO B 1 2 ? 0.434 9.008 -13.047 1 43.25 2 PRO B CA 1
ATOM 2898 C C . PRO B 1 2 ? -1.082 8.938 -12.875 1 43.25 2 PRO B C 1
ATOM 2900 O O . PRO B 1 2 ? -1.664 9.742 -12.148 1 43.25 2 PRO B O 1
ATOM 2903 N N . GLU B 1 3 ? -1.78 8.602 -13.875 1 51.19 3 GLU B N 1
ATOM 2904 C CA . GLU B 1 3 ? -3.23 8.438 -13.836 1 51.19 3 GLU B CA 1
ATOM 2905 C C . GLU B 1 3 ? -3.643 7.473 -12.727 1 51.19 3 GLU B C 1
ATOM 2907 O O . GLU B 1 3 ? -2.924 6.52 -12.43 1 51.19 3 GLU B O 1
ATOM 2912 N N . PRO B 1 4 ? -4.605 7.93 -11.906 1 56.84 4 PRO B N 1
ATOM 2913 C CA . PRO B 1 4 ? -5.168 6.992 -10.93 1 56.84 4 PRO B CA 1
ATOM 2914 C C . PRO B 1 4 ? -5.605 5.672 -11.57 1 56.84 4 PRO B C 1
ATOM 2916 O O . PRO B 1 4 ? -5.852 5.617 -12.773 1 56.84 4 PRO B O 1
ATOM 2919 N N . MET B 1 5 ? -5.5 4.656 -10.773 1 68.44 5 MET B N 1
ATOM 2920 C CA . MET B 1 5 ? -5.973 3.367 -11.266 1 68.44 5 MET B CA 1
ATOM 2921 C C . MET B 1 5 ? -7.395 3.48 -11.812 1 68.44 5 MET B C 1
ATOM 2923 O O . MET B 1 5 ? -8.281 4.012 -11.141 1 68.44 5 MET B O 1
ATOM 2927 N N . ARG B 1 6 ? -7.535 3.227 -13.016 1 82.06 6 ARG B N 1
ATOM 2928 C CA . ARG B 1 6 ? -8.828 3.211 -13.68 1 82.06 6 ARG B CA 1
ATOM 2929 C C . ARG B 1 6 ? -9.25 1.788 -14.039 1 82.06 6 ARG B C 1
ATOM 2931 O O . ARG B 1 6 ? -8.422 0.983 -14.469 1 82.06 6 ARG B O 1
ATOM 2938 N N . THR B 1 7 ? -10.422 1.487 -13.594 1 90.25 7 THR B N 1
ATOM 2939 C CA . THR B 1 7 ? -11.008 0.258 -14.109 1 90.25 7 THR B CA 1
ATOM 2940 C C . THR B 1 7 ? -11.539 0.467 -15.531 1 90.25 7 THR B C 1
ATOM 2942 O O . THR B 1 7 ? -12.367 1.348 -15.766 1 90.25 7 THR B O 1
ATOM 2945 N N . LEU B 1 8 ? -11.023 -0.273 -16.422 1 93.06 8 LEU B N 1
ATOM 2946 C CA . LEU B 1 8 ? -11.32 -0.103 -17.844 1 93.06 8 LEU B CA 1
ATOM 2947 C C . LEU B 1 8 ? -12.477 -1.008 -18.266 1 93.06 8 LEU B C 1
ATOM 2949 O O . LEU B 1 8 ? -12.656 -2.092 -17.703 1 93.06 8 LEU B O 1
ATOM 2953 N N . SER B 1 9 ? -13.055 -0.339 -19.266 1 89.62 9 SER B N 1
ATOM 2954 C CA . SER B 1 9 ? -14.07 -1.145 -19.922 1 89.62 9 SER B CA 1
ATOM 2955 C C . SER B 1 9 ? -13.523 -1.81 -21.188 1 89.62 9 SER B C 1
ATOM 2957 O O . SER B 1 9 ? -12.492 -1.394 -21.703 1 89.62 9 SER B O 1
ATOM 2959 N N . GLY B 1 10 ? -13.914 -3.029 -21.5 1 92.94 10 GLY B N 1
ATOM 2960 C CA . GLY B 1 10 ? -13.438 -3.734 -22.688 1 92.94 10 GLY B CA 1
ATOM 2961 C C . GLY B 1 10 ? -12.438 -4.828 -22.359 1 92.94 10 GLY B C 1
ATOM 2962 O O . GLY B 1 10 ? -12.453 -5.391 -21.266 1 92.94 10 GLY B O 1
ATOM 2963 N N . THR B 1 11 ? -11.57 -5.086 -23.469 1 97.25 11 THR B N 1
ATOM 2964 C CA . THR B 1 11 ? -10.609 -6.164 -23.297 1 97.25 11 THR B CA 1
ATOM 2965 C C . THR B 1 11 ? -9.195 -5.684 -23.594 1 97.25 11 THR B C 1
ATOM 2967 O O . THR B 1 11 ? -8.992 -4.801 -24.422 1 97.25 11 THR B O 1
ATOM 2970 N N . PRO B 1 12 ? -8.289 -6.262 -22.922 1 98.25 12 PRO B N 1
ATOM 2971 C CA . PRO B 1 12 ? -6.883 -5.945 -23.188 1 98.25 12 PRO B CA 1
ATOM 2972 C C . PRO B 1 12 ? -6.504 -6.098 -24.656 1 98.25 12 PRO B C 1
ATOM 2974 O O . PRO B 1 12 ? -5.812 -5.242 -25.219 1 98.25 12 PRO B O 1
ATOM 2977 N N . ARG B 1 13 ? -6.961 -7.137 -25.281 1 98.31 13 ARG B N 1
ATOM 2978 C CA . ARG B 1 13 ? -6.625 -7.367 -26.688 1 98.31 13 ARG B CA 1
ATOM 2979 C C . ARG B 1 13 ? -7.051 -6.188 -27.547 1 98.31 13 ARG B C 1
ATOM 2981 O O . ARG B 1 13 ? -6.285 -5.727 -28.391 1 98.31 13 ARG B O 1
ATOM 2988 N N . ALA B 1 14 ? -8.266 -5.727 -27.328 1 98.25 14 ALA B N 1
ATOM 2989 C CA . ALA B 1 14 ? -8.805 -4.605 -28.094 1 98.25 14 ALA B CA 1
ATOM 2990 C C . ALA B 1 14 ? -7.973 -3.346 -27.875 1 98.25 14 ALA B C 1
ATOM 2992 O O . ALA B 1 14 ? -7.879 -2.494 -28.766 1 98.25 14 ALA B O 1
ATOM 2993 N N . ASP B 1 15 ? -7.309 -3.275 -26.734 1 97.69 15 ASP B N 1
ATOM 2994 C CA . ASP B 1 15 ? -6.523 -2.096 -26.391 1 97.69 15 ASP B CA 1
ATOM 2995 C C . ASP B 1 15 ? -5.055 -2.281 -26.766 1 97.69 15 ASP B C 1
ATOM 2997 O O . ASP B 1 15 ? -4.219 -1.419 -26.484 1 97.69 15 ASP B O 1
ATOM 3001 N N . GLY B 1 16 ? -4.688 -3.438 -27.297 1 97.88 16 GLY B N 1
ATOM 3002 C CA . GLY B 1 16 ? -3.33 -3.674 -27.766 1 97.88 16 GLY B CA 1
ATOM 3003 C C . GLY B 1 16 ? -2.42 -4.246 -26.703 1 97.88 16 GLY B C 1
ATOM 3004 O O . GLY B 1 16 ? -1.196 -4.109 -26.781 1 97.88 16 GLY B O 1
ATOM 3005 N N . PHE B 1 17 ? -2.988 -4.867 -25.672 1 98.25 17 PHE B N 1
ATOM 3006 C CA . PHE B 1 17 ? -2.207 -5.438 -24.578 1 98.25 17 PHE B CA 1
ATOM 3007 C C . PHE B 1 17 ? -2.182 -6.957 -24.672 1 98.25 17 PHE B C 1
ATOM 3009 O O . PHE B 1 17 ? -3.146 -7.574 -25.125 1 98.25 17 PHE B O 1
ATOM 3016 N N . ARG B 1 18 ? -1.087 -7.562 -24.156 1 98.31 18 ARG B N 1
ATOM 3017 C CA . ARG B 1 18 ? -0.919 -9.008 -24.125 1 98.31 18 ARG B CA 1
ATOM 3018 C C . ARG B 1 18 ? -0.259 -9.453 -22.828 1 98.31 18 ARG B C 1
ATOM 3020 O O . ARG B 1 18 ? 0.466 -8.672 -22.188 1 98.31 18 ARG B O 1
ATOM 3027 N N . MET B 1 19 ? -0.505 -10.703 -22.438 1 98.62 19 MET B N 1
ATOM 3028 C CA . MET B 1 19 ? 0.255 -11.312 -21.344 1 98.62 19 MET B CA 1
ATOM 3029 C C . MET B 1 19 ? 1.644 -11.727 -21.812 1 98.62 19 MET B C 1
ATOM 3031 O O . MET B 1 19 ? 1.775 -12.562 -22.719 1 98.62 19 MET B O 1
ATOM 3035 N N . PRO B 1 20 ? 2.709 -11.133 -21.297 1 98.25 20 PRO B N 1
ATOM 3036 C CA . PRO B 1 20 ? 4.059 -11.539 -21.703 1 98.25 20 PRO B CA 1
ATOM 3037 C C . PRO B 1 20 ? 4.477 -12.883 -21.109 1 98.25 20 PRO B C 1
ATOM 3039 O O . PRO B 1 20 ? 3.904 -13.312 -20.109 1 98.25 20 PRO B O 1
ATOM 3042 N N . ALA B 1 21 ? 5.449 -13.492 -21.734 1 98.19 21 ALA B N 1
ATOM 3043 C CA . ALA B 1 21 ? 6.02 -14.711 -21.172 1 98.19 21 ALA B CA 1
ATOM 3044 C C . ALA B 1 21 ? 6.754 -14.414 -19.859 1 98.19 21 ALA B C 1
ATOM 3046 O O . ALA B 1 21 ? 7.18 -13.281 -19.625 1 98.19 21 ALA B O 1
ATOM 3047 N N . GLU B 1 22 ? 6.926 -15.414 -19.031 1 97.88 22 GLU B N 1
ATOM 3048 C CA . GLU B 1 22 ? 7.523 -15.242 -17.703 1 97.88 22 GLU B CA 1
ATOM 3049 C C . GLU B 1 22 ? 9.016 -14.922 -17.812 1 97.88 22 GLU B C 1
ATOM 3051 O O . GLU B 1 22 ? 9.609 -14.406 -16.875 1 97.88 22 GLU B O 1
ATOM 3056 N N . TRP B 1 23 ? 9.672 -15.242 -19 1 97.75 23 TRP B N 1
ATOM 3057 C CA . TRP B 1 23 ? 11.102 -15 -19.125 1 97.75 23 TRP B CA 1
ATOM 3058 C C . TRP B 1 23 ? 11.375 -13.586 -19.641 1 97.75 23 TRP B C 1
ATOM 3060 O O . TRP B 1 23 ? 12.531 -13.172 -19.75 1 97.75 23 TRP B O 1
ATOM 3070 N N . GLU B 1 24 ? 10.297 -12.867 -20.109 1 96.88 24 GLU B N 1
ATOM 3071 C CA . GLU B 1 24 ? 10.492 -11.477 -20.484 1 96.88 24 GLU B CA 1
ATOM 3072 C C . GLU B 1 24 ? 10.922 -10.625 -19.297 1 96.88 24 GLU B C 1
ATOM 3074 O O . GLU B 1 24 ? 10.711 -11.016 -18.141 1 96.88 24 GLU B O 1
ATOM 3079 N N . PRO B 1 25 ? 11.578 -9.469 -19.531 1 97.44 25 PRO B N 1
ATOM 3080 C CA . PRO B 1 25 ? 12.148 -8.688 -18.438 1 97.44 25 PRO B CA 1
ATOM 3081 C C . PRO B 1 25 ? 11.102 -8.289 -17.391 1 97.44 25 PRO B C 1
ATOM 3083 O O . PRO B 1 25 ? 9.969 -7.961 -17.75 1 97.44 25 PRO B O 1
ATOM 3086 N N . HIS B 1 26 ? 11.547 -8.336 -16.156 1 97.88 26 HIS B N 1
ATOM 3087 C CA . HIS B 1 26 ? 10.68 -7.988 -15.023 1 97.88 26 HIS B CA 1
ATOM 3088 C C . HIS B 1 26 ? 11.07 -6.645 -14.422 1 97.88 26 HIS B C 1
ATOM 3090 O O . HIS B 1 26 ? 12.25 -6.285 -14.406 1 97.88 26 HIS B O 1
ATOM 3096 N N . ALA B 1 27 ? 10.062 -5.93 -13.906 1 97.62 27 ALA B N 1
ATOM 3097 C CA . ALA B 1 27 ? 10.305 -4.777 -13.039 1 97.62 27 ALA B CA 1
ATOM 3098 C C . ALA B 1 27 ? 10.484 -5.207 -11.586 1 97.62 27 ALA B C 1
ATOM 3100 O O . ALA B 1 27 ? 11.266 -4.602 -10.852 1 97.62 27 ALA B O 1
ATOM 3101 N N . GLN B 1 28 ? 9.719 -6.227 -11.195 1 98 28 GLN B N 1
ATOM 3102 C CA . GLN B 1 28 ? 9.75 -6.734 -9.828 1 98 28 GLN B CA 1
ATOM 3103 C C . GLN B 1 28 ? 8.969 -8.039 -9.703 1 98 28 GLN B C 1
ATOM 3105 O O . GLN B 1 28 ? 8.305 -8.461 -10.656 1 98 28 GLN B O 1
ATOM 3110 N N . THR B 1 29 ? 9.078 -8.617 -8.531 1 98.62 29 THR B N 1
ATOM 3111 C CA . THR B 1 29 ? 8.258 -9.766 -8.156 1 98.62 29 THR B CA 1
ATOM 3112 C C . THR B 1 29 ? 7.477 -9.477 -6.879 1 98.62 29 THR B C 1
ATOM 3114 O O . THR B 1 29 ? 8.016 -8.906 -5.93 1 98.62 29 THR B O 1
ATOM 3117 N N . TRP B 1 30 ? 6.23 -9.875 -6.883 1 98.88 30 TRP B N 1
ATOM 3118 C CA . TRP B 1 30 ? 5.348 -9.688 -5.734 1 98.88 30 TRP B CA 1
ATOM 3119 C C . TRP B 1 30 ? 5.234 -10.969 -4.922 1 98.88 30 TRP B C 1
ATOM 3121 O O . TRP B 1 30 ? 5.203 -12.07 -5.48 1 98.88 30 TRP B O 1
ATOM 3131 N N . MET B 1 31 ? 5.098 -10.844 -3.625 1 98.94 31 MET B N 1
ATOM 3132 C CA . MET B 1 31 ? 4.766 -11.906 -2.678 1 98.94 31 MET B CA 1
ATOM 3133 C C . MET B 1 31 ? 3.785 -11.406 -1.622 1 98.94 31 MET B C 1
ATOM 3135 O O . MET B 1 31 ? 3.6 -10.195 -1.465 1 98.94 31 MET B O 1
ATOM 3139 N N . LEU B 1 32 ? 3.104 -12.312 -0.975 1 98.94 32 LEU B N 1
ATOM 3140 C CA . LEU B 1 32 ? 2.244 -12.031 0.171 1 98.94 32 LEU B CA 1
ATOM 3141 C C . LEU B 1 32 ? 2.711 -12.805 1.4 1 98.94 32 LEU B C 1
ATOM 3143 O O . LEU B 1 32 ? 3.105 -13.969 1.294 1 98.94 32 LEU B O 1
ATOM 3147 N N . TRP B 1 33 ? 2.654 -12.18 2.498 1 98.81 33 TRP B N 1
ATOM 3148 C CA . TRP B 1 33 ? 3.164 -12.727 3.75 1 98.81 33 TRP B CA 1
ATOM 3149 C C . TRP B 1 33 ? 2.221 -13.797 4.301 1 98.81 33 TRP B C 1
ATOM 3151 O O . TRP B 1 33 ? 1.019 -13.555 4.445 1 98.81 33 TRP B O 1
ATOM 3161 N N . PRO B 1 34 ? 2.717 -15.008 4.594 1 98.75 34 PRO B N 1
ATOM 3162 C CA . PRO B 1 34 ? 1.854 -16.078 5.09 1 98.75 34 PRO B CA 1
ATOM 3163 C C . PRO B 1 34 ? 1.492 -15.914 6.566 1 98.75 34 PRO B C 1
ATOM 3165 O O . PRO B 1 34 ? 2.371 -15.664 7.395 1 98.75 34 PRO B O 1
ATOM 3168 N N . GLU B 1 35 ? 0.164 -16.078 6.863 1 97.06 35 GLU B N 1
ATOM 3169 C CA . GLU B 1 35 ? -0.282 -15.844 8.234 1 97.06 35 GLU B CA 1
ATOM 3170 C C . GLU B 1 35 ? -1.389 -16.812 8.625 1 97.06 35 GLU B C 1
ATOM 3172 O O . GLU B 1 35 ? -1.572 -17.109 9.805 1 97.06 35 GLU B O 1
ATOM 3177 N N . ARG B 1 36 ? -2.174 -17.328 7.711 1 96.75 36 ARG B N 1
ATOM 3178 C CA . ARG B 1 36 ? -3.395 -18.062 8 1 96.75 36 ARG B CA 1
ATOM 3179 C C . ARG B 1 36 ? -3.086 -19.344 8.773 1 96.75 36 ARG B C 1
ATOM 3181 O O . ARG B 1 36 ? -2.445 -20.266 8.25 1 96.75 36 ARG B O 1
ATOM 3188 N N . PRO B 1 37 ? -3.609 -19.484 9.969 1 95.81 37 PRO B N 1
ATOM 3189 C CA . PRO B 1 37 ? -3.133 -20.562 10.836 1 95.81 37 PRO B CA 1
ATOM 3190 C C . PRO B 1 37 ? -3.738 -21.922 10.469 1 95.81 37 PRO B C 1
ATOM 3192 O O . PRO B 1 37 ? -3.262 -22.953 10.938 1 95.81 37 PRO B O 1
ATOM 3195 N N . ASP B 1 38 ? -4.789 -21.906 9.688 1 96.69 38 ASP B N 1
ATOM 3196 C CA . ASP B 1 38 ? -5.375 -23.188 9.297 1 96.69 38 ASP B CA 1
ATOM 3197 C C . ASP B 1 38 ? -4.754 -23.703 8.008 1 96.69 38 ASP B C 1
ATOM 3199 O O . ASP B 1 38 ? -5.191 -24.734 7.465 1 96.69 38 ASP B O 1
ATOM 3203 N N . ASN B 1 39 ? -3.781 -23 7.512 1 96.81 39 ASN B N 1
ATOM 3204 C CA . ASN B 1 39 ? -3.014 -23.5 6.371 1 96.81 39 ASN B CA 1
ATOM 3205 C C . ASN B 1 39 ? -1.531 -23.625 6.707 1 96.81 39 ASN B C 1
ATOM 3207 O O . ASN B 1 39 ? -0.88 -24.594 6.301 1 96.81 39 ASN B O 1
ATOM 3211 N N . TRP B 1 40 ? -1.062 -22.641 7.43 1 97.88 40 TRP B N 1
ATOM 3212 C CA . TRP B 1 40 ? 0.356 -22.594 7.77 1 97.88 40 TRP B CA 1
ATOM 3213 C C . TRP B 1 40 ? 0.582 -23 9.219 1 97.88 40 TRP B C 1
ATOM 3215 O O . TRP B 1 40 ? 0.044 -22.375 10.141 1 97.88 40 TRP B O 1
ATOM 3225 N N . ARG B 1 41 ? 1.355 -23.969 9.43 1 97.75 41 ARG B N 1
ATOM 3226 C CA . ARG B 1 41 ? 1.526 -24.547 10.758 1 97.75 41 ARG B CA 1
ATOM 3227 C C . ARG B 1 41 ? 2.254 -23.594 11.695 1 97.75 41 ARG B C 1
ATOM 3229 O O . ARG B 1 41 ? 3.008 -22.719 11.234 1 97.75 41 ARG B O 1
ATOM 3236 N N . LEU B 1 42 ? 2.014 -23.719 13 1 97.94 42 LEU B N 1
ATOM 3237 C CA . LEU B 1 42 ? 2.678 -23 14.086 1 97.94 42 LEU B CA 1
ATOM 3238 C C . LEU B 1 42 ? 2.562 -21.484 13.891 1 97.94 42 LEU B C 1
ATOM 3240 O O . LEU B 1 42 ? 3.543 -20.766 14.047 1 97.94 42 LEU B O 1
ATOM 3244 N N . GLY B 1 43 ? 1.39 -21.094 13.445 1 95.19 43 GLY B N 1
ATOM 3245 C CA . GLY B 1 43 ? 1.126 -19.672 13.273 1 95.19 43 GLY B CA 1
ATOM 3246 C C . GLY B 1 43 ? 1.848 -19.062 12.086 1 95.19 43 GLY B C 1
ATOM 3247 O O . GLY B 1 43 ? 2.119 -17.875 12.055 1 95.19 43 GLY B O 1
ATOM 3248 N N . GLY B 1 44 ? 2.32 -19.906 11.188 1 97.81 44 GLY B N 1
ATOM 3249 C CA . GLY B 1 44 ? 2.924 -19.438 9.945 1 97.81 44 GLY B CA 1
ATOM 3250 C C . GLY B 1 44 ? 4.406 -19.156 10.078 1 97.81 44 GLY B C 1
ATOM 3251 O O . GLY B 1 44 ? 5.055 -18.75 9.109 1 97.81 44 GLY B O 1
ATOM 3252 N N . LYS B 1 45 ? 4.969 -19.391 11.242 1 97.94 45 LYS B N 1
ATOM 3253 C CA . LYS B 1 45 ? 6.332 -18.938 11.5 1 97.94 45 LYS B CA 1
ATOM 3254 C C . LYS B 1 45 ? 7.332 -19.672 10.609 1 97.94 45 LYS B C 1
ATOM 3256 O O . LYS B 1 45 ? 8.188 -19.047 9.977 1 97.94 45 LYS B O 1
ATOM 3261 N N . PRO B 1 46 ? 7.246 -21.078 10.461 1 98.44 46 PRO B N 1
ATOM 3262 C CA . PRO B 1 46 ? 8.164 -21.734 9.531 1 98.44 46 PRO B CA 1
ATOM 3263 C C . PRO B 1 46 ? 7.988 -21.25 8.094 1 98.44 46 PRO B C 1
ATOM 3265 O O . PRO B 1 46 ? 8.969 -21.094 7.363 1 98.44 46 PRO B O 1
ATOM 3268 N N . ALA B 1 47 ? 6.758 -21.078 7.711 1 98.69 47 ALA B N 1
ATOM 3269 C CA . ALA B 1 47 ? 6.484 -20.578 6.363 1 98.69 47 ALA B CA 1
ATOM 3270 C C . ALA B 1 47 ? 7.07 -19.188 6.164 1 98.69 47 ALA B C 1
ATOM 3272 O O . ALA B 1 47 ? 7.641 -18.891 5.113 1 98.69 47 ALA B O 1
ATOM 3273 N N . GLN B 1 48 ? 6.883 -18.328 7.152 1 98.75 48 GLN B N 1
ATOM 3274 C CA . GLN B 1 48 ? 7.426 -16.984 7.074 1 98.75 48 GLN B CA 1
ATOM 3275 C C . GLN B 1 48 ? 8.938 -17 6.852 1 98.75 48 GLN B C 1
ATOM 3277 O O . GLN B 1 48 ? 9.469 -16.234 6.047 1 98.75 48 GLN B O 1
ATOM 3282 N N . ALA B 1 49 ? 9.594 -17.859 7.516 1 98.44 49 ALA B N 1
ATOM 3283 C CA . ALA B 1 49 ? 11.031 -18.016 7.32 1 98.44 49 ALA B CA 1
ATOM 3284 C C . ALA B 1 49 ? 11.344 -18.484 5.898 1 98.44 49 ALA B C 1
ATOM 3286 O O . ALA B 1 49 ? 12.266 -17.969 5.258 1 98.44 49 ALA B O 1
ATOM 3287 N N . ALA B 1 50 ? 10.602 -19.422 5.406 1 98.75 50 ALA B N 1
ATOM 3288 C CA . ALA B 1 50 ? 10.797 -19.938 4.055 1 98.75 50 ALA B CA 1
ATOM 3289 C C . ALA B 1 50 ? 10.523 -18.859 3.014 1 98.75 50 ALA B C 1
ATOM 3291 O O . ALA B 1 50 ? 11.289 -18.703 2.053 1 98.75 50 ALA B O 1
ATOM 3292 N N . PHE B 1 51 ? 9.445 -18.109 3.236 1 98.81 51 PHE B N 1
ATOM 3293 C CA . PHE B 1 51 ? 9.102 -17.016 2.326 1 98.81 51 PHE B CA 1
ATOM 3294 C C . PHE B 1 51 ? 10.211 -15.977 2.297 1 98.81 51 PHE B C 1
ATOM 3296 O O . PHE B 1 51 ? 10.562 -15.469 1.229 1 98.81 51 PHE B O 1
ATOM 3303 N N . ALA B 1 52 ? 10.719 -15.633 3.447 1 98.5 52 ALA B N 1
ATOM 3304 C CA . ALA B 1 52 ? 11.812 -14.672 3.525 1 98.5 52 ALA B CA 1
ATOM 3305 C C . ALA B 1 52 ? 13.031 -15.164 2.754 1 98.5 52 ALA B C 1
ATOM 3307 O O . ALA B 1 52 ? 13.703 -14.383 2.074 1 98.5 52 ALA B O 1
ATOM 3308 N N . THR B 1 53 ? 13.289 -16.438 2.836 1 98.56 53 THR B N 1
ATOM 3309 C CA . THR B 1 53 ? 14.398 -17.047 2.104 1 98.56 53 THR B CA 1
ATOM 3310 C C . THR B 1 53 ? 14.195 -16.906 0.598 1 98.56 53 THR B C 1
ATOM 3312 O O . THR B 1 53 ? 15.109 -16.516 -0.127 1 98.56 53 THR B O 1
ATOM 3315 N N . VAL B 1 54 ? 13.023 -17.156 0.16 1 98.81 54 VAL B N 1
ATOM 3316 C CA . VAL B 1 54 ? 12.695 -17.047 -1.259 1 98.81 54 VAL B CA 1
ATOM 3317 C C . VAL B 1 54 ? 12.812 -15.586 -1.698 1 98.81 54 VAL B C 1
ATOM 3319 O O . VAL B 1 54 ? 13.43 -15.289 -2.729 1 98.81 54 VAL B O 1
ATOM 3322 N N . ALA B 1 55 ? 12.25 -14.68 -0.893 1 98.69 55 ALA B N 1
ATOM 3323 C CA . ALA B 1 55 ? 12.297 -13.258 -1.212 1 98.69 55 ALA B CA 1
ATOM 3324 C C . ALA B 1 55 ? 13.742 -12.773 -1.358 1 98.69 55 ALA B C 1
ATOM 3326 O O . ALA B 1 55 ? 14.062 -12.047 -2.299 1 98.69 55 ALA B O 1
ATOM 3327 N N . ARG B 1 56 ? 14.609 -13.203 -0.483 1 98.06 56 ARG B N 1
ATOM 3328 C CA . ARG B 1 56 ? 16.016 -12.789 -0.521 1 98.06 56 ARG B CA 1
ATOM 3329 C C . ARG B 1 56 ? 16.703 -13.352 -1.757 1 98.06 56 ARG B C 1
ATOM 3331 O O . ARG B 1 56 ? 17.547 -12.68 -2.357 1 98.06 56 ARG B O 1
ATOM 3338 N N . ALA B 1 57 ? 16.359 -14.555 -2.094 1 98.56 57 ALA B N 1
ATOM 3339 C CA . ALA B 1 57 ? 16.938 -15.148 -3.297 1 98.56 57 ALA B CA 1
ATOM 3340 C C . ALA B 1 57 ? 16.531 -14.359 -4.543 1 98.56 57 ALA B C 1
ATOM 3342 O O . ALA B 1 57 ? 17.375 -14.078 -5.402 1 98.56 57 ALA B O 1
ATOM 3343 N N . ILE B 1 58 ? 15.297 -14.016 -4.645 1 98.62 58 ILE B N 1
ATOM 3344 C CA . ILE B 1 58 ? 14.805 -13.258 -5.785 1 98.62 58 ILE B CA 1
ATOM 3345 C C . ILE B 1 58 ? 15.484 -11.891 -5.824 1 98.62 58 ILE B C 1
ATOM 3347 O O . ILE B 1 58 ? 15.859 -11.406 -6.895 1 98.62 58 ILE B O 1
ATOM 3351 N N . ALA B 1 59 ? 15.688 -11.289 -4.676 1 97.75 59 ALA B N 1
ATOM 3352 C CA . ALA B 1 59 ? 16.219 -9.938 -4.547 1 97.75 59 ALA B CA 1
ATOM 3353 C C . ALA B 1 59 ? 17.641 -9.859 -5.102 1 97.75 59 ALA B C 1
ATOM 3355 O O . ALA B 1 59 ? 18.156 -8.766 -5.379 1 97.75 59 ALA B O 1
ATOM 3356 N N . ARG B 1 60 ? 18.312 -10.961 -5.289 1 97.19 60 ARG B N 1
ATOM 3357 C CA . ARG B 1 60 ? 19.625 -10.984 -5.922 1 97.19 60 ARG B CA 1
ATOM 3358 C C . ARG B 1 60 ? 19.531 -10.609 -7.395 1 97.19 60 ARG B C 1
ATOM 3360 O O . ARG B 1 60 ? 20.516 -10.211 -8.008 1 97.19 60 ARG B O 1
ATOM 3367 N N . PHE B 1 61 ? 18.312 -10.75 -7.949 1 97.69 61 PHE B N 1
ATOM 3368 C CA . PHE B 1 61 ? 18.203 -10.633 -9.398 1 97.69 61 PHE B CA 1
ATOM 3369 C C . PHE B 1 61 ? 17.297 -9.469 -9.781 1 97.69 61 PHE B C 1
ATOM 3371 O O . PHE B 1 61 ? 17.469 -8.875 -10.844 1 97.69 61 PHE B O 1
ATOM 3378 N N . GLU B 1 62 ? 16.266 -9.18 -8.93 1 97.06 62 GLU B N 1
ATOM 3379 C CA . GLU B 1 62 ? 15.297 -8.117 -9.203 1 97.06 62 GLU B CA 1
ATOM 3380 C C . GLU B 1 62 ? 14.586 -7.676 -7.93 1 97.06 62 GLU B C 1
ATOM 3382 O O . GLU B 1 62 ? 14.578 -8.406 -6.934 1 97.06 62 GLU B O 1
ATOM 3387 N N . PRO B 1 63 ? 13.969 -6.457 -7.934 1 96.69 63 PRO B N 1
ATOM 3388 C CA . PRO B 1 63 ? 13.25 -5.977 -6.746 1 96.69 63 PRO B CA 1
ATOM 3389 C C . PRO B 1 63 ? 12.094 -6.891 -6.348 1 96.69 63 PRO B C 1
ATOM 3391 O O . PRO B 1 63 ? 11.445 -7.492 -7.211 1 96.69 63 PRO B O 1
ATOM 3394 N N . VAL B 1 64 ? 11.859 -6.984 -5.043 1 98.31 64 VAL B N 1
ATOM 3395 C CA . VAL B 1 64 ? 10.742 -7.758 -4.5 1 98.31 64 VAL B CA 1
ATOM 3396 C C . VAL B 1 64 ? 9.844 -6.855 -3.664 1 98.31 64 VAL B C 1
ATOM 3398 O O . VAL B 1 64 ? 10.328 -6 -2.92 1 98.31 64 VAL B O 1
ATOM 3401 N N . THR B 1 65 ? 8.578 -6.969 -3.809 1 98.62 65 THR B N 1
ATOM 3402 C CA . THR B 1 65 ? 7.594 -6.332 -2.938 1 98.62 65 THR B CA 1
ATOM 3403 C C . THR B 1 65 ? 6.766 -7.379 -2.199 1 98.62 65 THR B C 1
ATOM 3405 O O . THR B 1 65 ? 6.219 -8.297 -2.818 1 98.62 65 THR B O 1
ATOM 3408 N N . VAL B 1 66 ? 6.691 -7.223 -0.895 1 98.81 66 VAL B N 1
ATOM 3409 C CA . VAL B 1 66 ? 5.918 -8.156 -0.078 1 98.81 66 VAL B CA 1
ATOM 3410 C C . VAL B 1 66 ? 4.734 -7.426 0.555 1 98.81 66 VAL B C 1
ATOM 3412 O O . VAL B 1 66 ? 4.918 -6.445 1.281 1 98.81 66 VAL B O 1
ATOM 3415 N N . GLY B 1 67 ? 3.52 -7.895 0.238 1 98.81 67 GLY B N 1
ATOM 3416 C CA . GLY B 1 67 ? 2.316 -7.426 0.907 1 98.81 67 GLY B CA 1
ATOM 3417 C C . GLY B 1 67 ? 2.082 -8.094 2.25 1 98.81 67 GLY B C 1
ATOM 3418 O O . GLY B 1 67 ? 2.221 -9.312 2.375 1 98.81 67 GLY B O 1
ATOM 3419 N N . VAL B 1 68 ? 1.715 -7.301 3.244 1 98.69 68 VAL B N 1
ATOM 3420 C CA . VAL B 1 68 ? 1.556 -7.805 4.605 1 98.69 68 VAL B CA 1
ATOM 3421 C C . VAL B 1 68 ? 0.317 -7.184 5.246 1 98.69 68 VAL B C 1
ATOM 3423 O O . VAL B 1 68 ? -0.097 -6.082 4.871 1 98.69 68 VAL B O 1
ATOM 3426 N N . SER B 1 69 ? -0.317 -7.906 6.199 1 98.25 69 SER B N 1
ATOM 3427 C CA . SER B 1 69 ? -1.381 -7.305 6.992 1 98.25 69 SER B CA 1
ATOM 3428 C C . SER B 1 69 ? -0.82 -6.297 7.992 1 98.25 69 SER B C 1
ATOM 3430 O O . SER B 1 69 ? 0.377 -6.309 8.281 1 98.25 69 SER B O 1
ATOM 3432 N N . ALA B 1 70 ? -1.682 -5.418 8.516 1 97.88 70 ALA B N 1
ATOM 3433 C CA . ALA B 1 70 ? -1.272 -4.465 9.539 1 97.88 70 ALA B CA 1
ATOM 3434 C C . ALA B 1 70 ? -0.662 -5.18 10.742 1 97.88 70 ALA B C 1
ATOM 3436 O O . ALA B 1 70 ? 0.319 -4.707 11.32 1 97.88 70 ALA B O 1
ATOM 3437 N N . ALA B 1 71 ? -1.193 -6.324 11.109 1 97.19 71 ALA B N 1
ATOM 3438 C CA . ALA B 1 71 ? -0.773 -7.062 12.297 1 97.19 71 ALA B CA 1
ATOM 3439 C C . ALA B 1 71 ? 0.638 -7.617 12.125 1 97.19 71 ALA B C 1
ATOM 3441 O O . ALA B 1 71 ? 1.349 -7.836 13.109 1 97.19 71 ALA B O 1
ATOM 3442 N N . GLN B 1 72 ? 1.027 -7.816 10.891 1 97.94 72 GLN B N 1
ATOM 3443 C CA . GLN B 1 72 ? 2.309 -8.469 10.633 1 97.94 72 GLN B CA 1
ATOM 3444 C C . GLN B 1 72 ? 3.326 -7.477 10.078 1 97.94 72 GLN B C 1
ATOM 3446 O O . GLN B 1 72 ? 4.453 -7.852 9.75 1 97.94 72 GLN B O 1
ATOM 3451 N N . TYR B 1 73 ? 2.977 -6.176 9.984 1 98.12 73 TYR B N 1
ATOM 3452 C CA . TYR B 1 73 ? 3.805 -5.18 9.305 1 98.12 73 TYR B CA 1
ATOM 3453 C C . TYR B 1 73 ? 5.18 -5.082 9.953 1 98.12 73 TYR B C 1
ATOM 3455 O O . TYR B 1 73 ? 6.203 -5.242 9.289 1 98.12 73 TYR B O 1
ATOM 3463 N N . GLU B 1 74 ? 5.254 -4.895 11.273 1 96.38 74 GLU B N 1
ATOM 3464 C CA . GLU B 1 74 ? 6.531 -4.762 11.969 1 96.38 74 GLU B CA 1
ATOM 3465 C C . GLU B 1 74 ? 7.34 -6.055 11.891 1 96.38 74 GLU B C 1
ATOM 3467 O O . GLU B 1 74 ? 8.547 -6.023 11.656 1 96.38 74 GLU B O 1
ATOM 3472 N N . ASN B 1 75 ? 6.668 -7.188 12.094 1 97.56 75 ASN B N 1
ATOM 3473 C CA . ASN B 1 75 ? 7.324 -8.492 12.008 1 97.56 75 ASN B CA 1
ATOM 3474 C C . ASN B 1 75 ? 7.984 -8.695 10.648 1 97.56 75 ASN B C 1
ATOM 3476 O O . ASN B 1 75 ? 9.164 -9.047 10.57 1 97.56 75 ASN B O 1
ATOM 3480 N N . ALA B 1 76 ? 7.238 -8.445 9.562 1 98.06 76 ALA B N 1
ATOM 3481 C CA . ALA B 1 76 ? 7.742 -8.625 8.211 1 98.06 76 ALA B CA 1
ATOM 3482 C C . ALA B 1 76 ? 8.906 -7.684 7.918 1 98.06 76 ALA B C 1
ATOM 3484 O O . ALA B 1 76 ? 9.906 -8.086 7.316 1 98.06 76 ALA B O 1
ATOM 3485 N N . CYS B 1 77 ? 8.758 -6.41 8.359 1 96.12 77 CYS B N 1
ATOM 3486 C CA . CYS B 1 77 ? 9.82 -5.441 8.141 1 96.12 77 CYS B CA 1
ATOM 3487 C C . CYS B 1 77 ? 11.141 -5.93 8.727 1 96.12 77 CYS B C 1
ATOM 3489 O O . CYS B 1 77 ? 12.188 -5.816 8.094 1 96.12 77 CYS B O 1
ATOM 3491 N N . VAL B 1 78 ? 11.086 -6.488 9.914 1 95.12 78 VAL B N 1
ATOM 3492 C CA . VAL B 1 78 ? 12.297 -6.961 10.586 1 95.12 78 VAL B CA 1
ATOM 3493 C C . VAL B 1 78 ? 12.836 -8.195 9.867 1 95.12 78 VAL B C 1
ATOM 3495 O O . VAL B 1 78 ? 14.031 -8.281 9.578 1 95.12 78 VAL B O 1
ATOM 3498 N N . ARG B 1 79 ? 11.992 -9.133 9.492 1 96.25 79 ARG B N 1
ATOM 3499 C CA . ARG B 1 79 ? 12.391 -10.414 8.914 1 96.25 79 ARG B CA 1
ATOM 3500 C C . ARG B 1 79 ? 12.938 -10.234 7.504 1 96.25 79 ARG B C 1
ATOM 3502 O O . ARG B 1 79 ? 13.727 -11.055 7.027 1 96.25 79 ARG B O 1
ATOM 3509 N N . LEU B 1 80 ? 12.516 -9.18 6.848 1 96.88 80 LEU B N 1
ATOM 3510 C CA . LEU B 1 80 ? 12.891 -8.984 5.453 1 96.88 80 LEU B CA 1
ATOM 3511 C C . LEU B 1 80 ? 13.945 -7.895 5.316 1 96.88 80 LEU B C 1
ATOM 3513 O O . LEU B 1 80 ? 14.312 -7.52 4.203 1 96.88 80 LEU B O 1
ATOM 3517 N N . ALA B 1 81 ? 14.406 -7.391 6.418 1 91.25 81 ALA B N 1
ATOM 3518 C CA . ALA B 1 81 ? 15.391 -6.305 6.395 1 91.25 81 ALA B CA 1
ATOM 3519 C C . ALA B 1 81 ? 16.703 -6.773 5.781 1 91.25 81 ALA B C 1
ATOM 3521 O O . ALA B 1 81 ? 17.062 -7.949 5.867 1 91.25 81 ALA B O 1
ATOM 3522 N N . GLY B 1 82 ? 17.453 -5.836 5.191 1 84.19 82 GLY B N 1
ATOM 3523 C CA . GLY B 1 82 ? 18.812 -6.137 4.762 1 84.19 82 GLY B CA 1
ATOM 3524 C C . GLY B 1 82 ? 18.906 -6.457 3.283 1 84.19 82 GLY B C 1
ATOM 3525 O O . GLY B 1 82 ? 19.984 -6.762 2.781 1 84.19 82 GLY B O 1
ATOM 3526 N N . ALA B 1 83 ? 17.812 -6.523 2.564 1 84.31 83 ALA B N 1
ATOM 3527 C CA . ALA B 1 83 ? 17.766 -6.746 1.121 1 84.31 83 ALA B CA 1
ATOM 3528 C C . ALA B 1 83 ? 16.859 -5.742 0.431 1 84.31 83 ALA B C 1
ATOM 3530 O O . ALA B 1 83 ? 16.203 -4.926 1.092 1 84.31 83 ALA B O 1
ATOM 3531 N N . ASP B 1 84 ? 16.922 -5.754 -0.867 1 85.62 84 ASP B N 1
ATOM 3532 C CA . ASP B 1 84 ? 16.062 -4.879 -1.658 1 85.62 84 ASP B CA 1
ATOM 3533 C C . ASP B 1 84 ? 14.625 -5.41 -1.701 1 85.62 84 ASP B C 1
ATOM 3535 O O . ASP B 1 84 ? 14.148 -5.832 -2.756 1 85.62 84 ASP B O 1
ATOM 3539 N N . ILE B 1 85 ? 14.039 -5.43 -0.551 1 96.62 85 ILE B N 1
ATOM 3540 C CA . ILE B 1 85 ? 12.68 -5.926 -0.432 1 96.62 85 ILE B CA 1
ATOM 3541 C C . ILE B 1 85 ? 11.773 -4.82 0.105 1 96.62 85 ILE B C 1
ATOM 3543 O O . ILE B 1 85 ? 12.016 -4.277 1.183 1 96.62 85 ILE B O 1
ATOM 3547 N N . ARG B 1 86 ? 10.836 -4.441 -0.681 1 97.19 86 ARG B N 1
ATOM 3548 C CA . ARG B 1 86 ? 9.812 -3.463 -0.333 1 97.19 86 ARG B CA 1
ATOM 3549 C C . ARG B 1 86 ? 8.664 -4.117 0.435 1 97.19 86 ARG B C 1
ATOM 3551 O O . ARG B 1 86 ? 8.148 -5.156 0.019 1 97.19 86 ARG B O 1
ATOM 3558 N N . VAL B 1 87 ? 8.312 -3.566 1.627 1 98.19 87 VAL B N 1
ATOM 3559 C CA . VAL B 1 87 ? 7.18 -4.066 2.406 1 98.19 87 VAL B CA 1
ATOM 3560 C C . VAL B 1 87 ? 6.031 -3.061 2.354 1 98.19 87 VAL B C 1
ATOM 3562 O O . VAL B 1 87 ? 6.219 -1.88 2.654 1 98.19 87 VAL B O 1
ATOM 3565 N N . VAL B 1 88 ? 4.84 -3.494 1.915 1 98.5 88 VAL B N 1
ATOM 3566 C CA . VAL B 1 88 ? 3.662 -2.633 1.864 1 98.5 88 VAL B CA 1
ATOM 3567 C C . VAL B 1 88 ? 2.498 -3.307 2.588 1 98.5 88 VAL B C 1
ATOM 3569 O O . VAL B 1 88 ? 2.402 -4.535 2.615 1 98.5 88 VAL B O 1
ATOM 3572 N N . GLU B 1 89 ? 1.677 -2.473 3.207 1 98.56 89 GLU B N 1
ATOM 3573 C CA . GLU B 1 89 ? 0.469 -3.025 3.812 1 98.56 89 GLU B CA 1
ATOM 3574 C C . GLU B 1 89 ? -0.544 -3.436 2.746 1 98.56 89 GLU B C 1
ATOM 3576 O O . GLU B 1 89 ? -0.945 -2.615 1.917 1 98.56 89 GLU B O 1
ATOM 3581 N N . LEU B 1 90 ? -0.932 -4.664 2.748 1 98.75 90 LEU B N 1
ATOM 3582 C CA . LEU B 1 90 ? -1.868 -5.305 1.832 1 98.75 90 LEU B CA 1
ATOM 3583 C C . LEU B 1 90 ? -2.453 -6.57 2.451 1 98.75 90 LEU B C 1
ATOM 3585 O O . LEU B 1 90 ? -1.799 -7.617 2.473 1 98.75 90 LEU B O 1
ATOM 3589 N N . SER B 1 91 ? -3.67 -6.453 2.934 1 98.19 91 SER B N 1
ATOM 3590 C CA . SER B 1 91 ? -4.297 -7.594 3.59 1 98.19 91 SER B CA 1
ATOM 3591 C C . SER B 1 91 ? -4.758 -8.633 2.57 1 98.19 91 SER B C 1
ATOM 3593 O O . SER B 1 91 ? -5.203 -8.281 1.477 1 98.19 91 SER B O 1
ATOM 3595 N N . SER B 1 92 ? -4.621 -9.828 2.902 1 98.5 92 SER B N 1
ATOM 3596 C CA . SER B 1 92 ? -5.09 -10.992 2.158 1 98.5 92 SER B CA 1
ATOM 3597 C C . SER B 1 92 ? -5.566 -12.102 3.1 1 98.5 92 SER B C 1
ATOM 3599 O O . SER B 1 92 ? -5.293 -12.055 4.301 1 98.5 92 SER B O 1
ATOM 3601 N N . ASP B 1 93 ? -6.363 -12.992 2.586 1 98.06 93 ASP B N 1
ATOM 3602 C CA . ASP B 1 93 ? -6.82 -14.109 3.414 1 98.06 93 ASP B CA 1
ATOM 3603 C C . ASP B 1 93 ? -5.812 -15.25 3.395 1 98.06 93 ASP B C 1
ATOM 3605 O O . ASP B 1 93 ? -5.762 -16.062 4.324 1 98.06 93 ASP B O 1
ATOM 3609 N N . ASP B 1 94 ? -4.973 -15.289 2.346 1 97.94 94 ASP B N 1
ATOM 3610 C CA . ASP B 1 94 ? -3.854 -16.234 2.293 1 97.94 94 ASP B CA 1
ATOM 3611 C C . ASP B 1 94 ? -2.74 -15.703 1.391 1 97.94 94 ASP B C 1
ATOM 3613 O O . ASP B 1 94 ? -2.834 -14.594 0.863 1 97.94 94 ASP B O 1
ATOM 3617 N N . ALA B 1 95 ? -1.655 -16.516 1.194 1 98.5 95 ALA B N 1
ATOM 3618 C CA . ALA B 1 95 ? -0.404 -15.945 0.705 1 98.5 95 ALA B CA 1
ATOM 3619 C C . ALA B 1 95 ? -0.054 -16.5 -0.676 1 98.5 95 ALA B C 1
ATOM 3621 O O . ALA B 1 95 ? 1.12 -16.719 -0.982 1 98.5 95 ALA B O 1
ATOM 3622 N N . TRP B 1 96 ? -1.059 -16.734 -1.53 1 98.75 96 TRP B N 1
ATOM 3623 C CA . TRP B 1 96 ? -0.826 -17.281 -2.859 1 98.75 96 TRP B CA 1
ATOM 3624 C C . TRP B 1 96 ? -1.014 -16.219 -3.936 1 98.75 96 TRP B C 1
ATOM 3626 O O . TRP B 1 96 ? -1.952 -16.297 -4.734 1 98.75 96 TRP B O 1
ATOM 3636 N N . VAL B 1 97 ? -0.022 -15.391 -4.113 1 98.94 97 VAL B N 1
ATOM 3637 C CA . VAL B 1 97 ? -0.181 -14.18 -4.902 1 98.94 97 VAL B CA 1
ATOM 3638 C C . VAL B 1 97 ? -0.248 -14.523 -6.387 1 98.94 97 VAL B C 1
ATOM 3640 O O . VAL B 1 97 ? -0.819 -13.773 -7.18 1 98.94 97 VAL B O 1
ATOM 3643 N N . ARG B 1 98 ? 0.267 -15.664 -6.785 1 98.88 98 ARG B N 1
ATOM 3644 C CA . ARG B 1 98 ? 0.124 -16.109 -8.164 1 98.88 98 ARG B CA 1
ATOM 3645 C C . ARG B 1 98 ? -1.34 -16.109 -8.594 1 98.88 98 ARG B C 1
ATOM 3647 O O . ARG B 1 98 ? -1.66 -15.75 -9.727 1 98.88 98 ARG B O 1
ATOM 3654 N N . ASP B 1 99 ? -2.133 -16.531 -7.633 1 98.81 99 ASP B N 1
ATOM 3655 C CA . ASP B 1 99 ? -3.527 -16.828 -7.949 1 98.81 99 ASP B CA 1
ATOM 3656 C C . ASP B 1 99 ? -4.422 -15.633 -7.625 1 98.81 99 ASP B C 1
ATOM 3658 O O . ASP B 1 99 ? -5.453 -15.43 -8.273 1 98.81 99 ASP B O 1
ATOM 3662 N N . THR B 1 100 ? -3.998 -14.867 -6.621 1 98.81 100 THR B N 1
ATOM 3663 C CA . THR B 1 100 ? -4.867 -13.789 -6.176 1 98.81 100 THR B CA 1
ATOM 3664 C C . THR B 1 100 ? -4.426 -12.453 -6.773 1 98.81 100 THR B C 1
ATOM 3666 O O . THR B 1 100 ? -5.195 -11.492 -6.793 1 98.81 100 THR B O 1
ATOM 3669 N N . GLY B 1 101 ? -3.178 -12.344 -7.207 1 98.81 101 GLY B N 1
ATOM 3670 C CA . GLY B 1 101 ? -2.652 -11.125 -7.801 1 98.81 101 GLY B CA 1
ATOM 3671 C C . GLY B 1 101 ? -3.082 -10.93 -9.242 1 98.81 101 GLY B C 1
ATOM 3672 O O . GLY B 1 101 ? -3.738 -11.797 -9.82 1 98.81 101 GLY B O 1
ATOM 3673 N N . PRO B 1 102 ? -2.686 -9.836 -9.812 1 98.81 102 PRO B N 1
ATOM 3674 C CA . PRO B 1 102 ? -3.061 -9.555 -11.203 1 98.81 102 PRO B CA 1
ATOM 3675 C C . PRO B 1 102 ? -2.23 -10.352 -12.211 1 98.81 102 PRO B C 1
ATOM 3677 O O . PRO B 1 102 ? -1.061 -10.648 -11.953 1 98.81 102 PRO B O 1
ATOM 3680 N N . THR B 1 103 ? -2.863 -10.734 -13.273 1 98.81 103 THR B N 1
ATOM 3681 C CA . THR B 1 103 ? -2.084 -11.047 -14.469 1 98.81 103 THR B CA 1
ATOM 3682 C C . THR B 1 103 ? -1.677 -9.773 -15.195 1 98.81 103 THR B C 1
ATOM 3684 O O . THR B 1 103 ? -2.527 -9.062 -15.734 1 98.81 103 THR B O 1
ATOM 3687 N N . PHE B 1 104 ? -0.458 -9.492 -15.25 1 98.75 104 PHE B N 1
ATOM 3688 C CA . PHE B 1 104 ? 0.024 -8.25 -15.844 1 98.75 104 PHE B CA 1
ATOM 3689 C C . PHE B 1 104 ? 0.087 -8.359 -17.359 1 98.75 104 PHE B C 1
ATOM 3691 O O . PHE B 1 104 ? 0.351 -9.438 -17.906 1 98.75 104 PHE B O 1
ATOM 3698 N N . LEU B 1 105 ? -0.147 -7.27 -18 1 98.5 105 LEU B N 1
ATOM 3699 C CA . LEU B 1 105 ? -0.16 -7.125 -19.453 1 98.5 105 LEU B CA 1
ATOM 3700 C C . LEU B 1 105 ? 0.76 -5.992 -19.891 1 98.5 105 LEU B C 1
ATOM 3702 O O . LEU B 1 105 ? 1.023 -5.066 -19.125 1 98.5 105 LEU B O 1
ATOM 3706 N N . VAL B 1 106 ? 1.234 -6.098 -21.109 1 98.12 106 VAL B N 1
ATOM 3707 C CA . VAL B 1 106 ? 2.057 -5.027 -21.672 1 98.12 106 VAL B CA 1
ATOM 3708 C C . VAL B 1 106 ? 1.586 -4.695 -23.078 1 98.12 106 VAL B C 1
ATOM 3710 O O . VAL B 1 106 ? 0.991 -5.539 -23.766 1 98.12 106 VAL B O 1
ATOM 3713 N N . ASP B 1 107 ? 1.856 -3.467 -23.484 1 97.38 107 ASP B N 1
ATOM 3714 C CA . ASP B 1 107 ? 1.697 -3.096 -24.891 1 97.38 107 ASP B CA 1
ATOM 3715 C C . ASP B 1 107 ? 3.045 -2.756 -25.516 1 97.38 107 ASP B C 1
ATOM 3717 O O . ASP B 1 107 ? 4.094 -2.932 -24.891 1 97.38 107 ASP B O 1
ATOM 3721 N N . ASP B 1 108 ? 2.984 -2.346 -26.75 1 94.81 108 ASP B N 1
ATOM 3722 C CA . ASP B 1 108 ? 4.219 -2.09 -27.484 1 94.81 108 ASP B CA 1
ATOM 3723 C C . ASP B 1 108 ? 4.836 -0.755 -27.078 1 94.81 108 ASP B C 1
ATOM 3725 O O . ASP B 1 108 ? 6 -0.488 -27.375 1 94.81 108 ASP B O 1
ATOM 3729 N N . ALA B 1 109 ? 4.051 0.094 -26.422 1 93.56 109 ALA B N 1
ATOM 3730 C CA . ALA B 1 109 ? 4.523 1.414 -26.016 1 93.56 109 ALA B CA 1
ATOM 3731 C C . ALA B 1 109 ? 5.176 1.362 -24.625 1 93.56 109 ALA B C 1
ATOM 3733 O O . ALA B 1 109 ? 5.734 2.359 -24.156 1 93.56 109 ALA B O 1
ATOM 3734 N N . GLY B 1 110 ? 5.039 0.2 -24 1 91.81 110 GLY B N 1
ATOM 3735 C CA . GLY B 1 110 ? 5.688 0.04 -22.703 1 91.81 110 GLY B CA 1
ATOM 3736 C C . GLY B 1 110 ? 4.766 0.329 -21.531 1 91.81 110 GLY B C 1
ATOM 3737 O O . GLY B 1 110 ? 5.23 0.624 -20.422 1 91.81 110 GLY B O 1
ATOM 3738 N N . GLU B 1 111 ? 3.52 0.349 -21.734 1 95.88 111 GLU B N 1
ATOM 3739 C CA . GLU B 1 111 ? 2.564 0.487 -20.641 1 95.88 111 GLU B CA 1
ATOM 3740 C C . GLU B 1 111 ? 2.225 -0.87 -20.031 1 95.88 111 GLU B C 1
ATOM 3742 O O . GLU B 1 111 ? 2.113 -1.868 -20.75 1 95.88 111 GLU B O 1
ATOM 3747 N N . VAL B 1 112 ? 2.105 -0.919 -18.719 1 97.88 112 VAL B N 1
ATOM 3748 C CA . VAL B 1 112 ? 1.706 -2.121 -18 1 97.88 112 VAL B CA 1
ATOM 3749 C C . VAL B 1 112 ? 0.291 -1.95 -17.453 1 97.88 112 VAL B C 1
ATOM 3751 O O . VAL B 1 112 ? -0.044 -0.901 -16.891 1 97.88 112 VAL B O 1
ATOM 3754 N N . ARG B 1 113 ? -0.566 -2.904 -17.641 1 98.12 113 ARG B N 1
ATOM 3755 C CA . ARG B 1 113 ? -1.904 -3.018 -17.062 1 98.12 113 ARG B CA 1
ATOM 3756 C C . ARG B 1 113 ? -2.104 -4.379 -16.406 1 98.12 113 ARG B C 1
ATOM 3758 O O . ARG B 1 113 ? -1.17 -5.18 -16.328 1 98.12 113 ARG B O 1
ATOM 3765 N N . GLY B 1 114 ? -3.254 -4.605 -15.828 1 98.5 114 GLY B N 1
ATOM 3766 C CA . GLY B 1 114 ? -3.461 -5.902 -15.195 1 98.5 114 GLY B CA 1
ATOM 3767 C C . GLY B 1 114 ? -4.891 -6.391 -15.289 1 98.5 114 GLY B C 1
ATOM 3768 O O . GLY B 1 114 ? -5.832 -5.594 -15.258 1 98.5 114 GLY B O 1
ATOM 3769 N N . VAL B 1 115 ? -5.027 -7.68 -15.414 1 98.75 115 VAL B N 1
ATOM 3770 C CA . VAL B 1 115 ? -6.332 -8.32 -15.281 1 98.75 115 VAL B CA 1
ATOM 3771 C C . VAL B 1 115 ? -6.566 -8.719 -13.828 1 98.75 115 VAL B C 1
ATOM 3773 O O . VAL B 1 115 ? -5.703 -9.336 -13.195 1 98.75 115 VAL B O 1
ATOM 3776 N N . ASP B 1 116 ? -7.625 -8.297 -13.312 1 98.38 116 ASP B N 1
ATOM 3777 C CA . ASP B 1 116 ? -8.148 -8.656 -12 1 98.38 116 ASP B CA 1
ATOM 3778 C C . ASP B 1 116 ? -9.25 -9.711 -12.125 1 98.38 116 ASP B C 1
ATOM 3780 O O . ASP B 1 116 ? -10.43 -9.375 -12.203 1 98.38 116 ASP B O 1
ATOM 3784 N N . TRP B 1 117 ? -8.781 -10.969 -12.062 1 98.56 117 TRP B N 1
ATOM 3785 C CA . TRP B 1 117 ? -9.711 -12.094 -12.164 1 98.56 117 TRP B CA 1
ATOM 3786 C C . TRP B 1 117 ? -10.547 -12.219 -10.891 1 98.56 117 TRP B C 1
ATOM 3788 O O . TRP B 1 117 ? -10.078 -11.891 -9.797 1 98.56 117 TRP B O 1
ATOM 3798 N N . THR B 1 118 ? -11.75 -12.695 -11.062 1 98.19 118 THR B N 1
ATOM 3799 C CA . THR B 1 118 ? -12.477 -13.102 -9.867 1 98.19 118 THR B CA 1
ATOM 3800 C C . THR B 1 118 ? -11.812 -14.312 -9.219 1 98.19 118 THR B C 1
ATOM 3802 O O . THR B 1 118 ? -11.406 -15.25 -9.906 1 98.19 118 THR B O 1
ATOM 3805 N N . PHE B 1 119 ? -11.609 -14.242 -7.941 1 98.56 119 PHE B N 1
ATOM 3806 C CA . PHE B 1 119 ? -11.039 -15.344 -7.172 1 98.56 119 PHE B CA 1
ATOM 3807 C C . PHE B 1 119 ? -12.062 -15.922 -6.207 1 98.56 119 PHE B C 1
ATOM 3809 O O . PHE B 1 119 ? -12.812 -15.18 -5.566 1 98.56 119 PHE B O 1
ATOM 3816 N N . ASN B 1 120 ? -12.016 -17.297 -6.066 1 97.69 120 ASN B N 1
ATOM 3817 C CA . ASN B 1 120 ? -13.031 -17.891 -5.203 1 97.69 120 ASN B CA 1
ATOM 3818 C C . ASN B 1 120 ? -12.445 -18.984 -4.324 1 97.69 120 ASN B C 1
ATOM 3820 O O . ASN B 1 120 ? -13.109 -19.984 -4.031 1 97.69 120 ASN B O 1
ATOM 3824 N N . ALA B 1 121 ? -11.133 -18.938 -4.102 1 97.75 121 ALA B N 1
ATOM 3825 C CA . ALA B 1 121 ? -10.445 -19.906 -3.254 1 97.75 121 ALA B CA 1
ATOM 3826 C C . ALA B 1 121 ? -10.492 -21.312 -3.871 1 97.75 121 ALA B C 1
ATOM 3828 O O . ALA B 1 121 ? -10.75 -22.297 -3.176 1 97.75 121 ALA B O 1
ATOM 3829 N N . TRP B 1 122 ? -10.367 -21.359 -5.125 1 97.81 122 TRP B N 1
ATOM 3830 C CA . TRP B 1 122 ? -10.234 -22.562 -5.93 1 97.81 122 TRP B CA 1
ATOM 3831 C C . TRP B 1 122 ? -11.492 -23.422 -5.84 1 97.81 122 TRP B C 1
ATOM 3833 O O . TRP B 1 122 ? -11.406 -24.641 -5.691 1 97.81 122 TRP B O 1
ATOM 3843 N N . GLY B 1 123 ? -12.648 -22.797 -5.793 1 96.44 123 GLY B N 1
ATOM 3844 C CA . GLY B 1 123 ? -13.875 -23.578 -5.852 1 96.44 123 GLY B CA 1
ATOM 3845 C C . GLY B 1 123 ? -14.969 -23.031 -4.961 1 96.44 123 GLY B C 1
ATOM 3846 O O . GLY B 1 123 ? -16.109 -23.531 -4.984 1 96.44 123 GLY B O 1
ATOM 3847 N N . GLY B 1 124 ? -14.562 -22.031 -4.152 1 94.62 124 GLY B N 1
ATOM 3848 C CA . GLY B 1 124 ? -15.562 -21.422 -3.283 1 94.62 124 GLY B CA 1
ATOM 3849 C C . GLY B 1 124 ? -16.188 -22.422 -2.318 1 94.62 124 GLY B C 1
ATOM 3850 O O . GLY B 1 124 ? -15.477 -23.156 -1.626 1 94.62 124 GLY B O 1
ATOM 3851 N N . PHE B 1 125 ? -17.547 -22.391 -2.336 1 92.62 125 PHE B N 1
ATOM 3852 C CA . PHE B 1 125 ? -18.25 -23.281 -1.417 1 92.62 125 PHE B CA 1
ATOM 3853 C C . PHE B 1 125 ? -18.469 -24.656 -2.039 1 92.62 125 PHE B C 1
ATOM 3855 O O . PHE B 1 125 ? -19.031 -25.547 -1.406 1 92.62 125 PHE B O 1
ATOM 3862 N N . ALA B 1 126 ? -18 -24.812 -3.221 1 93.25 126 ALA B N 1
ATOM 3863 C CA . ALA B 1 126 ? -18.047 -26.094 -3.92 1 93.25 126 ALA B CA 1
ATOM 3864 C C . ALA B 1 126 ? -16.656 -26.703 -4.047 1 93.25 126 ALA B C 1
ATOM 3866 O O . ALA B 1 126 ? -16.125 -26.828 -5.152 1 93.25 126 ALA B O 1
ATOM 3867 N N . GLY B 1 127 ? -16.109 -27.172 -2.896 1 91.69 127 GLY B N 1
ATOM 3868 C CA . GLY B 1 127 ? -14.828 -27.844 -2.918 1 91.69 127 GLY B CA 1
ATOM 3869 C C . GLY B 1 127 ? -13.648 -26.891 -2.795 1 91.69 127 GLY B C 1
ATOM 3870 O O . GLY B 1 127 ? -12.508 -27.281 -3.053 1 91.69 127 GLY B O 1
ATOM 3871 N N . GLY B 1 128 ? -13.883 -25.641 -2.441 1 94.44 128 GLY B N 1
ATOM 3872 C CA . GLY B 1 128 ? -12.797 -24.703 -2.246 1 94.44 128 GLY B CA 1
ATOM 3873 C C . GLY B 1 128 ? -11.953 -25.016 -1.025 1 94.44 128 GLY B C 1
ATOM 3874 O O . GLY B 1 128 ? -12.211 -25.984 -0.315 1 94.44 128 GLY B O 1
ATOM 3875 N N . LEU B 1 129 ? -10.984 -24.172 -0.826 1 95.62 129 LEU B N 1
ATOM 3876 C CA . LEU B 1 129 ? -9.961 -24.562 0.133 1 95.62 129 LEU B CA 1
ATOM 3877 C C . LEU B 1 129 ? -10.148 -23.844 1.463 1 95.62 129 LEU B C 1
ATOM 3879 O O . LEU B 1 129 ? -9.625 -24.281 2.49 1 95.62 129 LEU B O 1
ATOM 3883 N N . TYR B 1 130 ? -10.789 -22.672 1.438 1 95.62 130 TYR B N 1
ATOM 3884 C CA . TYR B 1 130 ? -11.047 -21.953 2.682 1 95.62 130 TYR B CA 1
ATOM 3885 C C . TYR B 1 130 ? -12.07 -20.844 2.473 1 95.62 130 TYR B C 1
ATOM 3887 O O . TYR B 1 130 ? -12.352 -20.453 1.336 1 95.62 130 TYR B O 1
ATOM 3895 N N . ALA B 1 131 ? -12.625 -20.453 3.496 1 94.25 131 ALA B N 1
ATOM 3896 C CA . ALA B 1 131 ? -13.422 -19.234 3.625 1 94.25 131 ALA B CA 1
ATOM 3897 C C . ALA B 1 131 ? -13.023 -18.438 4.871 1 94.25 131 ALA B C 1
ATOM 3899 O O . ALA B 1 131 ? -12.602 -19.031 5.875 1 94.25 131 ALA B O 1
ATOM 3900 N N . PRO B 1 132 ? -13.172 -17.047 4.883 1 95.25 132 PRO B N 1
ATOM 3901 C CA . PRO B 1 132 ? -13.539 -16.219 3.729 1 95.25 132 PRO B CA 1
ATOM 3902 C C . PRO B 1 132 ? -12.367 -15.992 2.777 1 95.25 132 PRO B C 1
ATOM 3904 O O . PRO B 1 132 ? -11.227 -16.359 3.088 1 95.25 132 PRO B O 1
ATOM 3907 N N . TRP B 1 133 ? -12.641 -15.547 1.554 1 97.44 133 TRP B N 1
ATOM 3908 C CA . TRP B 1 133 ? -11.602 -15.234 0.578 1 97.44 133 TRP B CA 1
ATOM 3909 C C . TRP B 1 133 ? -11.82 -13.859 -0.03 1 97.44 133 TRP B C 1
ATOM 3911 O O . TRP B 1 133 ? -11.305 -13.555 -1.109 1 97.44 133 TRP B O 1
ATOM 3921 N N . ASN B 1 134 ? -12.586 -12.984 0.593 1 97.31 134 ASN B N 1
ATOM 3922 C CA . ASN B 1 134 ? -12.914 -11.68 0.033 1 97.31 134 ASN B CA 1
ATOM 3923 C C . ASN B 1 134 ? -11.68 -10.781 -0.067 1 97.31 134 ASN B C 1
ATOM 3925 O O . ASN B 1 134 ? -11.555 -10 -1.007 1 97.31 134 ASN B O 1
ATOM 3929 N N . ARG B 1 135 ? -10.789 -10.82 0.932 1 98 135 ARG B N 1
ATOM 3930 C CA . ARG B 1 135 ? -9.586 -9.992 0.871 1 98 135 ARG B CA 1
ATOM 3931 C C . ARG B 1 135 ? -8.648 -10.484 -0.224 1 98 135 ARG B C 1
ATOM 3933 O O . ARG B 1 135 ? -7.91 -9.688 -0.815 1 98 135 ARG B O 1
ATOM 3940 N N . ASP B 1 136 ? -8.703 -11.812 -0.489 1 98.62 136 ASP B N 1
ATOM 3941 C CA . ASP B 1 136 ? -7.918 -12.352 -1.599 1 98.62 136 ASP B CA 1
ATOM 3942 C C . ASP B 1 136 ? -8.398 -11.781 -2.934 1 98.62 136 ASP B C 1
ATOM 3944 O O . ASP B 1 136 ? -7.59 -11.453 -3.803 1 98.62 136 ASP B O 1
ATOM 3948 N N . ASP B 1 137 ? -9.695 -11.688 -3.061 1 98.31 137 ASP B N 1
ATOM 3949 C CA . ASP B 1 137 ? -10.273 -11.18 -4.301 1 98.31 137 ASP B CA 1
ATOM 3950 C C . ASP B 1 137 ? -9.992 -9.695 -4.473 1 98.31 137 ASP B C 1
ATOM 3952 O O . ASP B 1 137 ? -10.266 -9.117 -5.531 1 98.31 137 ASP B O 1
ATOM 3956 N N . GLN B 1 138 ? -9.383 -9.016 -3.494 1 98.25 138 GLN B N 1
ATOM 3957 C CA . GLN B 1 138 ? -9.031 -7.605 -3.559 1 98.25 138 GLN B CA 1
ATOM 3958 C C . GLN B 1 138 ? -7.559 -7.422 -3.916 1 98.25 138 GLN B C 1
ATOM 3960 O O . GLN B 1 138 ? -7.129 -6.316 -4.254 1 98.25 138 GLN B O 1
ATOM 3965 N N . VAL B 1 139 ? -6.789 -8.469 -3.879 1 98.81 139 VAL B N 1
ATOM 3966 C CA . VAL B 1 139 ? -5.332 -8.375 -3.941 1 98.81 139 VAL B CA 1
ATOM 3967 C C . VAL B 1 139 ? -4.91 -7.758 -5.273 1 98.81 139 VAL B C 1
ATOM 3969 O O . VAL B 1 139 ? -4.086 -6.84 -5.305 1 98.81 139 VAL B O 1
ATOM 3972 N N . ALA B 1 140 ? -5.477 -8.227 -6.371 1 98.75 140 ALA B N 1
ATOM 3973 C CA . ALA B 1 140 ? -5.113 -7.703 -7.684 1 98.75 140 ALA B CA 1
ATOM 3974 C C . ALA B 1 140 ? -5.379 -6.199 -7.766 1 98.75 140 ALA B C 1
ATOM 3976 O O . ALA B 1 140 ? -4.535 -5.438 -8.234 1 98.75 140 ALA B O 1
ATOM 3977 N N . ARG B 1 141 ? -6.539 -5.809 -7.289 1 97.94 141 ARG B N 1
ATOM 3978 C CA . ARG B 1 141 ? -6.898 -4.395 -7.281 1 97.94 141 ARG B CA 1
ATOM 3979 C C . ARG B 1 141 ? -5.906 -3.582 -6.453 1 97.94 141 ARG B C 1
ATOM 3981 O O . ARG B 1 141 ? -5.465 -2.512 -6.879 1 97.94 141 ARG B O 1
ATOM 3988 N N . LYS B 1 142 ? -5.559 -4.066 -5.32 1 98.62 142 LYS B N 1
ATOM 3989 C CA . LYS B 1 142 ? -4.656 -3.359 -4.414 1 98.62 142 LYS B CA 1
ATOM 3990 C C . LYS B 1 142 ? -3.262 -3.229 -5.016 1 98.62 142 LYS B C 1
ATOM 3992 O O . LYS B 1 142 ? -2.654 -2.156 -4.965 1 98.62 142 LYS B O 1
ATOM 3997 N N . ILE B 1 143 ? -2.779 -4.309 -5.617 1 98.75 143 ILE B N 1
ATOM 3998 C CA . ILE B 1 143 ? -1.46 -4.281 -6.242 1 98.75 143 ILE B CA 1
ATOM 3999 C C . ILE B 1 143 ? -1.451 -3.271 -7.387 1 98.75 143 ILE B C 1
ATOM 4001 O O . ILE B 1 143 ? -0.552 -2.434 -7.48 1 98.75 143 ILE B O 1
ATOM 4005 N N . LEU B 1 144 ? -2.441 -3.32 -8.266 1 98.25 144 LEU B N 1
ATOM 4006 C CA . LEU B 1 144 ? -2.518 -2.414 -9.406 1 98.25 144 LEU B CA 1
ATOM 4007 C C . LEU B 1 144 ? -2.674 -0.969 -8.938 1 98.25 144 LEU B C 1
ATOM 4009 O O . LEU B 1 144 ? -2.164 -0.048 -9.586 1 98.25 144 LEU B O 1
ATOM 4013 N N . GLY B 1 145 ? -3.393 -0.769 -7.816 1 96.94 145 GLY B N 1
ATOM 4014 C CA . GLY B 1 145 ? -3.496 0.552 -7.219 1 96.94 145 GLY B CA 1
ATOM 4015 C C . GLY B 1 145 ? -2.164 1.096 -6.738 1 96.94 145 GLY B C 1
ATOM 4016 O O . GLY B 1 145 ? -1.809 2.238 -7.039 1 96.94 145 GLY B O 1
ATOM 4017 N N . ILE B 1 146 ? -1.441 0.284 -6.039 1 97.88 146 ILE B N 1
ATOM 4018 C CA . ILE B 1 146 ? -0.133 0.689 -5.539 1 97.88 146 ILE B CA 1
ATOM 4019 C C . ILE B 1 146 ? 0.77 1.08 -6.707 1 97.88 146 ILE B C 1
ATOM 4021 O O . ILE B 1 146 ? 1.457 2.104 -6.652 1 97.88 146 ILE B O 1
ATOM 4025 N N . GLU B 1 147 ? 0.712 0.357 -7.805 1 96.44 147 GLU B N 1
ATOM 4026 C CA . GLU B 1 147 ? 1.626 0.532 -8.93 1 96.44 147 GLU B CA 1
ATOM 4027 C C . GLU B 1 147 ? 1.066 1.524 -9.945 1 96.44 147 GLU B C 1
ATOM 4029 O O . GLU B 1 147 ? 1.697 1.793 -10.969 1 96.44 147 GLU B O 1
ATOM 4034 N N . ARG B 1 148 ? -0.117 2.037 -9.703 1 95.12 148 ARG B N 1
ATOM 4035 C CA . ARG B 1 148 ? -0.77 2.996 -10.594 1 95.12 148 ARG B CA 1
ATOM 4036 C C . ARG B 1 148 ? -0.961 2.41 -11.984 1 95.12 148 ARG B C 1
ATOM 4038 O O . ARG B 1 148 ? -0.691 3.076 -12.984 1 95.12 148 ARG B O 1
ATOM 4045 N N . CYS B 1 149 ? -1.38 1.145 -12.07 1 96.12 149 CYS B N 1
ATOM 4046 C CA . CYS B 1 149 ? -1.685 0.458 -13.32 1 96.12 149 CYS B CA 1
ATOM 4047 C C . CYS B 1 149 ? -3.189 0.359 -13.539 1 96.12 149 CYS B C 1
ATOM 4049 O O . CYS B 1 149 ? -3.939 0.094 -12.594 1 96.12 149 CYS B O 1
ATOM 4051 N N . ALA B 1 150 ? -3.6 0.52 -14.781 1 96.25 150 ALA B N 1
ATOM 4052 C CA . ALA B 1 150 ? -5.012 0.334 -15.109 1 96.25 150 ALA B CA 1
ATOM 4053 C C . ALA B 1 150 ? -5.422 -1.128 -14.961 1 96.25 150 ALA B C 1
ATOM 4055 O O . ALA B 1 150 ? -4.586 -2.027 -15.047 1 96.25 150 ALA B O 1
ATOM 4056 N N . ARG B 1 151 ? -6.715 -1.297 -14.695 1 96.81 151 ARG B N 1
ATOM 4057 C CA . ARG B 1 151 ? -7.25 -2.588 -14.273 1 96.81 151 ARG B CA 1
ATOM 4058 C C . ARG B 1 151 ? -8.383 -3.037 -15.188 1 96.81 151 ARG B C 1
ATOM 4060 O O . ARG B 1 151 ? -9.242 -2.236 -15.555 1 96.81 151 ARG B O 1
ATOM 4067 N N . TYR B 1 152 ? -8.336 -4.324 -15.656 1 97.88 152 TYR B N 1
ATOM 4068 C CA . TYR B 1 152 ? -9.492 -4.988 -16.234 1 97.88 152 TYR B CA 1
ATOM 4069 C C . TYR B 1 152 ? -10.117 -5.969 -15.25 1 97.88 152 TYR B C 1
ATOM 4071 O O . TYR B 1 152 ? -9.492 -6.957 -14.867 1 97.88 152 TYR B O 1
ATOM 4079 N N . ARG B 1 153 ? -11.336 -5.711 -14.82 1 97 153 ARG B N 1
ATOM 4080 C CA . ARG B 1 153 ? -12.023 -6.609 -13.891 1 97 153 ARG B CA 1
ATOM 4081 C C . ARG B 1 153 ? -12.906 -7.602 -14.648 1 97 153 ARG B C 1
ATOM 4083 O O . ARG B 1 153 ? -13.664 -7.215 -15.539 1 97 153 ARG B O 1
ATOM 4090 N N . THR B 1 154 ? -12.727 -8.883 -14.375 1 94.62 154 THR B N 1
ATOM 4091 C CA . THR B 1 154 ? -13.602 -9.898 -14.938 1 94.62 154 THR B CA 1
ATOM 4092 C C . THR B 1 154 ? -14.656 -10.336 -13.922 1 94.62 154 THR B C 1
ATOM 4094 O O . THR B 1 154 ? -14.516 -11.375 -13.281 1 94.62 154 THR B O 1
ATOM 4097 N N . GLU B 1 155 ? -15.68 -9.656 -13.867 1 90.25 155 GLU B N 1
ATOM 4098 C CA . GLU B 1 155 ? -16.734 -10.047 -12.938 1 90.25 155 GLU B CA 1
ATOM 4099 C C . GLU B 1 155 ? -17.422 -11.336 -13.383 1 90.25 155 GLU B C 1
ATOM 4101 O O . GLU B 1 155 ? -17.859 -11.445 -14.539 1 90.25 155 GLU B O 1
ATOM 4106 N N . GLY B 1 156 ? -17.391 -12.289 -12.562 1 90.62 156 GLY B N 1
ATOM 4107 C CA . GLY B 1 156 ? -18.094 -13.539 -12.828 1 90.62 156 GLY B CA 1
ATOM 4108 C C . GLY B 1 156 ? -17.25 -14.562 -13.555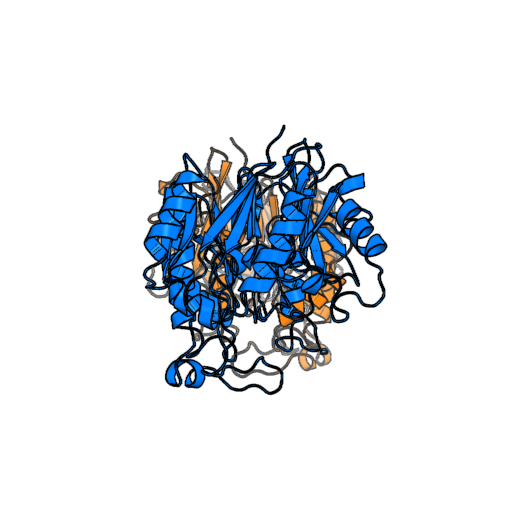 1 90.62 156 GLY B C 1
ATOM 4109 O O . GLY B 1 156 ? -17.719 -15.648 -13.883 1 90.62 156 GLY B O 1
ATOM 4110 N N . PHE B 1 157 ? -16.078 -14.25 -13.914 1 97.69 157 PHE B N 1
ATOM 4111 C CA . PHE B 1 157 ? -15.148 -15.219 -14.508 1 97.69 157 PHE B CA 1
ATOM 4112 C C . PHE B 1 157 ? -14.008 -15.523 -13.547 1 97.69 157 PHE B C 1
ATOM 4114 O O . PHE B 1 157 ? -13.125 -14.688 -13.336 1 97.69 157 PHE B O 1
ATOM 4121 N N . VAL B 1 158 ? -14.008 -16.703 -13.047 1 98.5 158 VAL B N 1
ATOM 4122 C CA . VAL B 1 158 ? -13.031 -17.141 -12.055 1 98.5 158 VAL B CA 1
ATOM 4123 C C . VAL B 1 158 ? -11.789 -17.688 -12.75 1 98.5 158 VAL B C 1
ATOM 4125 O O . VAL B 1 158 ? -11.898 -18.562 -13.625 1 98.5 158 VAL B O 1
ATOM 4128 N N . LEU B 1 159 ? -10.656 -17.141 -12.422 1 98.62 159 LEU B N 1
ATOM 4129 C CA . LEU B 1 159 ? -9.391 -17.641 -12.938 1 98.62 159 LEU B CA 1
ATOM 4130 C C . LEU B 1 159 ? -8.25 -17.344 -11.977 1 98.62 159 LEU B C 1
ATOM 4132 O O . LEU B 1 159 ? -8.211 -16.266 -11.359 1 98.62 159 LEU B O 1
ATOM 4136 N N . GLU B 1 160 ? -7.355 -18.297 -11.805 1 98.69 160 GLU B N 1
ATOM 4137 C CA . GLU B 1 160 ? -6.133 -18.172 -11.023 1 98.69 160 GLU B CA 1
ATOM 4138 C C . GLU B 1 160 ? -4.898 -18.156 -11.914 1 98.69 160 GLU B C 1
ATOM 4140 O O . GLU B 1 160 ? -4.844 -18.891 -12.914 1 98.69 160 GLU B O 1
ATOM 4145 N N . GLY B 1 161 ? -3.908 -17.406 -11.523 1 98.69 161 GLY B N 1
ATOM 4146 C CA . GLY B 1 161 ? -2.701 -17.297 -12.328 1 98.69 161 GLY B CA 1
ATOM 4147 C C . GLY B 1 161 ? -2.008 -18.625 -12.555 1 98.69 161 GLY B C 1
ATOM 4148 O O . GLY B 1 161 ? -1.402 -18.844 -13.602 1 98.69 161 GLY B O 1
ATOM 4149 N N . GLY B 1 162 ? -2.123 -19.5 -11.609 1 98.75 162 GLY B N 1
ATOM 4150 C CA . GLY B 1 162 ? -1.473 -20.797 -11.727 1 98.75 162 GLY B CA 1
ATOM 4151 C C . GLY B 1 162 ? -2.164 -21.719 -12.703 1 98.75 162 GLY B C 1
ATOM 4152 O O . GLY B 1 162 ? -1.6 -22.75 -13.102 1 98.75 162 GLY B O 1
ATOM 4153 N N . ALA B 1 163 ? -3.332 -21.359 -13.094 1 98.81 163 ALA B N 1
ATOM 4154 C CA . ALA B 1 163 ? -4.117 -22.203 -13.992 1 98.81 163 ALA B CA 1
ATOM 4155 C C . ALA B 1 163 ? -3.686 -22 -15.445 1 98.81 163 ALA B C 1
ATOM 4157 O O . ALA B 1 163 ? -4.094 -22.766 -16.328 1 98.81 163 ALA B O 1
ATOM 4158 N N . ILE B 1 164 ? -2.867 -20.984 -15.672 1 98.88 164 ILE B N 1
ATOM 4159 C CA . ILE B 1 164 ? -2.496 -20.688 -17.047 1 98.88 164 ILE B CA 1
ATOM 4160 C C . ILE B 1 164 ? -0.992 -20.438 -17.141 1 98.88 164 ILE B C 1
ATOM 4162 O O . ILE B 1 164 ? -0.36 -20.047 -16.156 1 98.88 164 ILE B O 1
ATOM 4166 N N . HIS B 1 165 ? -0.431 -20.703 -18.25 1 98.88 165 HIS B N 1
ATOM 4167 C CA . HIS B 1 165 ? 0.949 -20.406 -18.609 1 98.88 165 HIS B CA 1
ATOM 4168 C C . HIS B 1 165 ? 1.065 -20.062 -20.094 1 98.88 165 HIS B C 1
ATOM 4170 O O . HIS B 1 165 ? 0.434 -20.703 -20.938 1 98.88 165 HIS B O 1
ATOM 4176 N N . VAL B 1 166 ? 1.796 -19.016 -20.453 1 98.88 166 VAL B N 1
ATOM 4177 C CA . VAL B 1 166 ? 1.836 -18.578 -21.844 1 98.88 166 VAL B CA 1
ATOM 4178 C C . VAL B 1 166 ? 3.279 -18.578 -22.344 1 98.88 166 VAL B C 1
ATOM 4180 O O . VAL B 1 166 ? 4.219 -18.516 -21.547 1 98.88 166 VAL B O 1
ATOM 4183 N N . ASP B 1 167 ? 3.418 -18.641 -23.656 1 98.62 167 ASP B N 1
ATOM 4184 C CA . ASP B 1 167 ? 4.746 -18.625 -24.266 1 98.62 167 ASP B CA 1
ATOM 4185 C C . ASP B 1 167 ? 5.102 -17.219 -24.766 1 98.62 167 ASP B C 1
ATOM 4187 O O . ASP B 1 167 ? 6.184 -17.016 -25.328 1 98.62 167 ASP B O 1
ATOM 4191 N N . GLY B 1 168 ? 4.164 -16.234 -24.672 1 97.62 168 GLY B N 1
ATOM 4192 C CA . GLY B 1 168 ? 4.402 -14.867 -25.109 1 97.62 168 GLY B CA 1
ATOM 4193 C C . GLY B 1 168 ? 4.172 -14.672 -26.594 1 97.62 168 GLY B C 1
ATOM 4194 O O . GLY B 1 168 ? 4.273 -13.555 -27.094 1 97.62 168 GLY B O 1
ATOM 4195 N N . GLU B 1 169 ? 3.854 -15.781 -27.266 1 97.94 169 GLU B N 1
ATOM 4196 C CA . GLU B 1 169 ? 3.666 -15.703 -28.719 1 97.94 169 GLU B CA 1
ATOM 4197 C C . GLU B 1 169 ? 2.283 -16.203 -29.125 1 97.94 169 GLU B C 1
ATOM 4199 O O . GLU B 1 169 ? 2.096 -16.688 -30.234 1 97.94 169 GLU B O 1
ATOM 4204 N N . GLY B 1 170 ? 1.369 -16.188 -28.078 1 98.56 170 GLY B N 1
ATOM 4205 C CA . GLY B 1 170 ? -0.019 -16.438 -28.438 1 98.56 170 GLY B CA 1
ATOM 4206 C C . GLY B 1 170 ? -0.498 -17.812 -28.016 1 98.56 170 GLY B C 1
ATOM 4207 O O . GLY B 1 170 ? -1.664 -18.156 -28.219 1 98.56 170 GLY B O 1
ATOM 4208 N N . THR B 1 171 ? 0.325 -18.641 -27.391 1 98.88 171 THR B N 1
ATOM 4209 C CA . THR B 1 171 ? -0.06 -19.984 -26.953 1 98.88 171 THR B CA 1
ATOM 4210 C C . THR B 1 171 ? -0.219 -20.031 -25.438 1 98.88 171 THR B C 1
ATOM 4212 O O . THR B 1 171 ? 0.632 -19.516 -24.703 1 98.88 171 THR B O 1
ATOM 4215 N N . LEU B 1 172 ? -1.294 -20.609 -25.016 1 98.88 172 LEU B N 1
ATOM 4216 C CA . LEU B 1 172 ? -1.597 -20.75 -23.594 1 98.88 172 LEU B CA 1
ATOM 4217 C C . LEU B 1 172 ? -1.764 -22.219 -23.219 1 98.88 172 LEU B C 1
ATOM 4219 O O . LEU B 1 172 ? -2.393 -22.984 -23.953 1 98.88 172 LEU B O 1
ATOM 4223 N N . LEU B 1 173 ? -1.101 -22.625 -22.109 1 98.88 173 LEU B N 1
ATOM 4224 C CA . LEU B 1 173 ? -1.285 -23.938 -21.516 1 98.88 173 LEU B CA 1
ATOM 4225 C C . LEU B 1 173 ? -2.252 -23.875 -20.328 1 98.88 173 LEU B C 1
ATOM 4227 O O . LEU B 1 173 ? -2.195 -22.938 -19.531 1 98.88 173 LEU B O 1
ATOM 4231 N N . THR B 1 174 ? -3.148 -24.781 -20.266 1 98.88 174 THR B N 1
ATOM 4232 C CA . THR B 1 174 ? -4.016 -24.969 -19.109 1 98.88 174 THR B CA 1
ATOM 4233 C C . THR B 1 174 ? -4.465 -26.422 -18.984 1 98.88 174 THR B C 1
ATOM 4235 O O . THR B 1 174 ? -3.982 -27.281 -19.719 1 98.88 174 THR B O 1
ATOM 4238 N N . THR B 1 175 ? -5.262 -26.734 -17.984 1 98.88 175 THR B N 1
ATOM 4239 C CA . THR B 1 175 ? -5.797 -28.078 -17.828 1 98.88 175 THR B CA 1
ATOM 4240 C C . THR B 1 175 ? -7.32 -28.062 -17.875 1 98.88 175 THR B C 1
ATOM 4242 O O . THR B 1 175 ? -7.953 -27.125 -17.375 1 98.88 175 THR B O 1
ATOM 4245 N N . GLU B 1 176 ? -7.875 -29.094 -18.422 1 98.75 176 GLU B N 1
ATOM 4246 C CA . GLU B 1 176 ? -9.32 -29.266 -18.406 1 98.75 176 GLU B CA 1
ATOM 4247 C C . GLU B 1 176 ? -9.836 -29.469 -16.984 1 98.75 176 GLU B C 1
ATOM 4249 O O . GLU B 1 176 ? -10.859 -28.891 -16.609 1 98.75 176 GLU B O 1
ATOM 4254 N N . GLU B 1 177 ? -9.109 -30.172 -16.266 1 98.5 177 GLU B N 1
ATOM 4255 C CA . GLU B 1 177 ? -9.477 -30.5 -14.883 1 98.5 177 GLU B CA 1
ATOM 4256 C C . GLU B 1 177 ? -9.727 -29.234 -14.062 1 98.5 177 GLU B C 1
ATOM 4258 O O . GLU B 1 177 ? -10.602 -29.219 -13.195 1 98.5 177 GLU B O 1
ATOM 4263 N N . CYS B 1 178 ? -8.984 -28.188 -14.336 1 98.12 178 CYS B N 1
ATOM 4264 C CA . CYS B 1 178 ? -9.078 -26.969 -13.555 1 98.12 178 CYS B CA 1
ATOM 4265 C C . CYS B 1 178 ? -10.117 -26.016 -14.141 1 98.12 178 CYS B C 1
ATOM 4267 O O . CYS B 1 178 ? -11.164 -25.781 -13.531 1 98.12 178 CYS B O 1
ATOM 4269 N N . LEU B 1 179 ? -9.992 -25.562 -15.359 1 97.88 179 LEU B N 1
ATOM 4270 C CA . LEU B 1 179 ? -10.773 -24.453 -15.883 1 97.88 179 LEU B CA 1
ATOM 4271 C C . LEU B 1 179 ? -12.164 -24.906 -16.297 1 97.88 179 LEU B C 1
ATOM 4273 O O . LEU B 1 179 ? -13.078 -24.094 -16.438 1 97.88 179 LEU B O 1
ATOM 4277 N N . LEU B 1 180 ? -12.281 -26.219 -16.594 1 98.25 180 LEU B N 1
ATOM 4278 C CA . LEU B 1 180 ? -13.602 -26.719 -16.969 1 98.25 180 LEU B CA 1
ATOM 4279 C C . LEU B 1 180 ? -14.312 -27.312 -15.758 1 98.25 180 LEU B C 1
ATOM 4281 O O . LEU B 1 180 ? -15.43 -27.828 -15.875 1 98.25 180 LEU B O 1
ATOM 4285 N N . ASN B 1 181 ? -13.648 -27.281 -14.633 1 97.75 181 ASN B N 1
ATOM 4286 C CA . ASN B 1 181 ? -14.305 -27.672 -13.383 1 97.75 181 ASN B CA 1
ATOM 4287 C C . ASN B 1 181 ? -15.523 -26.781 -13.109 1 97.75 181 ASN B C 1
ATOM 4289 O O . ASN B 1 181 ? -15.43 -25.562 -13.156 1 97.75 181 ASN B O 1
ATOM 4293 N N . PRO B 1 182 ? -16.609 -27.359 -12.758 1 97.19 182 PRO B N 1
ATOM 4294 C CA . PRO B 1 182 ? -17.812 -26.562 -12.539 1 97.19 182 PRO B CA 1
ATOM 4295 C C . PRO B 1 182 ? -17.672 -25.594 -11.359 1 97.19 182 PRO B C 1
ATOM 4297 O O . PRO B 1 182 ? -18.469 -24.656 -11.234 1 97.19 182 PRO B O 1
ATOM 4300 N N . ASN B 1 183 ? -16.719 -25.766 -10.523 1 97.56 183 ASN B N 1
ATOM 4301 C CA . ASN B 1 183 ? -16.562 -24.875 -9.375 1 97.56 183 ASN B CA 1
ATOM 4302 C C . ASN B 1 183 ? -15.836 -23.594 -9.766 1 97.56 183 ASN B C 1
ATOM 4304 O O . ASN B 1 183 ? -15.648 -22.703 -8.93 1 97.56 183 ASN B O 1
ATOM 4308 N N . ARG B 1 184 ? -15.523 -23.484 -11.055 1 97.88 184 ARG B N 1
ATOM 4309 C CA . ARG B 1 184 ? -14.938 -22.234 -11.531 1 97.88 184 ARG B CA 1
ATOM 4310 C C . ARG B 1 184 ? -15.953 -21.422 -12.328 1 97.88 184 ARG B C 1
ATOM 4312 O O . ARG B 1 184 ? -16.5 -20.438 -11.82 1 97.88 184 ARG B O 1
ATOM 4319 N N . ASN B 1 185 ? -16.219 -21.938 -13.539 1 97.69 185 ASN B N 1
ATOM 4320 C CA . ASN B 1 185 ? -17.109 -21.219 -14.438 1 97.69 185 ASN B CA 1
ATOM 4321 C C . ASN B 1 185 ? -18.172 -22.141 -15.023 1 97.69 185 ASN B C 1
ATOM 4323 O O . ASN B 1 185 ? -18.219 -22.344 -16.234 1 97.69 185 ASN B O 1
ATOM 4327 N N . PRO B 1 186 ? -19.094 -22.594 -14.227 1 96.69 186 PRO B N 1
ATOM 4328 C CA . PRO B 1 186 ? -20.062 -23.594 -14.68 1 96.69 186 PRO B CA 1
ATOM 4329 C C . PRO B 1 186 ? -20.984 -23.078 -15.773 1 96.69 186 PRO B C 1
ATOM 4331 O O . PRO B 1 186 ? -21.594 -23.875 -16.5 1 96.69 186 PRO B O 1
ATOM 4334 N N . HIS B 1 187 ? -21.125 -21.844 -15.922 1 96.94 187 HIS B N 1
ATOM 4335 C CA . HIS B 1 187 ? -22.062 -21.25 -16.875 1 96.94 187 HIS B CA 1
ATOM 4336 C C . HIS B 1 187 ? -21.406 -21.062 -18.234 1 96.94 187 HIS B C 1
ATOM 4338 O O . HIS B 1 187 ? -22.062 -20.594 -19.172 1 96.94 187 HIS B O 1
ATOM 4344 N N . LEU B 1 188 ? -20.156 -21.422 -18.406 1 98 188 LEU B N 1
ATOM 4345 C CA . LEU B 1 188 ? -19.438 -21.188 -19.656 1 98 188 LEU B CA 1
ATOM 4346 C C . LEU B 1 188 ? -18.969 -22.5 -20.281 1 98 188 LEU B C 1
ATOM 4348 O O . LEU B 1 188 ? -18.547 -23.406 -19.562 1 98 188 LEU B O 1
ATOM 4352 N N . SER B 1 189 ? -19.062 -22.562 -21.578 1 98.06 189 SER B N 1
ATOM 4353 C CA . SER B 1 189 ? -18.469 -23.656 -22.344 1 98.06 189 SER B CA 1
ATOM 4354 C C . SER B 1 189 ? -16.953 -23.469 -22.5 1 98.06 189 SER B C 1
ATOM 4356 O O . SER B 1 189 ? -16.422 -22.391 -22.188 1 98.06 189 SER B O 1
ATOM 4358 N N . ARG B 1 190 ? -16.312 -24.531 -22.953 1 98.25 190 ARG B N 1
ATOM 4359 C CA . ARG B 1 190 ? -14.891 -24.453 -23.266 1 98.25 190 ARG B CA 1
ATOM 4360 C C . ARG B 1 190 ? -14.602 -23.328 -24.234 1 98.25 190 ARG B C 1
ATOM 4362 O O . ARG B 1 190 ? -13.656 -22.562 -24.047 1 98.25 190 ARG B O 1
ATOM 4369 N N . GLU B 1 191 ? -15.445 -23.188 -25.266 1 98.31 191 GLU B N 1
ATOM 4370 C CA . GLU B 1 191 ? -15.242 -22.156 -26.297 1 98.31 191 GLU B CA 1
ATOM 4371 C C . GLU B 1 191 ? -15.414 -20.766 -25.719 1 98.31 191 GLU B C 1
ATOM 4373 O O . GLU B 1 191 ? -14.688 -19.844 -26.094 1 98.31 191 GLU B O 1
ATOM 4378 N N . GLU B 1 192 ? -16.359 -20.656 -24.828 1 98.25 192 GLU B N 1
ATOM 4379 C CA . GLU B 1 192 ? -16.578 -19.359 -24.219 1 98.25 192 GLU B CA 1
ATOM 4380 C C . GLU B 1 192 ? -15.422 -18.984 -23.281 1 98.25 192 GLU B C 1
ATOM 4382 O O . GLU B 1 192 ? -15.039 -17.812 -23.203 1 98.25 192 GLU B O 1
ATOM 4387 N N . ILE B 1 193 ? -14.914 -19.969 -22.562 1 98.69 193 ILE B N 1
ATOM 4388 C CA . ILE B 1 193 ? -13.742 -19.75 -21.734 1 98.69 193 ILE B CA 1
ATOM 4389 C C . ILE B 1 193 ? -12.562 -19.328 -22.594 1 98.69 193 ILE B C 1
ATOM 4391 O O . ILE B 1 193 ? -11.852 -18.359 -22.281 1 98.69 193 ILE B O 1
ATOM 4395 N N . GLU B 1 194 ? -12.391 -20 -23.75 1 98.75 194 GLU B N 1
ATOM 4396 C CA . GLU B 1 194 ? -11.312 -19.656 -24.672 1 98.75 194 GLU B CA 1
ATOM 4397 C C . GLU B 1 194 ? -11.461 -18.219 -25.188 1 98.75 194 GLU B C 1
ATOM 4399 O O . GLU B 1 194 ? -10.461 -17.516 -25.359 1 98.75 194 GLU B O 1
ATOM 4404 N N . ALA B 1 195 ? -12.648 -17.812 -25.391 1 98.38 195 ALA B N 1
ATOM 4405 C CA . ALA B 1 195 ? -12.898 -16.453 -25.875 1 98.38 195 ALA B CA 1
ATOM 4406 C C . ALA B 1 195 ? -12.484 -15.422 -24.828 1 98.38 195 ALA B C 1
ATOM 4408 O O . ALA B 1 195 ? -11.914 -14.375 -25.156 1 98.38 195 ALA B O 1
ATOM 4409 N N . VAL B 1 196 ? -12.836 -15.719 -23.562 1 98.56 196 VAL B N 1
ATOM 4410 C CA . VAL B 1 196 ? -12.43 -14.82 -22.484 1 98.56 196 VAL B CA 1
ATOM 4411 C C . VAL B 1 196 ? -10.906 -14.75 -22.406 1 98.56 196 VAL B C 1
ATOM 4413 O O . VAL B 1 196 ? -10.336 -13.664 -22.312 1 98.56 196 VAL B O 1
ATOM 4416 N N . LEU B 1 197 ? -10.25 -15.898 -22.484 1 98.81 197 LEU B N 1
ATOM 4417 C CA . LEU B 1 197 ? -8.797 -15.953 -22.438 1 98.81 197 LEU B CA 1
ATOM 4418 C C . LEU B 1 197 ? -8.188 -15.188 -23.594 1 98.81 197 LEU B C 1
ATOM 4420 O O . LEU B 1 197 ? -7.23 -14.43 -23.422 1 98.81 197 LEU B O 1
ATOM 4424 N N . ALA B 1 198 ? -8.75 -15.367 -24.797 1 98.75 198 ALA B N 1
ATOM 4425 C CA . ALA B 1 198 ? -8.273 -14.664 -25.984 1 98.75 198 ALA B CA 1
ATOM 4426 C C . ALA B 1 198 ? -8.406 -13.156 -25.828 1 98.75 198 ALA B C 1
ATOM 4428 O O . ALA B 1 198 ? -7.488 -12.406 -26.172 1 98.75 198 ALA B O 1
ATOM 4429 N N . GLY B 1 199 ? -9.492 -12.719 -25.344 1 98.56 199 GLY B N 1
ATOM 4430 C CA . GLY B 1 199 ? -9.75 -11.297 -25.188 1 98.56 199 GLY B CA 1
ATOM 4431 C C . GLY B 1 199 ? -8.922 -10.648 -24.094 1 98.56 199 GLY B C 1
ATOM 4432 O O . GLY B 1 199 ? -8.484 -9.508 -24.234 1 98.56 199 GLY B O 1
ATOM 4433 N N . HIS B 1 200 ? -8.641 -11.43 -23 1 98.69 200 HIS B N 1
ATOM 4434 C CA . HIS B 1 200 ? -8.047 -10.805 -21.828 1 98.69 200 HIS B CA 1
ATOM 4435 C C . HIS B 1 200 ? -6.539 -11.039 -21.766 1 98.69 200 HIS B C 1
ATOM 4437 O O . HIS B 1 200 ? -5.828 -10.359 -21.031 1 98.69 200 HIS B O 1
ATOM 4443 N N . LEU B 1 201 ? -6.031 -11.977 -22.578 1 98.81 201 LEU B N 1
ATOM 4444 C CA . LEU B 1 201 ? -4.609 -12.297 -22.516 1 98.81 201 LEU B CA 1
ATOM 4445 C C . LEU B 1 201 ? -3.967 -12.188 -23.891 1 98.81 201 LEU B C 1
ATOM 4447 O O . LEU B 1 201 ? -2.754 -12.359 -24.031 1 98.81 201 LEU B O 1
ATOM 4451 N N . ALA B 1 202 ? -4.746 -11.992 -24.938 1 98.56 202 ALA B N 1
ATOM 4452 C CA . ALA B 1 202 ? -4.316 -11.883 -26.328 1 98.56 202 ALA B CA 1
ATOM 4453 C C . ALA B 1 202 ? -3.641 -13.164 -26.797 1 98.56 202 ALA B C 1
ATOM 4455 O O . ALA B 1 202 ? -2.59 -13.125 -27.438 1 98.56 202 ALA B O 1
ATOM 4456 N N . VAL B 1 203 ? -4.227 -14.281 -26.469 1 98.75 203 VAL B N 1
ATOM 4457 C CA . VAL B 1 203 ? -3.74 -15.57 -26.938 1 98.75 203 VAL B CA 1
ATOM 4458 C C . VAL B 1 203 ? -4.586 -16.031 -28.125 1 98.75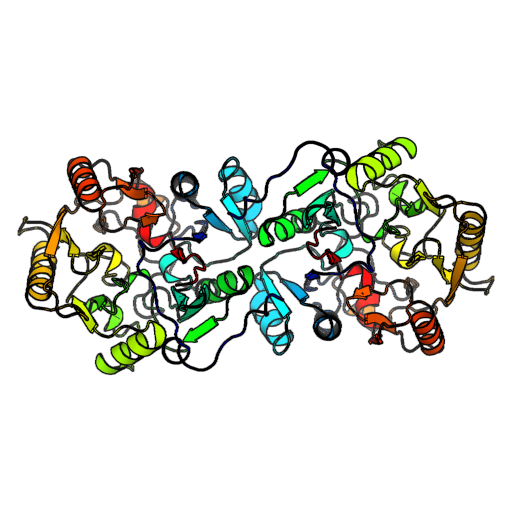 203 VAL B C 1
ATOM 4460 O O . VAL B 1 203 ? -5.719 -15.578 -28.312 1 98.75 203 VAL B O 1
ATOM 4463 N N . GLU B 1 204 ? -3.992 -16.953 -28.906 1 98.44 204 GLU B N 1
ATOM 4464 C CA . GLU B 1 204 ? -4.633 -17.422 -30.125 1 98.44 204 GLU B CA 1
ATOM 4465 C C . GLU B 1 204 ? -4.922 -18.922 -30.047 1 98.44 204 GLU B C 1
ATOM 4467 O O . GLU B 1 204 ? -5.844 -19.422 -30.703 1 98.44 204 GLU B O 1
ATOM 4472 N N . ARG B 1 205 ? -4.09 -19.594 -29.328 1 98.44 205 ARG B N 1
ATOM 4473 C CA . ARG B 1 205 ? -4.18 -21.031 -29.203 1 98.44 205 ARG B CA 1
ATOM 4474 C C . ARG B 1 205 ? -4.141 -21.469 -27.75 1 98.44 205 ARG B C 1
ATOM 4476 O O . ARG B 1 205 ? -3.25 -21.062 -27 1 98.44 205 ARG B O 1
ATOM 4483 N N . VAL B 1 206 ? -5.156 -22.25 -27.375 1 98.88 206 VAL B N 1
ATOM 4484 C CA . VAL B 1 206 ? -5.156 -22.812 -26.031 1 98.88 206 VAL B CA 1
ATOM 4485 C C . VAL B 1 206 ? -4.879 -24.312 -26.109 1 98.88 206 VAL B C 1
ATOM 4487 O O . VAL B 1 206 ? -5.551 -25.047 -26.844 1 98.88 206 VAL B O 1
ATOM 4490 N N . ILE B 1 207 ? -3.889 -24.766 -25.438 1 98.88 207 ILE B N 1
ATOM 4491 C CA . ILE B 1 207 ? -3.586 -26.172 -25.297 1 98.88 207 ILE B CA 1
ATOM 4492 C C . ILE B 1 207 ? -4.141 -26.688 -23.969 1 98.88 207 ILE B C 1
ATOM 4494 O O . ILE B 1 207 ? -3.719 -26.234 -22.891 1 98.88 207 ILE B O 1
ATOM 4498 N N . TRP B 1 208 ? -5.082 -27.594 -24.062 1 98.88 208 TRP B N 1
ATOM 4499 C CA . TRP B 1 208 ? -5.75 -28.156 -22.891 1 98.88 208 TRP B CA 1
ATOM 4500 C C . TRP B 1 208 ? -5.145 -29.5 -22.516 1 98.88 208 TRP B C 1
ATOM 4502 O O . TRP B 1 208 ? -5.316 -30.5 -23.234 1 98.88 208 TRP B O 1
ATOM 4512 N N . LEU B 1 209 ? -4.418 -29.547 -21.469 1 98.94 209 LEU B N 1
ATOM 4513 C CA . LEU B 1 209 ? -4.039 -30.844 -20.906 1 98.94 209 LEU B CA 1
ATOM 4514 C C . LEU B 1 209 ? -5.18 -31.438 -20.094 1 98.94 209 LEU B C 1
ATOM 4516 O O . LEU B 1 209 ? -5.906 -30.703 -19.406 1 98.94 209 LEU B O 1
ATOM 4520 N N . PRO B 1 210 ? -5.316 -32.75 -20.141 1 98.75 210 PRO B N 1
ATOM 4521 C CA . PRO B 1 210 ? -6.496 -33.312 -19.5 1 98.75 210 PRO B CA 1
ATOM 4522 C C . PRO B 1 210 ? -6.512 -33.094 -17.984 1 98.75 210 PRO B C 1
ATOM 4524 O O . PRO B 1 210 ? -7.535 -32.688 -17.438 1 98.75 210 PRO B O 1
ATOM 4527 N N . GLN B 1 211 ? -5.418 -33.406 -17.312 1 98.62 211 GLN B N 1
ATOM 4528 C CA . GLN B 1 211 ? -5.324 -33.281 -15.859 1 98.62 211 GLN B CA 1
ATOM 4529 C C . GLN B 1 211 ? -3.998 -32.656 -15.445 1 98.62 211 GLN B C 1
ATOM 4531 O O . GLN B 1 211 ? -3.041 -32.625 -16.219 1 98.62 211 GLN B O 1
ATOM 4536 N N . GLY B 1 212 ? -4.023 -32.062 -14.211 1 98.44 212 GLY B N 1
ATOM 4537 C CA . GLY B 1 212 ? -2.777 -31.672 -13.57 1 98.44 212 GLY B CA 1
ATOM 4538 C C . GLY B 1 212 ? -2.18 -32.781 -12.711 1 98.44 212 GLY B C 1
ATOM 4539 O O . GLY B 1 212 ? -2.48 -33.969 -12.914 1 98.44 212 GLY B O 1
ATOM 4540 N N . LEU B 1 213 ? -1.324 -32.375 -11.852 1 98.12 213 LEU B N 1
ATOM 4541 C CA . LEU B 1 213 ? -0.676 -33.344 -10.969 1 98.12 213 LEU B CA 1
ATOM 4542 C C . LEU B 1 213 ? -1.688 -33.969 -10.016 1 98.12 213 LEU B C 1
ATOM 4544 O O . LEU B 1 213 ? -2.617 -33.312 -9.555 1 98.12 213 LEU B O 1
ATOM 4548 N N . TYR B 1 214 ? -1.414 -35.219 -9.688 1 97.38 214 TYR B N 1
ATOM 4549 C CA . TYR B 1 214 ? -2.271 -35.938 -8.766 1 97.38 214 TYR B CA 1
ATOM 4550 C C . TYR B 1 214 ? -2.346 -35.25 -7.41 1 97.38 214 TYR B C 1
ATOM 4552 O O . TYR B 1 214 ? -1.319 -34.844 -6.848 1 97.38 214 TYR B O 1
ATOM 4560 N N . ASN B 1 215 ? -3.533 -35 -6.941 1 94.62 215 ASN B N 1
ATOM 4561 C CA . ASN B 1 215 ? -3.832 -34.406 -5.633 1 94.62 215 ASN B CA 1
ATOM 4562 C C . ASN B 1 215 ? -3.404 -32.969 -5.555 1 94.62 215 ASN B C 1
ATOM 4564 O O . ASN B 1 215 ? -3.096 -32.438 -4.473 1 94.62 215 ASN B O 1
ATOM 4568 N N . ASP B 1 216 ? -3.295 -32.375 -6.684 1 95.94 216 ASP B N 1
ATOM 4569 C CA . ASP B 1 216 ? -3.113 -30.922 -6.672 1 95.94 216 ASP B CA 1
ATOM 4570 C C . ASP B 1 216 ? -4.336 -30.219 -6.082 1 95.94 216 ASP B C 1
ATOM 4572 O O . ASP B 1 216 ? -5.449 -30.375 -6.578 1 95.94 216 ASP B O 1
ATOM 4576 N N . GLU B 1 217 ? -4.141 -29.438 -5.09 1 93.69 217 GLU B N 1
ATOM 4577 C CA . GLU B 1 217 ? -5.23 -28.875 -4.305 1 93.69 217 GLU B CA 1
ATOM 4578 C C . GLU B 1 217 ? -6.016 -27.844 -5.113 1 93.69 217 GLU B C 1
ATOM 4580 O O . GLU B 1 217 ? -7.121 -27.453 -4.73 1 93.69 217 GLU B O 1
ATOM 4585 N N . THR B 1 218 ? -5.477 -27.359 -6.223 1 96.5 218 THR B N 1
ATOM 4586 C CA . THR B 1 218 ? -6.105 -26.312 -7.035 1 96.5 218 THR B CA 1
ATOM 4587 C C . THR B 1 218 ? -6.91 -26.938 -8.172 1 96.5 218 THR B C 1
ATOM 4589 O O . THR B 1 218 ? -7.254 -26.266 -9.141 1 96.5 218 THR B O 1
ATOM 4592 N N . ASP B 1 219 ? -7.121 -28.234 -8.117 1 96.88 219 ASP B N 1
ATOM 4593 C CA . ASP B 1 219 ? -7.789 -28.969 -9.188 1 96.88 219 ASP B CA 1
ATOM 4594 C C . ASP B 1 219 ? -6.953 -28.953 -10.469 1 96.88 219 ASP B C 1
ATOM 4596 O O . ASP B 1 219 ? -7.477 -28.719 -11.555 1 96.88 219 ASP B O 1
ATOM 4600 N N . GLY B 1 220 ? -5.695 -29.125 -10.273 1 98.31 220 GLY B N 1
ATOM 4601 C CA . GLY B 1 220 ? -4.848 -29.438 -11.414 1 98.31 220 GLY B CA 1
ATOM 4602 C C . GLY B 1 220 ? -4.297 -28.203 -12.094 1 98.31 220 GLY B C 1
ATOM 4603 O O . GLY B 1 220 ? -4.285 -28.109 -13.328 1 98.31 220 GLY B O 1
ATOM 4604 N N . HIS B 1 221 ? -3.783 -27.172 -11.344 1 98.75 221 HIS B N 1
ATOM 4605 C CA . HIS B 1 221 ? -3.111 -26.016 -11.938 1 98.75 221 HIS B CA 1
ATOM 4606 C C . HIS B 1 221 ? -1.966 -26.453 -12.844 1 98.75 221 HIS B C 1
ATOM 4608 O O . HIS B 1 221 ? -1.157 -27.297 -12.461 1 98.75 221 HIS B O 1
ATOM 4614 N N . VAL B 1 222 ? -1.832 -25.797 -13.938 1 98.88 222 VAL B N 1
ATOM 4615 C CA . VAL B 1 222 ? -0.873 -26.219 -14.953 1 98.88 222 VAL B CA 1
ATOM 4616 C C . VAL B 1 222 ? 0.541 -25.828 -14.523 1 98.88 222 VAL B C 1
ATOM 4618 O O . VAL B 1 222 ? 1.51 -26.5 -14.883 1 98.88 222 VAL B O 1
ATOM 4621 N N . ASP B 1 223 ? 0.717 -24.781 -13.719 1 98.56 223 ASP B N 1
ATOM 4622 C CA . ASP B 1 223 ? 2.045 -24.297 -13.359 1 98.56 223 ASP B CA 1
ATOM 4623 C C . ASP B 1 223 ? 2.76 -25.266 -12.438 1 98.56 223 ASP B C 1
ATOM 4625 O O . ASP B 1 223 ? 3.963 -25.141 -12.203 1 98.56 223 ASP B O 1
ATOM 4629 N N . ASN B 1 224 ? 2.037 -26.234 -11.93 1 98.62 224 ASN B N 1
ATOM 4630 C CA . ASN B 1 224 ? 2.625 -27.297 -11.117 1 98.62 224 ASN B CA 1
ATOM 4631 C C . ASN B 1 224 ? 2.92 -28.531 -11.953 1 98.62 224 ASN B C 1
ATOM 4633 O O . ASN B 1 224 ? 3.467 -29.516 -11.445 1 98.62 224 ASN B O 1
ATOM 4637 N N . PHE B 1 225 ? 2.559 -28.484 -13.25 1 98.88 225 PHE B N 1
ATOM 4638 C CA . PHE B 1 225 ? 2.568 -29.703 -14.055 1 98.88 225 PHE B CA 1
ATOM 4639 C C . PHE B 1 225 ? 3.371 -29.5 -15.328 1 98.88 225 PHE B C 1
ATOM 4641 O O . PHE B 1 225 ? 4.18 -30.344 -15.703 1 98.88 225 PHE B O 1
ATOM 4648 N N . CYS B 1 226 ? 3.143 -28.359 -15.914 1 98.94 226 CYS B N 1
ATOM 4649 C CA . CYS B 1 226 ? 3.736 -28.094 -17.219 1 98.94 226 CYS B CA 1
ATOM 4650 C C . CYS B 1 226 ? 3.912 -26.594 -17.438 1 98.94 226 CYS B C 1
ATOM 4652 O O . CYS B 1 226 ? 3.02 -25.812 -17.125 1 98.94 226 CYS B O 1
ATOM 4654 N N . CYS B 1 227 ? 5.043 -26.234 -17.922 1 98.69 227 CYS B N 1
ATOM 4655 C CA . CYS B 1 227 ? 5.27 -24.812 -18.219 1 98.69 227 CYS B CA 1
ATOM 4656 C C . CYS B 1 227 ? 6.137 -24.656 -19.453 1 98.69 227 CYS B C 1
ATOM 4658 O O . CYS B 1 227 ? 6.848 -25.578 -19.859 1 98.69 227 CYS B O 1
ATOM 4660 N N . PHE B 1 228 ? 6.035 -23.5 -20.125 1 98.69 228 PHE B N 1
ATOM 4661 C CA . PHE B 1 228 ? 6.926 -23.156 -21.219 1 98.69 228 PHE B CA 1
ATOM 4662 C C . PHE B 1 228 ? 8.305 -22.766 -20.703 1 98.69 228 PHE B C 1
ATOM 4664 O O . PHE B 1 228 ? 8.414 -22.062 -19.703 1 98.69 228 PHE B O 1
ATOM 4671 N N . VAL B 1 229 ? 9.359 -23.203 -21.375 1 97.19 229 VAL B N 1
ATOM 4672 C CA . VAL B 1 229 ? 10.719 -22.75 -21.125 1 97.19 229 VAL B CA 1
ATOM 4673 C C . VAL B 1 229 ? 11.086 -21.656 -22.125 1 97.19 229 VAL B C 1
ATOM 4675 O O . VAL B 1 229 ? 11.977 -20.844 -21.875 1 97.19 229 VAL B O 1
ATOM 4678 N N . ARG B 1 230 ? 10.57 -21.75 -23.297 1 97.56 230 ARG B N 1
ATOM 4679 C CA . ARG B 1 230 ? 10.609 -20.844 -24.438 1 97.56 230 ARG B CA 1
ATOM 4680 C C . ARG B 1 230 ? 9.547 -21.219 -25.469 1 97.56 230 ARG B C 1
ATOM 4682 O O . ARG B 1 230 ? 8.883 -22.25 -25.344 1 97.56 230 ARG B O 1
ATOM 4689 N N . PRO B 1 231 ? 9.312 -20.328 -26.438 1 97.81 231 PRO B N 1
ATOM 4690 C CA . PRO B 1 231 ? 8.336 -20.719 -27.453 1 97.81 231 PRO B CA 1
ATOM 4691 C C . PRO B 1 231 ? 8.68 -22.062 -28.109 1 97.81 231 PRO B C 1
ATOM 4693 O O . PRO B 1 231 ? 9.82 -22.266 -28.516 1 97.81 231 PRO B O 1
ATOM 4696 N N . GLY B 1 232 ? 7.727 -22.953 -28.047 1 98.12 232 GLY B N 1
ATOM 4697 C CA . GLY B 1 232 ? 7.891 -24.234 -28.719 1 98.12 232 GLY B CA 1
ATOM 4698 C C . GLY B 1 232 ? 8.492 -25.312 -27.844 1 98.12 232 GLY B C 1
ATOM 4699 O O . GLY B 1 232 ? 8.688 -26.438 -28.281 1 98.12 232 GLY B O 1
ATOM 4700 N N . GLU B 1 233 ? 8.766 -24.953 -26.625 1 98.56 233 GLU B N 1
ATOM 4701 C CA . GLU B 1 233 ? 9.398 -25.938 -25.75 1 98.56 233 GLU B CA 1
ATOM 4702 C C . GLU B 1 233 ? 8.797 -25.875 -24.344 1 98.56 233 GLU B C 1
ATOM 4704 O O . GLU B 1 233 ? 8.625 -24.797 -23.781 1 98.56 233 GLU B O 1
ATOM 4709 N N . VAL B 1 234 ? 8.477 -27.109 -23.797 1 98.81 234 VAL B N 1
ATOM 4710 C CA . VAL B 1 234 ? 7.828 -27.156 -22.484 1 98.81 234 VAL B CA 1
ATOM 4711 C C . VAL B 1 234 ? 8.578 -28.125 -21.562 1 98.81 234 VAL B C 1
ATOM 4713 O O . VAL B 1 234 ? 9.312 -29 -22.047 1 98.81 234 VAL B O 1
ATOM 4716 N N . LEU B 1 235 ? 8.492 -27.828 -20.312 1 98.81 235 LEU B N 1
ATOM 4717 C CA . LEU B 1 235 ? 8.836 -28.781 -19.25 1 98.81 235 LEU B CA 1
ATOM 4718 C C . LEU B 1 235 ? 7.582 -29.438 -18.688 1 98.81 235 LEU B C 1
ATOM 4720 O O . LEU B 1 235 ? 6.633 -28.766 -18.297 1 98.81 235 LEU B O 1
ATOM 4724 N N . LEU B 1 236 ? 7.566 -30.734 -18.688 1 98.94 236 LEU B N 1
ATOM 4725 C CA . LEU B 1 236 ? 6.441 -31.516 -18.188 1 98.94 236 LEU B CA 1
ATOM 4726 C C . LEU B 1 236 ? 6.863 -32.406 -17.016 1 98.94 236 LEU B C 1
ATOM 4728 O O . LEU B 1 236 ? 7.828 -33.156 -17.109 1 98.94 236 LEU B O 1
ATOM 4732 N N . ALA B 1 237 ? 6.18 -32.281 -15.883 1 98.88 237 ALA B N 1
ATOM 4733 C CA . ALA B 1 237 ? 6.418 -33.219 -14.797 1 98.88 237 ALA B CA 1
ATOM 4734 C C . ALA B 1 237 ? 6.25 -34.656 -15.273 1 98.88 237 ALA B C 1
ATOM 4736 O O . ALA B 1 237 ? 5.34 -34.969 -16.047 1 98.88 237 ALA B O 1
ATOM 4737 N N . TRP B 1 238 ? 7.133 -35.562 -14.688 1 98.81 238 TRP B N 1
ATOM 4738 C CA . TRP B 1 238 ? 7.152 -36.844 -15.352 1 98.81 238 TRP B CA 1
ATOM 4739 C C . TRP B 1 238 ? 7.512 -37.969 -14.367 1 98.81 238 TRP B C 1
ATOM 4741 O O . TRP B 1 238 ? 8.328 -37.75 -13.461 1 98.81 238 TRP B O 1
ATOM 4751 N N . THR B 1 239 ? 6.863 -39.094 -14.508 1 98.44 239 THR B N 1
ATOM 4752 C CA . THR B 1 239 ? 7.262 -40.344 -13.875 1 98.44 239 THR B CA 1
ATOM 4753 C C . THR B 1 239 ? 7.039 -41.5 -14.812 1 98.44 239 THR B C 1
ATOM 4755 O O . THR B 1 239 ? 6.051 -41.562 -15.555 1 98.44 239 THR B O 1
ATOM 4758 N N . ASP B 1 240 ? 7.973 -42.438 -14.812 1 97.25 240 ASP B N 1
ATOM 4759 C CA . ASP B 1 240 ? 7.84 -43.688 -15.586 1 97.25 240 ASP B CA 1
ATOM 4760 C C . ASP B 1 240 ? 7.293 -44.812 -14.727 1 97.25 240 ASP B C 1
ATOM 4762 O O . ASP B 1 240 ? 7.102 -45.938 -15.219 1 97.25 240 ASP B O 1
ATOM 4766 N N . ASP B 1 241 ? 7.051 -44.5 -13.477 1 97.75 241 ASP B N 1
ATOM 4767 C CA . ASP B 1 241 ? 6.551 -45.531 -12.578 1 97.75 241 ASP B CA 1
ATOM 4768 C C . ASP B 1 241 ? 5.066 -45.781 -12.82 1 97.75 241 ASP B C 1
ATOM 4770 O O . ASP B 1 241 ? 4.215 -44.969 -12.469 1 97.75 241 ASP B O 1
ATOM 4774 N N . PRO B 1 242 ? 4.762 -46.906 -13.32 1 97.25 242 PRO B N 1
ATOM 4775 C CA . PRO B 1 242 ? 3.361 -47.156 -13.641 1 97.25 242 PRO B CA 1
ATOM 4776 C C . PRO B 1 242 ? 2.475 -47.25 -12.406 1 97.25 242 PRO B C 1
ATOM 4778 O O . PRO B 1 242 ? 1.247 -47.219 -12.516 1 97.25 242 PRO B O 1
ATOM 4781 N N . GLN B 1 243 ? 3.049 -47.375 -11.242 1 97.12 243 GLN B N 1
ATOM 4782 C CA . GLN B 1 243 ? 2.275 -47.469 -10.008 1 97.12 243 GLN B CA 1
ATOM 4783 C C . GLN B 1 243 ? 1.991 -46.062 -9.445 1 97.12 243 GLN B C 1
ATOM 4785 O O . GLN B 1 243 ? 1.175 -45.938 -8.531 1 97.12 243 GLN B O 1
ATOM 4790 N N . ASP B 1 244 ? 2.693 -45.125 -9.953 1 97.69 244 ASP B N 1
ATOM 4791 C CA . ASP B 1 244 ? 2.451 -43.75 -9.539 1 97.69 244 ASP B CA 1
ATOM 4792 C C . ASP B 1 244 ? 1.175 -43.188 -10.172 1 97.69 244 ASP B C 1
ATOM 4794 O O . ASP B 1 244 ? 1 -43.281 -11.391 1 97.69 244 ASP B O 1
ATOM 4798 N N . PRO B 1 245 ? 0.302 -42.688 -9.32 1 98.06 245 PRO B N 1
ATOM 4799 C CA . PRO B 1 245 ? -0.949 -42.125 -9.859 1 98.06 245 PRO B CA 1
ATOM 4800 C C . PRO B 1 245 ? -0.72 -41.031 -10.898 1 98.06 245 PRO B C 1
ATOM 4802 O O . PRO B 1 245 ? -1.629 -40.719 -11.664 1 98.06 245 PRO B O 1
ATOM 4805 N N . ASN B 1 246 ? 0.475 -40.469 -10.984 1 98.5 246 ASN B N 1
ATOM 4806 C CA . ASN B 1 246 ? 0.78 -39.438 -11.961 1 98.5 246 ASN B CA 1
ATOM 4807 C C . ASN B 1 246 ? 1.147 -40.031 -13.312 1 98.5 246 ASN B C 1
ATOM 4809 O O . ASN B 1 246 ? 1.16 -39.344 -14.328 1 98.5 246 ASN B O 1
ATOM 4813 N N . HIS B 1 247 ? 1.431 -41.312 -13.359 1 98.5 247 HIS B N 1
ATOM 4814 C CA . HIS B 1 247 ? 1.907 -41.938 -14.586 1 98.5 247 HIS B CA 1
ATOM 4815 C C . HIS B 1 247 ? 0.905 -41.781 -15.719 1 98.5 247 HIS B C 1
ATOM 4817 O O . HIS B 1 247 ? 1.251 -41.25 -16.781 1 98.5 247 HIS B O 1
ATOM 4823 N N . PRO B 1 248 ? -0.351 -42.156 -15.539 1 98.62 248 PRO B N 1
ATOM 4824 C CA . PRO B 1 248 ? -1.308 -41.969 -16.641 1 98.62 248 PRO B CA 1
ATOM 4825 C C . PRO B 1 248 ? -1.541 -40.5 -16.953 1 98.62 248 PRO B C 1
ATOM 4827 O O . PRO B 1 248 ? -1.806 -40.156 -18.109 1 98.62 248 PRO B O 1
ATOM 4830 N N . ARG B 1 249 ? -1.462 -39.594 -15.953 1 98.69 249 ARG B N 1
ATOM 4831 C CA . ARG B 1 249 ? -1.639 -38.156 -16.172 1 98.69 249 ARG B CA 1
ATOM 4832 C C . ARG B 1 249 ? -0.52 -37.594 -17.047 1 98.69 249 ARG B C 1
ATOM 4834 O O . ARG B 1 249 ? -0.776 -36.844 -17.969 1 98.69 249 ARG B O 1
ATOM 4841 N N . CYS B 1 250 ? 0.708 -38 -16.781 1 98.81 250 CYS B N 1
ATOM 4842 C CA . CYS B 1 250 ? 1.867 -37.594 -17.562 1 98.81 250 CYS B CA 1
ATOM 4843 C C . CYS B 1 250 ? 1.748 -38.062 -19 1 98.81 250 CYS B C 1
ATOM 4845 O O . CYS B 1 250 ? 1.976 -37.281 -19.938 1 98.81 250 CYS B O 1
ATOM 4847 N N . ARG B 1 251 ? 1.346 -39.25 -19.172 1 98.69 251 ARG B N 1
ATOM 4848 C CA . ARG B 1 251 ? 1.259 -39.844 -20.5 1 98.69 251 ARG B CA 1
ATOM 4849 C C . ARG B 1 251 ? 0.182 -39.156 -21.328 1 98.69 251 ARG B C 1
ATOM 4851 O O . ARG B 1 251 ? 0.389 -38.844 -22.516 1 98.69 251 ARG B O 1
ATOM 4858 N N . ALA B 1 252 ? -0.92 -38.938 -20.688 1 98.81 252 ALA B N 1
ATOM 4859 C CA . ALA B 1 252 ? -2.002 -38.25 -21.375 1 98.81 252 ALA B CA 1
ATOM 4860 C C . ALA B 1 252 ? -1.568 -36.844 -21.812 1 98.81 252 ALA B C 1
ATOM 4862 O O . ALA B 1 252 ? -1.887 -36.406 -22.922 1 98.81 252 ALA B O 1
ATOM 4863 N N . ALA B 1 253 ? -0.885 -36.156 -20.953 1 98.94 253 ALA B N 1
ATOM 4864 C CA . ALA B 1 253 ? -0.388 -34.844 -21.281 1 98.94 253 ALA B CA 1
ATOM 4865 C C . ALA B 1 253 ? 0.615 -34.875 -22.438 1 98.94 253 ALA B C 1
ATOM 4867 O O . ALA B 1 253 ? 0.555 -34.062 -23.359 1 98.94 253 ALA B O 1
ATOM 4868 N N . LEU B 1 254 ? 1.526 -35.844 -22.344 1 98.88 254 LEU B N 1
ATOM 4869 C CA . LEU B 1 254 ? 2.531 -36 -23.391 1 98.88 254 LEU B CA 1
ATOM 4870 C C . LEU B 1 254 ? 1.871 -36.25 -24.75 1 98.88 254 LEU B C 1
ATOM 4872 O O . LEU B 1 254 ? 2.291 -35.688 -25.766 1 98.88 254 LEU B O 1
ATOM 4876 N N . GLU B 1 255 ? 0.9 -37.062 -24.781 1 98.81 255 GLU B N 1
ATOM 4877 C CA . GLU B 1 255 ? 0.189 -37.375 -26.016 1 98.81 255 GLU B CA 1
ATOM 4878 C C . GLU B 1 255 ? -0.404 -36.125 -26.641 1 98.81 255 GLU B C 1
ATOM 4880 O O . GLU B 1 255 ? -0.3 -35.906 -27.844 1 98.81 255 GLU B O 1
ATOM 4885 N N . VAL B 1 256 ? -1.021 -35.281 -25.812 1 98.88 256 VAL B N 1
ATOM 4886 C CA . VAL B 1 256 ? -1.582 -34.031 -26.297 1 98.88 256 VAL B CA 1
ATOM 4887 C C . VAL B 1 256 ? -0.465 -33.125 -26.844 1 98.88 256 VAL B C 1
ATOM 4889 O O . VAL B 1 256 ? -0.557 -32.625 -27.953 1 98.88 256 VAL B O 1
ATOM 4892 N N . LEU B 1 257 ? 0.585 -32.969 -26.047 1 98.88 257 LEU B N 1
ATOM 4893 C CA . LEU B 1 257 ? 1.664 -32.062 -26.375 1 98.88 257 LEU B CA 1
ATOM 4894 C C . LEU B 1 257 ? 2.363 -32.438 -27.672 1 98.88 257 LEU B C 1
ATOM 4896 O O . LEU B 1 257 ? 2.828 -31.594 -28.422 1 98.88 257 LEU B O 1
ATOM 4900 N N . GLU B 1 258 ? 2.398 -33.719 -27.938 1 98.31 258 GLU B N 1
ATOM 4901 C CA . GLU B 1 258 ? 3.072 -34.219 -29.125 1 98.31 258 GLU B CA 1
ATOM 4902 C C . GLU B 1 258 ? 2.201 -34.031 -30.359 1 98.31 258 GLU B C 1
ATOM 4904 O O . GLU B 1 258 ? 2.709 -34 -31.484 1 98.31 258 GLU B O 1
ATOM 4909 N N . ARG B 1 259 ? 0.962 -33.875 -30.156 1 98 259 ARG B N 1
ATOM 4910 C CA . ARG B 1 259 ? 0.027 -33.844 -31.281 1 98 259 ARG B CA 1
ATOM 4911 C C . ARG B 1 259 ? -0.315 -32.406 -31.672 1 98 259 ARG B C 1
ATOM 4913 O O . ARG B 1 259 ? -0.651 -32.156 -32.812 1 98 259 ARG B O 1
ATOM 4920 N N . VAL B 1 260 ? -0.228 -31.547 -30.766 1 98 260 VAL B N 1
ATOM 4921 C CA . VAL B 1 260 ? -0.696 -30.188 -31 1 98 260 VAL B CA 1
ATOM 4922 C C . VAL B 1 260 ? 0.436 -29.344 -31.578 1 98 260 VAL B C 1
ATOM 4924 O O . VAL B 1 260 ? 1.599 -29.75 -31.562 1 98 260 VAL B O 1
ATOM 4927 N N . ARG B 1 261 ? 0.041 -28.172 -32.156 1 98.25 261 ARG B N 1
ATOM 4928 C CA . ARG B 1 261 ? 0.947 -27.109 -32.594 1 98.25 261 ARG B CA 1
ATOM 4929 C C . ARG B 1 261 ? 0.674 -25.828 -31.812 1 98.25 261 ARG B C 1
ATOM 4931 O O . ARG B 1 261 ? -0.449 -25.594 -31.359 1 98.25 261 ARG B O 1
ATOM 4938 N N . ASP B 1 262 ? 1.754 -25.078 -31.625 1 98.25 262 ASP B N 1
ATOM 4939 C CA . ASP B 1 262 ? 1.55 -23.797 -30.938 1 98.25 262 ASP B CA 1
ATOM 4940 C C . ASP B 1 262 ? 0.959 -22.766 -31.891 1 98.25 262 ASP B C 1
ATOM 4942 O O . ASP B 1 262 ? 0.6 -23.078 -33.031 1 98.25 262 ASP B O 1
ATOM 4946 N N . ALA B 1 263 ? 0.737 -21.562 -31.438 1 98.44 263 ALA B N 1
ATOM 4947 C CA . ALA B 1 263 ? 0.053 -20.5 -32.188 1 98.44 263 ALA B CA 1
ATOM 4948 C C . ALA B 1 263 ? 0.837 -20.109 -33.438 1 98.44 263 ALA B C 1
ATOM 4950 O O . ALA B 1 263 ? 0.273 -19.562 -34.375 1 98.44 263 ALA B O 1
ATOM 4951 N N . ARG B 1 264 ? 2.105 -20.438 -33.469 1 98.19 264 ARG B N 1
ATOM 4952 C CA . ARG B 1 264 ? 2.943 -20.094 -34.625 1 98.19 264 ARG B CA 1
ATOM 4953 C C . ARG B 1 264 ? 3.174 -21.312 -35.531 1 98.19 264 ARG B C 1
ATOM 4955 O O . ARG B 1 264 ? 4.004 -21.266 -36.438 1 98.19 264 ARG B O 1
ATOM 4962 N N . GLY B 1 265 ? 2.604 -22.406 -35.156 1 98.25 265 GLY B N 1
ATOM 4963 C CA . GLY B 1 265 ? 2.631 -23.594 -36 1 98.25 265 GLY B CA 1
ATOM 4964 C C . GLY B 1 265 ? 3.768 -24.531 -35.656 1 98.25 265 GLY B C 1
ATOM 4965 O O . GLY B 1 265 ? 4.039 -25.484 -36.406 1 98.25 265 GLY B O 1
ATOM 4966 N N . ARG B 1 266 ? 4.402 -24.344 -34.625 1 98.06 266 ARG B N 1
ATOM 4967 C CA . ARG B 1 266 ? 5.539 -25.172 -34.25 1 98.06 266 ARG B CA 1
ATOM 4968 C C . ARG B 1 266 ? 5.07 -26.422 -33.5 1 98.06 266 ARG B C 1
ATOM 4970 O O . ARG B 1 266 ? 4.125 -26.375 -32.719 1 98.06 266 ARG B O 1
ATOM 4977 N N . ALA B 1 267 ? 5.801 -27.484 -33.781 1 98.31 267 ALA B N 1
ATOM 4978 C CA . ALA B 1 267 ? 5.691 -28.625 -32.875 1 98.31 267 ALA B CA 1
ATOM 4979 C C . ALA B 1 267 ? 6.375 -28.344 -31.547 1 98.31 267 ALA B C 1
ATOM 4981 O O . ALA B 1 267 ? 7.363 -27.609 -31.5 1 98.31 267 ALA B O 1
ATOM 4982 N N . LEU B 1 268 ? 5.895 -29 -30.5 1 98.62 268 LEU B N 1
ATOM 4983 C CA . LEU B 1 268 ? 6.457 -28.734 -29.188 1 98.62 268 LEU B CA 1
ATOM 4984 C C . LEU B 1 268 ? 7.531 -29.766 -28.844 1 98.62 268 LEU B C 1
ATOM 4986 O O . LEU B 1 268 ? 7.363 -30.953 -29.109 1 98.62 268 LEU B O 1
ATOM 4990 N N . ARG B 1 269 ? 8.609 -29.25 -28.438 1 98.62 269 ARG B N 1
ATOM 4991 C CA . ARG B 1 269 ? 9.594 -30.094 -27.766 1 98.62 269 ARG B CA 1
ATOM 4992 C C . ARG B 1 269 ? 9.258 -30.266 -26.297 1 98.62 269 ARG B C 1
ATOM 4994 O O . ARG B 1 269 ? 9.094 -29.281 -25.578 1 98.62 269 ARG B O 1
ATOM 5001 N N . VAL B 1 270 ? 9.18 -31.547 -25.859 1 98.75 270 VAL B N 1
ATOM 5002 C CA . VAL B 1 270 ? 8.781 -31.797 -24.469 1 98.75 270 VAL B CA 1
ATOM 5003 C C . VAL B 1 270 ? 9.969 -32.312 -23.672 1 98.75 270 VAL B C 1
ATOM 5005 O O . VAL B 1 270 ? 10.57 -33.344 -24.031 1 98.75 270 VAL B O 1
ATOM 5008 N N . GLN B 1 271 ? 10.328 -31.578 -22.703 1 98.69 271 GLN B N 1
ATOM 5009 C CA . GLN B 1 271 ? 11.297 -32.062 -21.703 1 98.69 271 GLN B CA 1
ATOM 5010 C C . GLN B 1 271 ? 10.594 -32.625 -20.484 1 98.69 271 GLN B C 1
ATOM 5012 O O . GLN B 1 271 ? 9.602 -32.094 -20.016 1 98.69 271 GLN B O 1
ATOM 5017 N N . ARG B 1 272 ? 11.148 -33.75 -20.016 1 98.69 272 ARG B N 1
ATOM 5018 C CA . ARG B 1 272 ? 10.523 -34.438 -18.906 1 98.69 272 ARG B CA 1
ATOM 5019 C C . ARG B 1 272 ? 11.227 -34.125 -17.594 1 98.69 272 ARG B C 1
ATOM 5021 O O . ARG B 1 272 ? 12.391 -34.5 -17.391 1 98.69 272 ARG B O 1
ATOM 5028 N N . MET B 1 273 ? 10.594 -33.469 -16.703 1 98.81 273 MET B N 1
ATOM 5029 C CA . MET B 1 273 ? 11.07 -33.125 -15.375 1 98.81 273 MET B CA 1
ATOM 5030 C C . MET B 1 273 ? 10.625 -34.156 -14.352 1 98.81 273 MET B C 1
ATOM 5032 O O . MET B 1 273 ? 9.438 -34.469 -14.242 1 98.81 273 MET B O 1
ATOM 5036 N N . PRO B 1 274 ? 11.562 -34.781 -13.586 1 98.62 274 PRO B N 1
ATOM 5037 C CA . PRO B 1 274 ? 11.141 -35.781 -12.625 1 98.62 274 PRO B CA 1
ATOM 5038 C C . PRO B 1 274 ? 10.203 -35.25 -11.555 1 98.62 274 PRO B C 1
ATOM 5040 O O . PRO B 1 274 ? 10.289 -34.062 -11.203 1 98.62 274 PRO B O 1
ATOM 5043 N N . ILE B 1 275 ? 9.312 -36.062 -11.055 1 98.44 275 ILE B N 1
ATOM 5044 C CA . ILE B 1 275 ? 8.461 -35.75 -9.906 1 98.44 275 ILE B CA 1
ATOM 5045 C C . ILE B 1 275 ? 9.125 -36.25 -8.625 1 98.44 275 ILE B C 1
ATOM 5047 O O . ILE B 1 275 ? 9.531 -37.406 -8.539 1 98.44 275 ILE B O 1
ATOM 5051 N N . PRO B 1 276 ? 9.227 -35.344 -7.625 1 97.75 276 PRO B N 1
ATOM 5052 C CA . PRO B 1 276 ? 9.797 -35.812 -6.363 1 97.75 276 PRO B CA 1
ATOM 5053 C C . PRO B 1 276 ? 8.836 -36.688 -5.559 1 97.75 276 PRO B C 1
ATOM 5055 O O . PRO B 1 276 ? 7.621 -36.438 -5.582 1 97.75 276 PRO B O 1
ATOM 5058 N N . GLY B 1 277 ? 9.43 -37.562 -4.73 1 89.56 277 GLY B N 1
ATOM 5059 C CA . GLY B 1 277 ? 8.625 -38.281 -3.762 1 89.56 277 GLY B CA 1
ATOM 5060 C C . GLY B 1 277 ? 8.18 -39.656 -4.262 1 89.56 277 GLY B C 1
ATOM 5061 O O . GLY B 1 277 ? 8.82 -40.25 -5.133 1 89.56 277 GLY B O 1
ATOM 5062 N N . PRO B 1 278 ? 7.152 -40.062 -3.605 1 95.69 278 PRO B N 1
ATOM 5063 C CA . PRO B 1 278 ? 6.035 -39.344 -2.992 1 95.69 278 PRO B CA 1
ATOM 5064 C C . PRO B 1 278 ? 6.395 -38.75 -1.635 1 95.69 278 PRO B C 1
ATOM 5066 O O . PRO B 1 278 ? 7.121 -39.375 -0.855 1 95.69 278 PRO B O 1
ATOM 5069 N N . LEU B 1 279 ? 5.887 -37.531 -1.444 1 96.88 279 LEU B N 1
ATOM 5070 C CA . LEU B 1 279 ? 6.098 -36.812 -0.196 1 96.88 279 LEU B CA 1
ATOM 5071 C C . LEU B 1 279 ? 4.793 -36.656 0.579 1 96.88 279 LEU B C 1
ATOM 5073 O O . LEU B 1 279 ? 3.729 -36.5 -0.017 1 96.88 279 LEU B O 1
ATOM 5077 N N . HIS B 1 280 ? 4.887 -36.781 1.898 1 97.31 280 HIS B N 1
ATOM 5078 C CA . HIS B 1 280 ? 3.76 -36.594 2.811 1 97.31 280 HIS B CA 1
ATOM 5079 C C . HIS B 1 280 ? 4.133 -35.719 3.988 1 97.31 280 HIS B C 1
ATOM 5081 O O . HIS B 1 280 ? 5.312 -35.594 4.324 1 97.31 280 HIS B O 1
ATOM 5087 N N . ALA B 1 281 ? 3.117 -35.094 4.531 1 97.5 281 ALA B N 1
ATOM 5088 C CA . ALA B 1 281 ? 3.326 -34.375 5.797 1 97.5 281 ALA B CA 1
ATOM 5089 C C . ALA B 1 281 ? 3.414 -35.375 6.957 1 97.5 281 ALA B C 1
ATOM 5091 O O . ALA B 1 281 ? 2.77 -36.438 6.934 1 97.5 281 ALA B O 1
ATOM 5092 N N . SER B 1 282 ? 4.211 -35.062 7.957 1 97.94 282 SER B N 1
ATOM 5093 C CA . SER B 1 282 ? 4.234 -35.875 9.172 1 97.94 282 SER B CA 1
ATOM 5094 C C . SER B 1 282 ? 3.045 -35.531 10.07 1 97.94 282 SER B C 1
ATOM 5096 O O . SER B 1 282 ? 2.381 -34.531 9.891 1 97.94 282 SER B O 1
ATOM 5098 N N . ALA B 1 283 ? 2.793 -36.438 10.969 1 97.56 283 ALA B N 1
ATOM 5099 C CA . ALA B 1 283 ? 1.734 -36.188 11.945 1 97.56 283 ALA B CA 1
ATOM 5100 C C . ALA B 1 283 ? 1.991 -34.906 12.734 1 97.56 283 ALA B C 1
ATOM 5102 O O . ALA B 1 283 ? 1.06 -34.156 13.023 1 97.56 283 ALA B O 1
ATOM 5103 N N . GLU B 1 284 ? 3.188 -34.688 13.062 1 97.56 284 GLU B N 1
ATOM 5104 C CA . GLU B 1 284 ? 3.576 -33.5 13.805 1 97.56 284 GLU B CA 1
ATOM 5105 C C . GLU B 1 284 ? 3.332 -32.219 12.992 1 97.56 284 GLU B C 1
ATOM 5107 O O . GLU B 1 284 ? 2.836 -31.234 13.516 1 97.56 284 GLU B O 1
ATOM 5112 N N . GLU B 1 285 ? 3.674 -32.25 11.758 1 97.81 285 GLU B N 1
ATOM 5113 C CA . GLU B 1 285 ? 3.453 -31.109 10.867 1 97.81 285 GLU B CA 1
ATOM 5114 C C . GLU B 1 285 ? 1.966 -30.797 10.734 1 97.81 285 GLU B C 1
ATOM 5116 O O . GLU B 1 285 ? 1.563 -29.641 10.797 1 97.81 285 GLU B O 1
ATOM 5121 N N . CYS B 1 286 ? 1.155 -31.828 10.57 1 97.25 286 CYS B N 1
ATOM 5122 C CA . CYS B 1 286 ? -0.289 -31.656 10.453 1 97.25 286 CYS B CA 1
ATOM 5123 C C . CYS B 1 286 ? -0.884 -31.125 11.75 1 97.25 286 CYS B C 1
ATOM 5125 O O . CYS B 1 286 ? -1.815 -30.312 11.734 1 97.25 286 CYS B O 1
ATOM 5127 N N . ALA B 1 287 ? -0.302 -31.562 12.898 1 95.75 287 ALA B N 1
ATOM 5128 C CA . ALA B 1 287 ? -0.798 -31.156 14.219 1 95.75 287 ALA B CA 1
ATOM 5129 C C . ALA B 1 287 ? -0.544 -29.672 14.469 1 95.75 287 ALA B C 1
ATOM 5131 O O . ALA B 1 287 ? -1.223 -29.062 15.289 1 95.75 287 ALA B O 1
ATOM 5132 N N . GLY B 1 288 ? 0.395 -29.094 13.719 1 96.81 288 GLY B N 1
ATOM 5133 C CA . GLY B 1 288 ? 0.739 -27.688 13.891 1 96.81 288 GLY B CA 1
ATOM 5134 C C . GLY B 1 288 ? -0.213 -26.75 13.18 1 96.81 288 GLY B C 1
ATOM 5135 O O . GLY B 1 288 ? -0.133 -25.531 13.359 1 96.81 288 GLY B O 1
ATOM 5136 N N . VAL B 1 289 ? -1.151 -27.266 12.422 1 97.06 289 VAL B N 1
ATOM 5137 C CA . VAL B 1 289 ? -2.129 -26.469 11.688 1 97.06 289 VAL B CA 1
ATOM 5138 C C . VAL B 1 289 ? -3.426 -26.375 12.484 1 97.06 289 VAL B C 1
ATOM 5140 O O . VAL B 1 289 ? -3.932 -27.375 12.992 1 97.06 289 VAL B O 1
ATOM 5143 N N . ASP B 1 290 ? -4.02 -25.125 12.641 1 95.5 290 ASP B N 1
ATOM 5144 C CA . ASP B 1 290 ? -5.277 -24.953 13.359 1 95.5 290 ASP B CA 1
ATOM 5145 C C . ASP B 1 290 ? -6.449 -25.531 12.57 1 95.5 290 ASP B C 1
ATOM 5147 O O . ASP B 1 290 ? -6.613 -25.25 11.383 1 95.5 290 ASP B O 1
ATOM 5151 N N . PRO B 1 291 ? -7.227 -26.359 13.234 1 91.44 291 PRO B N 1
ATOM 5152 C CA . PRO B 1 291 ? -8.422 -26.844 12.539 1 91.44 291 PRO B CA 1
ATOM 5153 C C . PRO B 1 291 ? -9.453 -25.75 12.297 1 91.44 291 PRO B C 1
ATOM 5155 O O . PRO B 1 291 ? -9.633 -24.875 13.141 1 91.44 291 PRO B O 1
ATOM 5158 N N . ALA B 1 292 ? -9.961 -25.75 11.164 1 90.31 292 ALA B N 1
ATOM 5159 C CA . ALA B 1 292 ? -11.047 -24.844 10.82 1 90.31 292 ALA B CA 1
ATOM 5160 C C . ALA B 1 292 ? -12.086 -25.531 9.945 1 90.31 292 ALA B C 1
ATOM 5162 O O . ALA B 1 292 ? -11.742 -26.344 9.07 1 90.31 292 ALA B O 1
ATOM 5163 N N . ALA B 1 293 ? -13.414 -25.266 10.18 1 85.88 293 ALA B N 1
ATOM 5164 C CA . ALA B 1 293 ? -14.523 -25.969 9.531 1 85.88 293 ALA B CA 1
ATOM 5165 C C . ALA B 1 293 ? -14.453 -25.828 8.016 1 85.88 293 ALA B C 1
ATOM 5167 O O . ALA B 1 293 ? -14.727 -26.781 7.285 1 85.88 293 ALA B O 1
ATOM 5168 N N . ASP B 1 294 ? -14.008 -24.734 7.402 1 83.5 294 ASP B N 1
ATOM 5169 C CA . ASP B 1 294 ? -14.086 -24.484 5.969 1 83.5 294 ASP B CA 1
ATOM 5170 C C . ASP B 1 294 ? -12.703 -24.531 5.324 1 83.5 294 ASP B C 1
ATOM 5172 O O . ASP B 1 294 ? -12.531 -24.109 4.18 1 83.5 294 ASP B O 1
ATOM 5176 N N . SER B 1 295 ? -11.773 -25.203 6.043 1 87.06 295 SER B N 1
ATOM 5177 C CA . SER B 1 295 ? -10.43 -25.234 5.488 1 87.06 295 SER B CA 1
ATOM 5178 C C . SER B 1 295 ? -10.062 -26.625 5 1 87.06 295 SER B C 1
ATOM 5180 O O . SER B 1 295 ? -10.617 -27.625 5.477 1 87.06 295 SER B O 1
ATOM 5182 N N . GLN B 1 296 ? -9.195 -26.719 4 1 86.69 296 GLN B N 1
ATOM 5183 C CA . GLN B 1 296 ? -8.648 -27.984 3.521 1 86.69 296 GLN B CA 1
ATOM 5184 C C . GLN B 1 296 ? -7.977 -28.75 4.656 1 86.69 296 GLN B C 1
ATOM 5186 O O . GLN B 1 296 ? -7.113 -28.219 5.355 1 86.69 296 GLN B O 1
ATOM 5191 N N . PRO B 1 297 ? -8.375 -30 4.855 1 86.44 297 PRO B N 1
ATOM 5192 C CA . PRO B 1 297 ? -7.742 -30.797 5.918 1 86.44 297 PRO B CA 1
ATOM 5193 C 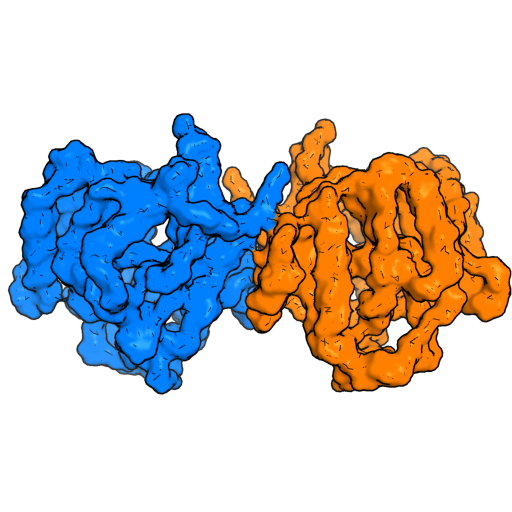C . PRO B 1 297 ? -6.281 -31.125 5.617 1 86.44 297 PRO B C 1
ATOM 5195 O O . PRO B 1 297 ? -5.93 -31.391 4.465 1 86.44 297 PRO B O 1
ATOM 5198 N N . ARG B 1 298 ? -5.496 -31.094 6.688 1 91.62 298 ARG B N 1
ATOM 5199 C CA . ARG B 1 298 ? -4.117 -31.562 6.621 1 91.62 298 ARG B CA 1
ATOM 5200 C C . ARG B 1 298 ? -3.971 -32.906 7.305 1 91.62 298 ARG B C 1
ATOM 5202 O O . ARG B 1 298 ? -4.203 -33.031 8.508 1 91.62 298 ARG B O 1
ATOM 5209 N N . ASP B 1 299 ? -3.637 -33.906 6.461 1 93.75 299 ASP B N 1
ATOM 5210 C CA . ASP B 1 299 ? -3.562 -35.281 6.922 1 93.75 299 ASP B CA 1
ATOM 5211 C C . ASP B 1 299 ? -2.34 -36 6.344 1 93.75 299 ASP B C 1
ATOM 5213 O O . ASP B 1 299 ? -2.086 -35.906 5.137 1 93.75 299 ASP B O 1
ATOM 5217 N N . PRO B 1 300 ? -1.632 -36.656 7.219 1 96 300 PRO B N 1
ATOM 5218 C CA . PRO B 1 300 ? -0.401 -37.312 6.77 1 96 300 PRO B CA 1
ATOM 5219 C C . PRO B 1 300 ? -0.653 -38.344 5.68 1 96 300 PRO B C 1
ATOM 5221 O O . PRO B 1 300 ? 0.282 -38.75 4.992 1 96 300 PRO B O 1
ATOM 5224 N N . SER B 1 301 ? -1.857 -38.812 5.52 1 95.31 301 SER B N 1
ATOM 5225 C CA . SER B 1 301 ? -2.166 -39.812 4.516 1 95.31 301 SER B CA 1
ATOM 5226 C C . SER B 1 301 ? -2.285 -39.188 3.127 1 95.31 301 SER B C 1
ATOM 5228 O O . SER B 1 301 ? -2.279 -39.906 2.121 1 95.31 301 SER B O 1
ATOM 5230 N N . ILE B 1 302 ? -2.369 -37.969 3.039 1 94.38 302 ILE B N 1
ATOM 5231 C CA . ILE B 1 302 ? -2.562 -37.281 1.771 1 94.38 302 ILE B CA 1
ATOM 5232 C C . ILE B 1 302 ? -1.206 -36.969 1.133 1 94.38 302 ILE B C 1
ATOM 5234 O O . ILE B 1 302 ? -0.347 -36.344 1.753 1 94.38 302 ILE B O 1
ATOM 5238 N N . ARG B 1 303 ? -1.04 -37.469 -0.027 1 96.12 303 ARG B N 1
ATOM 5239 C CA . ARG B 1 303 ? 0.175 -37.188 -0.777 1 96.12 303 ARG B CA 1
ATOM 5240 C C . ARG B 1 303 ? 0.227 -35.688 -1.166 1 96.12 303 ARG B C 1
ATOM 5242 O O . ARG B 1 303 ? -0.776 -35.125 -1.602 1 96.12 303 ARG B O 1
ATOM 5249 N N . LEU B 1 304 ? 1.38 -35.062 -0.924 1 96.94 304 LEU B N 1
ATOM 5250 C CA . LEU B 1 304 ? 1.589 -33.688 -1.337 1 96.94 304 LEU B CA 1
ATOM 5251 C C . LEU B 1 304 ? 1.9 -33.594 -2.828 1 96.94 304 LEU B C 1
ATOM 5253 O O . LEU B 1 304 ? 2.543 -34.5 -3.381 1 96.94 304 LEU B O 1
ATOM 5257 N N . ALA B 1 305 ? 1.478 -32.531 -3.477 1 96.75 305 ALA B N 1
ATOM 5258 C CA . ALA B 1 305 ? 1.686 -32.375 -4.914 1 96.75 305 ALA B CA 1
ATOM 5259 C C . ALA B 1 305 ? 2.996 -31.641 -5.195 1 96.75 305 ALA B C 1
ATOM 5261 O O . ALA B 1 305 ? 3.004 -30.609 -5.867 1 96.75 305 ALA B O 1
ATOM 5262 N N . ALA B 1 306 ? 4.098 -32.219 -4.801 1 98.12 306 ALA B N 1
ATOM 5263 C CA . ALA B 1 306 ? 5.422 -31.641 -4.992 1 98.12 306 ALA B CA 1
ATOM 5264 C C . ALA B 1 306 ? 5.828 -31.672 -6.461 1 98.12 306 ALA B C 1
ATOM 5266 O O . ALA B 1 306 ? 5.582 -32.656 -7.16 1 98.12 306 ALA B O 1
ATOM 5267 N N . SER B 1 307 ? 6.406 -30.625 -6.93 1 98.56 307 SER B N 1
ATOM 5268 C CA . SER B 1 307 ? 6.801 -30.516 -8.328 1 98.56 307 SER B CA 1
ATOM 5269 C C . SER B 1 307 ? 7.984 -29.578 -8.492 1 98.56 307 SER B C 1
ATOM 5271 O O . SER B 1 307 ? 8.008 -28.484 -7.902 1 98.56 307 SER B O 1
ATOM 5273 N N . TYR B 1 308 ? 8.969 -30 -9.32 1 98.75 308 TYR B N 1
ATOM 5274 C CA . TYR B 1 308 ? 10.078 -29.109 -9.664 1 98.75 308 TYR B CA 1
ATOM 5275 C C . TYR B 1 308 ? 9.672 -28.109 -10.742 1 98.75 308 TYR B C 1
ATOM 5277 O O . TYR B 1 308 ? 10.375 -27.141 -10.984 1 98.75 308 TYR B O 1
ATOM 5285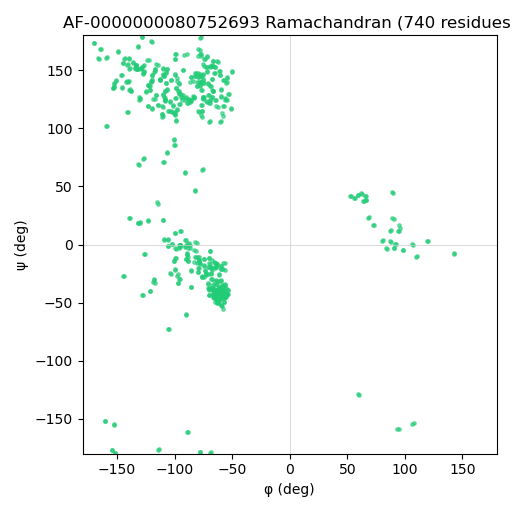 N N . VAL B 1 309 ? 8.508 -28.297 -11.367 1 98.75 309 VAL B N 1
ATOM 5286 C CA . VAL B 1 309 ? 8.008 -27.406 -12.406 1 98.75 309 VAL B CA 1
ATOM 5287 C C . VAL B 1 309 ? 7.516 -26.109 -11.773 1 98.75 309 VAL B C 1
ATOM 5289 O O . VAL B 1 309 ? 7.387 -25.094 -12.461 1 98.75 309 VAL B O 1
ATOM 5292 N N . ASN B 1 310 ? 7.27 -26.125 -10.461 1 98.69 310 ASN B N 1
ATOM 5293 C CA . ASN B 1 310 ? 6.738 -24.984 -9.742 1 98.69 310 ASN B CA 1
ATOM 5294 C C . ASN B 1 310 ? 7.84 -24 -9.375 1 98.69 310 ASN B C 1
ATOM 5296 O O . ASN B 1 310 ? 7.941 -23.578 -8.219 1 98.69 310 ASN B O 1
ATOM 5300 N N . PHE B 1 311 ? 8.703 -23.672 -10.32 1 98.88 311 PHE B N 1
ATOM 5301 C CA . PHE B 1 311 ? 9.805 -22.734 -10.141 1 98.88 311 PHE B CA 1
ATOM 5302 C C . PHE B 1 311 ? 9.445 -21.359 -10.695 1 98.88 311 PHE B C 1
ATOM 5304 O O . PHE B 1 311 ? 8.469 -21.234 -11.438 1 98.88 311 PHE B O 1
ATOM 5311 N N . LEU B 1 312 ? 10.211 -20.375 -10.297 1 98.88 312 LEU B N 1
ATOM 5312 C CA . LEU B 1 312 ? 10.031 -19 -10.75 1 98.88 312 LEU B CA 1
ATOM 5313 C C . LEU B 1 312 ? 11.172 -18.578 -11.672 1 98.88 312 LEU B C 1
ATOM 5315 O O . LEU B 1 312 ? 12.344 -18.797 -11.352 1 98.88 312 LEU B O 1
ATOM 5319 N N . ILE B 1 313 ? 10.836 -18.031 -12.828 1 98.75 313 ILE B N 1
ATOM 5320 C CA . ILE B 1 313 ? 11.812 -17.375 -13.68 1 98.75 313 ILE B CA 1
ATOM 5321 C C . ILE B 1 313 ? 11.953 -15.914 -13.266 1 98.75 313 ILE B C 1
ATOM 5323 O O . ILE B 1 313 ? 10.961 -15.203 -13.117 1 98.75 313 ILE B O 1
ATOM 5327 N N . VAL B 1 314 ? 13.156 -15.477 -12.922 1 98.44 314 VAL B N 1
ATOM 5328 C CA . VAL B 1 314 ? 13.461 -14.078 -12.633 1 98.44 314 VAL B CA 1
ATOM 5329 C C . VAL B 1 314 ? 14.523 -13.562 -13.602 1 98.44 314 VAL B C 1
ATOM 5331 O O . VAL B 1 314 ? 15.031 -14.32 -14.43 1 98.44 314 VAL B O 1
ATOM 5334 N N . ASN B 1 315 ? 14.789 -12.234 -13.484 1 97.62 315 ASN B N 1
ATOM 5335 C CA . ASN B 1 315 ? 15.875 -11.703 -14.297 1 97.62 315 ASN B CA 1
ATOM 5336 C C . ASN B 1 315 ? 17.188 -12.406 -14 1 97.62 315 ASN B C 1
ATOM 5338 O O . ASN B 1 315 ? 17.672 -12.375 -12.867 1 97.62 315 ASN B O 1
ATOM 5342 N N . GLY B 1 316 ? 17.703 -13.141 -14.922 1 98 316 GLY B N 1
ATOM 5343 C CA . GLY B 1 316 ? 19.031 -13.719 -14.781 1 98 316 GLY B CA 1
ATOM 5344 C C . GLY B 1 316 ? 19.047 -14.969 -13.922 1 98 316 GLY B C 1
ATOM 5345 O O . GLY B 1 316 ? 20.109 -15.539 -13.672 1 98 316 GLY B O 1
ATOM 5346 N N . GLY B 1 317 ? 17.797 -15.391 -13.477 1 98.62 317 GLY B N 1
ATOM 5347 C CA . GLY B 1 317 ? 17.844 -16.531 -12.578 1 98.62 317 GLY B CA 1
ATOM 5348 C C . GLY B 1 317 ? 16.625 -17.422 -12.664 1 98.62 317 GLY B C 1
ATOM 5349 O O . GLY B 1 317 ? 15.641 -17.078 -13.328 1 98.62 317 GLY B O 1
ATOM 5350 N N . ILE B 1 318 ? 16.75 -18.625 -12.086 1 98.88 318 ILE B N 1
ATOM 5351 C CA . ILE B 1 318 ? 15.672 -19.562 -11.812 1 98.88 318 ILE B CA 1
ATOM 5352 C C . ILE B 1 318 ? 15.633 -19.891 -10.32 1 98.88 318 ILE B C 1
ATOM 5354 O O . ILE B 1 318 ? 16.641 -20.344 -9.75 1 98.88 318 ILE B O 1
ATOM 5358 N N . ILE B 1 319 ? 14.555 -19.594 -9.688 1 98.94 319 ILE B N 1
ATOM 5359 C CA . ILE B 1 319 ? 14.352 -19.969 -8.289 1 98.94 319 ILE B CA 1
ATOM 5360 C C . ILE B 1 319 ? 13.469 -21.203 -8.219 1 98.94 319 ILE B C 1
ATOM 5362 O O . ILE B 1 319 ? 12.281 -21.156 -8.531 1 98.94 319 ILE B O 1
ATOM 5366 N N . ALA B 1 320 ? 14.016 -22.344 -7.762 1 98.88 320 ALA B N 1
ATOM 5367 C CA . ALA B 1 320 ? 13.32 -23.625 -7.832 1 98.88 320 ALA B CA 1
ATOM 5368 C C . ALA B 1 320 ? 13.312 -24.328 -6.477 1 98.88 320 ALA B C 1
ATOM 5370 O O . ALA B 1 320 ? 14.203 -24.094 -5.652 1 98.88 320 ALA B O 1
ATOM 5371 N N . PRO B 1 321 ? 12.336 -25.125 -6.242 1 98.81 321 PRO B N 1
ATOM 5372 C CA . PRO B 1 321 ? 12.281 -25.844 -4.973 1 98.81 321 PRO B CA 1
ATOM 5373 C C . PRO B 1 321 ? 13.148 -27.109 -4.977 1 98.81 321 PRO B C 1
ATOM 5375 O O . PRO B 1 321 ? 13.273 -27.766 -6.008 1 98.81 321 PRO B O 1
ATOM 5378 N N . ALA B 1 322 ? 13.695 -27.375 -3.863 1 98.75 322 ALA B N 1
ATOM 5379 C CA . ALA B 1 322 ? 14.305 -28.672 -3.533 1 98.75 322 ALA B CA 1
ATOM 5380 C C . ALA B 1 322 ? 13.555 -29.344 -2.395 1 98.75 322 ALA B C 1
ATOM 5382 O O . ALA B 1 322 ? 12.922 -28.688 -1.57 1 98.75 322 ALA B O 1
ATOM 5383 N N . PHE B 1 323 ? 13.641 -30.672 -2.334 1 98.44 323 PHE B N 1
ATOM 5384 C CA . PHE B 1 323 ? 12.797 -31.391 -1.391 1 98.44 323 PHE B CA 1
ATOM 5385 C C . PHE B 1 323 ? 13.617 -32.406 -0.587 1 98.44 323 PHE B C 1
ATOM 5387 O O . PHE B 1 323 ? 13.062 -33.344 -0.003 1 98.44 323 PHE B O 1
ATOM 5394 N N . ASP B 1 324 ? 14.945 -32.219 -0.58 1 97.19 324 ASP B N 1
ATOM 5395 C CA . ASP B 1 324 ? 15.812 -33.25 0.008 1 97.19 324 ASP B CA 1
ATOM 5396 C C . ASP B 1 324 ? 15.523 -34.625 -0.583 1 97.19 324 ASP B C 1
ATOM 5398 O O . ASP B 1 324 ? 15.336 -35.594 0.155 1 97.19 324 ASP B O 1
ATOM 5402 N N . ASP B 1 325 ? 15.328 -34.656 -1.813 1 97.5 325 ASP B N 1
ATOM 5403 C CA . ASP B 1 325 ? 15.031 -35.844 -2.637 1 97.5 325 ASP B CA 1
ATOM 5404 C C . ASP B 1 325 ? 16.203 -36.188 -3.547 1 97.5 325 ASP B C 1
ATOM 5406 O O . ASP B 1 325 ? 16.938 -35.281 -4.004 1 97.5 325 ASP B O 1
ATOM 5410 N N . PRO B 1 326 ? 16.391 -37.469 -3.793 1 96.19 326 PRO B N 1
ATOM 5411 C CA . PRO B 1 326 ? 17.484 -37.844 -4.68 1 96.19 326 PRO B CA 1
ATOM 5412 C C . PRO B 1 326 ? 17.391 -37.219 -6.062 1 96.19 326 PRO B C 1
ATOM 5414 O O . PRO B 1 326 ? 18.391 -37.094 -6.762 1 96.19 326 PRO B O 1
ATOM 5417 N N . ARG B 1 327 ? 16.203 -36.781 -6.473 1 97.56 327 ARG B N 1
ATOM 5418 C CA . ARG B 1 327 ? 16 -36.219 -7.812 1 97.56 327 ARG B CA 1
ATOM 5419 C C . ARG B 1 327 ? 16.297 -34.75 -7.848 1 97.56 327 ARG B C 1
ATOM 5421 O O . ARG B 1 327 ? 16.25 -34.125 -8.914 1 97.56 327 ARG B O 1
ATOM 5428 N N . ASP B 1 328 ? 16.625 -34.125 -6.742 1 98.62 328 ASP B N 1
ATOM 5429 C CA . ASP B 1 328 ? 16.922 -32.719 -6.699 1 98.62 328 ASP B CA 1
ATOM 5430 C C . ASP B 1 328 ? 18.047 -32.344 -7.676 1 98.62 328 ASP B C 1
ATOM 5432 O O . ASP B 1 328 ? 17.938 -31.359 -8.414 1 98.62 328 ASP B O 1
ATOM 5436 N N . ALA B 1 329 ? 19.047 -33.125 -7.668 1 98.5 329 ALA B N 1
ATOM 5437 C CA . ALA B 1 329 ? 20.203 -32.844 -8.523 1 98.5 329 ALA B CA 1
ATOM 5438 C C . ALA B 1 329 ? 19.828 -32.969 -10 1 98.5 329 ALA B C 1
ATOM 5440 O O . ALA B 1 329 ? 20.281 -32.188 -10.836 1 98.5 329 ALA B O 1
ATOM 5441 N N . GLU B 1 330 ? 19.094 -33.969 -10.32 1 98.56 330 GLU B N 1
ATOM 5442 C CA . GLU B 1 330 ? 18.625 -34.156 -11.695 1 98.56 330 GLU B CA 1
ATOM 5443 C C . GLU B 1 330 ? 17.766 -32.969 -12.156 1 98.56 330 GLU B C 1
ATOM 5445 O O . GLU B 1 330 ? 17.938 -32.5 -13.281 1 98.56 330 GLU B O 1
ATOM 5450 N N . ALA B 1 331 ? 16.844 -32.594 -11.32 1 98.81 331 ALA B N 1
ATOM 5451 C CA . ALA B 1 331 ? 15.984 -31.453 -11.633 1 98.81 331 ALA B CA 1
ATOM 5452 C C . ALA B 1 331 ? 16.812 -30.203 -11.867 1 98.81 331 ALA B C 1
ATOM 5454 O O . ALA B 1 331 ? 16.578 -29.453 -12.82 1 98.81 331 ALA B O 1
ATOM 5455 N N . GLU B 1 332 ? 17.781 -29.969 -10.992 1 98.75 332 GLU B N 1
ATOM 5456 C CA . GLU B 1 332 ? 18.656 -28.797 -11.133 1 98.75 332 GLU B CA 1
ATOM 5457 C C . GLU B 1 332 ? 19.391 -28.828 -12.469 1 98.75 332 GLU B C 1
ATOM 5459 O O . GLU B 1 332 ? 19.5 -27.797 -13.141 1 98.75 332 GLU B O 1
ATOM 5464 N N . ALA B 1 333 ? 19.906 -29.938 -12.805 1 98.62 333 ALA B N 1
ATOM 5465 C CA . ALA B 1 333 ? 20.656 -30.094 -14.055 1 98.62 333 ALA B CA 1
ATOM 5466 C C . ALA B 1 333 ? 19.75 -29.797 -15.258 1 98.62 333 ALA B C 1
ATOM 5468 O O . ALA B 1 333 ? 20.188 -29.125 -16.203 1 98.62 333 ALA B O 1
ATOM 5469 N N . LEU B 1 334 ? 18.578 -30.297 -15.188 1 98.75 334 LEU B N 1
ATOM 5470 C CA . LEU B 1 334 ? 17.625 -30.078 -16.281 1 98.75 334 LEU B CA 1
ATOM 5471 C C . LEU B 1 334 ? 17.281 -28.594 -16.406 1 98.75 334 LEU B C 1
ATOM 5473 O O . LEU B 1 334 ? 17.188 -28.062 -17.516 1 98.75 334 LEU B O 1
ATOM 5477 N N . LEU B 1 335 ? 17.078 -27.922 -15.281 1 98.81 335 LEU B N 1
ATOM 5478 C CA . LEU B 1 335 ? 16.781 -26.5 -15.297 1 98.81 335 LEU B CA 1
ATOM 5479 C C . LEU B 1 335 ? 17.953 -25.719 -15.867 1 98.81 335 LEU B C 1
ATOM 5481 O O . LEU B 1 335 ? 17.766 -24.797 -16.672 1 98.81 335 LEU B O 1
ATOM 5485 N N . ARG B 1 336 ? 19.156 -26.062 -15.531 1 98.62 336 ARG B N 1
ATOM 5486 C CA . ARG B 1 336 ? 20.328 -25.391 -16.062 1 98.62 336 ARG B CA 1
ATOM 5487 C C . ARG B 1 336 ? 20.422 -25.547 -17.578 1 98.62 336 ARG B C 1
ATOM 5489 O O . ARG B 1 336 ? 20.797 -24.625 -18.281 1 98.62 336 ARG B O 1
ATOM 5496 N N . GLN B 1 337 ? 20.062 -26.703 -17.984 1 98.31 337 GLN B N 1
ATOM 5497 C CA . GLN B 1 337 ? 20.094 -26.969 -19.422 1 98.31 337 GLN B CA 1
ATOM 5498 C C . GLN B 1 337 ? 19 -26.219 -20.141 1 98.31 337 GLN B C 1
ATOM 5500 O O . GLN B 1 337 ? 19.188 -25.734 -21.266 1 98.31 337 GLN B O 1
ATOM 5505 N N . SER B 1 338 ? 17.891 -26.141 -19.516 1 98.31 338 SER B N 1
ATOM 5506 C CA . SER B 1 338 ? 16.703 -25.547 -20.125 1 98.31 338 SER B CA 1
ATOM 5507 C C . SER B 1 338 ? 16.812 -24.031 -20.172 1 98.31 338 SER B C 1
ATOM 5509 O O . SER B 1 338 ? 16.203 -23.375 -21.031 1 98.31 338 SER B O 1
ATOM 5511 N N . PHE B 1 339 ? 17.531 -23.406 -19.281 1 98.06 339 PHE B N 1
ATOM 5512 C CA . PHE B 1 339 ? 17.656 -21.953 -19.188 1 98.06 339 PHE B CA 1
ATOM 5513 C C . PHE B 1 339 ? 19.125 -21.547 -19.172 1 98.06 339 PHE B C 1
ATOM 5515 O O . PHE B 1 339 ? 19.594 -20.969 -18.188 1 98.06 339 PHE B O 1
ATOM 5522 N N . PRO B 1 340 ? 19.672 -21.688 -20.406 1 95.31 340 PRO B N 1
ATOM 5523 C CA . PRO B 1 340 ? 21.078 -21.312 -20.422 1 95.31 340 PRO B CA 1
ATOM 5524 C C . PRO B 1 340 ? 21.297 -19.812 -20.188 1 95.31 340 PRO B C 1
ATOM 5526 O O . PRO B 1 340 ? 20.5 -19 -20.656 1 95.31 340 PRO B O 1
ATOM 5529 N N . GLY B 1 341 ? 22.078 -19.391 -19.297 1 95.38 341 GLY B N 1
ATOM 5530 C CA . GLY B 1 341 ? 22.359 -17.984 -19 1 95.38 341 GLY B CA 1
ATOM 5531 C C . GLY B 1 341 ? 21.781 -17.531 -17.672 1 95.38 341 GLY B C 1
ATOM 5532 O O . GLY B 1 341 ? 22.016 -16.391 -17.25 1 95.38 341 GLY B O 1
ATOM 5533 N N . ARG B 1 342 ? 20.953 -18.391 -17.141 1 97.88 342 ARG B N 1
ATOM 5534 C CA . ARG B 1 342 ? 20.359 -18.047 -15.859 1 97.88 342 ARG B CA 1
ATOM 5535 C C . ARG B 1 342 ? 20.969 -18.891 -14.734 1 97.88 342 ARG B C 1
ATOM 5537 O O . ARG B 1 342 ? 21.25 -20.078 -14.922 1 97.88 342 ARG B O 1
ATOM 5544 N N . GLU B 1 343 ? 21.188 -18.234 -13.672 1 98.62 343 GLU B N 1
ATOM 5545 C CA . GLU B 1 343 ? 21.625 -18.938 -12.477 1 98.62 343 GLU B CA 1
ATOM 5546 C C . GLU B 1 343 ? 20.484 -19.688 -11.812 1 98.62 343 GLU B C 1
ATOM 5548 O O . GLU B 1 343 ? 19.422 -19.125 -11.562 1 98.62 343 GLU B O 1
ATOM 5553 N N . VAL B 1 344 ? 20.703 -21 -11.57 1 98.81 344 VAL B N 1
ATOM 5554 C CA . VAL B 1 344 ? 19.656 -21.781 -10.922 1 98.81 344 VAL B CA 1
ATOM 5555 C C . VAL B 1 344 ? 19.922 -21.859 -9.422 1 98.81 344 VAL B C 1
ATOM 5557 O O . VAL B 1 344 ? 21 -22.281 -8.992 1 98.81 344 VAL B O 1
ATOM 5560 N N . LEU B 1 345 ? 19 -21.391 -8.641 1 98.81 345 LEU B N 1
ATOM 5561 C CA . LEU B 1 345 ? 19.031 -21.516 -7.184 1 98.81 345 LEU B CA 1
ATOM 5562 C C . LEU B 1 345 ? 17.953 -22.469 -6.691 1 98.81 345 LEU B C 1
ATOM 5564 O O . LEU B 1 345 ? 16.766 -22.188 -6.824 1 98.81 345 LEU B O 1
ATOM 5568 N N . MET B 1 346 ? 18.406 -23.641 -6.156 1 98.75 346 MET B N 1
ATOM 5569 C CA . MET B 1 346 ? 17.469 -24.562 -5.5 1 98.75 346 MET B CA 1
ATOM 5570 C C . MET B 1 346 ? 17.281 -24.188 -4.031 1 98.75 346 MET B C 1
ATOM 5572 O O . MET B 1 346 ? 18.25 -24.062 -3.285 1 98.75 346 MET B O 1
ATOM 5576 N N . LEU B 1 347 ? 16.047 -23.953 -3.596 1 98.88 347 LEU B N 1
ATOM 5577 C CA . LEU B 1 347 ? 15.75 -23.562 -2.221 1 98.88 347 LEU B CA 1
ATOM 5578 C C . LEU B 1 347 ? 14.891 -24.625 -1.533 1 98.88 347 LEU B C 1
ATOM 5580 O O . LEU B 1 347 ? 14.117 -25.328 -2.191 1 98.88 347 LEU B O 1
ATOM 5584 N N . PRO B 1 348 ? 15.008 -24.75 -0.192 1 98.38 348 PRO B N 1
ATOM 5585 C CA . PRO B 1 348 ? 14.117 -25.688 0.506 1 98.38 348 PRO B CA 1
ATOM 5586 C C . PRO B 1 348 ? 12.641 -25.375 0.289 1 98.38 348 PRO B C 1
ATOM 5588 O O . PRO B 1 348 ? 12.172 -24.312 0.685 1 98.38 348 PRO B O 1
ATOM 5591 N N . GLY B 1 349 ? 11.977 -26.359 -0.304 1 98.25 349 GLY B N 1
ATOM 5592 C CA . GLY B 1 349 ? 10.602 -26.109 -0.684 1 98.25 349 GLY B CA 1
ATOM 5593 C C . GLY B 1 349 ? 9.594 -26.797 0.225 1 98.25 349 GLY B C 1
ATOM 5594 O O . GLY B 1 349 ? 8.391 -26.609 0.08 1 98.25 349 GLY B O 1
ATOM 5595 N N . ARG B 1 350 ? 10.031 -27.531 1.207 1 97.94 350 ARG B N 1
ATOM 5596 C CA . ARG B 1 350 ? 9.141 -28.391 1.991 1 97.94 350 ARG B CA 1
ATOM 5597 C C . ARG B 1 350 ? 8.109 -27.547 2.736 1 97.94 350 ARG B C 1
ATOM 5599 O O . ARG B 1 350 ? 6.91 -27.844 2.686 1 97.94 350 ARG B O 1
ATOM 5606 N N . GLU B 1 351 ? 8.539 -26.516 3.447 1 98.12 351 GLU B N 1
ATOM 5607 C CA . GLU B 1 351 ? 7.609 -25.734 4.262 1 98.12 351 GLU B CA 1
ATOM 5608 C C . GLU B 1 351 ? 6.516 -25.109 3.406 1 98.12 351 GLU B C 1
ATOM 5610 O O . GLU B 1 351 ? 5.355 -25.031 3.818 1 98.12 351 GLU B O 1
ATOM 5615 N N . ILE B 1 352 ? 6.895 -24.609 2.24 1 98.69 352 ILE B N 1
ATOM 5616 C CA . ILE B 1 352 ? 5.902 -24.016 1.345 1 98.69 352 ILE B CA 1
ATOM 5617 C C . ILE B 1 352 ? 4.973 -25.109 0.817 1 98.69 352 ILE B C 1
ATOM 5619 O O . ILE B 1 352 ? 3.758 -24.922 0.744 1 98.69 352 ILE B O 1
ATOM 5623 N N . LEU B 1 353 ? 5.504 -26.25 0.549 1 98.44 353 LEU B N 1
ATOM 5624 C CA . LEU B 1 353 ? 4.746 -27.375 0.039 1 98.44 353 LEU B CA 1
ATOM 5625 C C . LEU B 1 353 ? 3.682 -27.812 1.041 1 98.44 353 LEU B C 1
ATOM 5627 O O . LEU B 1 353 ? 2.58 -28.203 0.65 1 98.44 353 LEU B O 1
ATOM 5631 N N . LEU B 1 354 ? 4.016 -27.766 2.305 1 97.88 354 LEU B N 1
ATOM 5632 C CA . LEU B 1 354 ? 3.074 -28.141 3.354 1 97.88 354 LEU B CA 1
ATOM 5633 C C . LEU B 1 354 ? 1.827 -27.266 3.311 1 97.88 354 LEU B C 1
ATOM 5635 O O . LEU B 1 354 ? 0.766 -27.672 3.793 1 97.88 354 LEU B O 1
ATOM 5639 N N . GLY B 1 355 ? 1.996 -26.094 2.668 1 96.94 355 GLY B N 1
ATOM 5640 C CA . GLY B 1 355 ? 0.859 -25.188 2.539 1 96.94 355 GLY B CA 1
ATOM 5641 C C . GLY B 1 355 ? 0.051 -25.422 1.277 1 96.94 355 GLY B C 1
ATOM 5642 O O . GLY B 1 355 ? -1.016 -24.844 1.096 1 96.94 355 GLY B O 1
ATOM 5643 N N . GLY B 1 356 ? 0.565 -26.188 0.347 1 96 356 GLY B N 1
ATOM 5644 C CA . GLY B 1 356 ? -0.261 -26.5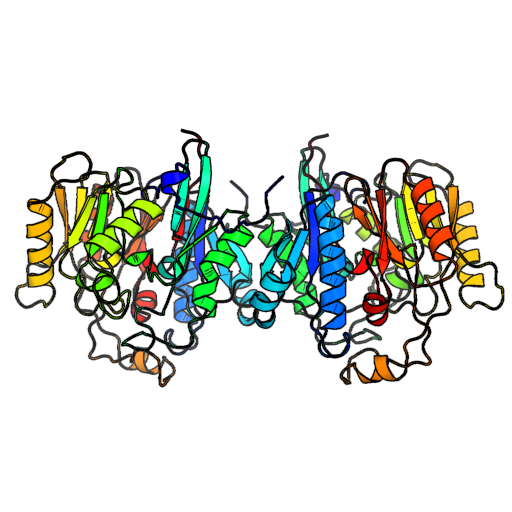94 -0.777 1 96 356 GLY B CA 1
ATOM 5645 C C . GLY B 1 356 ? 0.273 -26.125 -2.115 1 96 356 GLY B C 1
ATOM 5646 O O . GLY B 1 356 ? -0.336 -26.375 -3.158 1 96 356 GLY B O 1
ATOM 5647 N N . GLY B 1 357 ? 1.375 -25.5 -2.141 1 97.06 357 GLY B N 1
ATOM 5648 C CA . GLY B 1 357 ? 2.023 -25 -3.34 1 97.06 357 GLY B CA 1
ATOM 5649 C C . GLY B 1 357 ? 3.533 -24.906 -3.211 1 97.06 357 GLY B C 1
ATOM 5650 O O . GLY B 1 357 ? 4.141 -25.688 -2.469 1 97.06 357 GLY B O 1
ATOM 5651 N N . ASN B 1 358 ? 4.023 -24.031 -4 1 98.56 358 ASN B N 1
ATOM 5652 C CA . ASN B 1 358 ? 5.461 -23.812 -3.871 1 98.56 358 ASN B CA 1
ATOM 5653 C C . ASN B 1 358 ? 5.879 -22.469 -4.465 1 98.56 358 ASN B C 1
ATOM 5655 O O . ASN B 1 358 ? 5.121 -21.5 -4.414 1 98.56 358 ASN B O 1
ATOM 5659 N N . ILE B 1 359 ? 7.094 -22.328 -4.938 1 98.88 359 ILE B N 1
ATOM 5660 C CA . ILE B 1 359 ? 7.746 -21.062 -5.207 1 98.88 359 ILE B CA 1
ATOM 5661 C C . ILE B 1 359 ? 6.977 -20.297 -6.281 1 98.88 359 ILE B C 1
ATOM 5663 O O . ILE B 1 359 ? 6.707 -19.109 -6.137 1 98.88 359 ILE B O 1
ATOM 5667 N N . HIS B 1 360 ? 6.574 -20.938 -7.375 1 98.81 360 HIS B N 1
ATOM 5668 C CA . HIS B 1 360 ? 5.801 -20.25 -8.406 1 98.81 360 HIS B CA 1
ATOM 5669 C C . HIS B 1 360 ? 4.492 -19.703 -7.844 1 98.81 360 HIS B C 1
ATOM 5671 O O . HIS B 1 360 ? 4.094 -18.578 -8.156 1 98.81 360 HIS B O 1
ATOM 5677 N N . CYS B 1 361 ? 3.881 -20.453 -6.934 1 98.75 361 CYS B N 1
ATOM 5678 C CA . CYS B 1 361 ? 2.555 -20.156 -6.406 1 98.75 361 CYS B CA 1
ATOM 5679 C C . CYS B 1 361 ? 2.6 -18.953 -5.469 1 98.75 361 CYS B C 1
ATOM 5681 O O . CYS B 1 361 ? 1.613 -18.234 -5.328 1 98.75 361 CYS B O 1
ATOM 5683 N N . ILE B 1 362 ? 3.73 -18.703 -4.863 1 98.88 362 ILE B N 1
ATOM 5684 C CA . ILE B 1 362 ? 3.783 -17.641 -3.861 1 98.88 362 ILE B CA 1
ATOM 5685 C C . ILE B 1 362 ? 4.379 -16.375 -4.48 1 98.88 362 ILE B C 1
ATOM 5687 O O . ILE B 1 362 ? 4.699 -15.422 -3.768 1 98.88 362 ILE B O 1
ATOM 5691 N N . THR B 1 363 ? 4.547 -16.375 -5.828 1 98.94 363 THR B N 1
ATOM 5692 C CA . THR B 1 363 ? 5.176 -15.25 -6.504 1 98.94 363 THR B CA 1
ATOM 5693 C C . THR B 1 363 ? 4.355 -14.82 -7.719 1 98.94 363 THR B C 1
ATOM 5695 O O . THR B 1 363 ? 3.635 -15.633 -8.305 1 98.94 363 THR B O 1
ATOM 5698 N N . GLN B 1 364 ? 4.422 -13.594 -8.055 1 98.88 364 GLN B N 1
ATOM 5699 C CA . GLN B 1 364 ? 3.859 -13.031 -9.273 1 98.88 364 GLN B CA 1
ATOM 5700 C C . GLN B 1 364 ? 4.785 -11.977 -9.875 1 98.88 364 GLN B C 1
ATOM 5702 O O . GLN B 1 364 ? 5.016 -10.93 -9.273 1 98.88 364 GLN B O 1
ATOM 5707 N N . GLN B 1 365 ? 5.324 -12.242 -11.023 1 98.56 365 GLN B N 1
ATOM 5708 C CA . GLN B 1 365 ? 6.246 -11.312 -11.656 1 98.56 365 GLN B CA 1
ATOM 5709 C C . GLN B 1 365 ? 5.496 -10.156 -12.312 1 98.56 365 GLN B C 1
ATOM 5711 O O . GLN B 1 365 ? 4.422 -10.352 -12.883 1 98.56 365 GLN B O 1
ATOM 5716 N N . GLN B 1 366 ? 5.965 -9 -12.156 1 98.62 366 GLN B N 1
ATOM 5717 C CA . GLN B 1 366 ? 5.527 -7.809 -12.875 1 98.62 366 GLN B CA 1
ATOM 5718 C C . GLN B 1 366 ? 6.5 -7.453 -14 1 98.62 366 GLN B C 1
ATOM 5720 O O . GLN B 1 366 ? 7.68 -7.199 -13.742 1 98.62 366 GLN B O 1
ATOM 5725 N N . PRO B 1 367 ? 6.027 -7.43 -15.227 1 98.12 367 PRO B N 1
ATOM 5726 C CA . PRO B 1 367 ? 6.918 -7.125 -16.344 1 98.12 367 PRO B CA 1
ATOM 5727 C C . PRO B 1 367 ? 7.414 -5.68 -16.328 1 98.12 367 PRO B C 1
ATOM 5729 O O . PRO B 1 367 ? 6.75 -4.801 -15.773 1 98.12 367 PRO B O 1
ATOM 5732 N N . ALA B 1 368 ? 8.578 -5.504 -16.938 1 95.88 368 ALA B N 1
ATOM 5733 C CA . ALA B 1 368 ? 9.125 -4.16 -17.125 1 95.88 368 ALA B CA 1
ATOM 5734 C C . ALA B 1 368 ? 8.43 -3.441 -18.281 1 95.88 368 ALA B C 1
ATOM 5736 O O . ALA B 1 368 ? 8.117 -4.055 -19.297 1 95.88 368 ALA B O 1
ATOM 5737 N N . ALA B 1 369 ? 8.219 -2.186 -17.984 1 84.62 369 ALA B N 1
ATOM 5738 C CA . ALA B 1 369 ? 7.703 -1.362 -19.078 1 84.62 369 ALA B CA 1
ATOM 5739 C C . ALA B 1 369 ? 8.766 -1.148 -20.156 1 84.62 369 ALA B C 1
ATOM 5741 O O . ALA B 1 369 ? 9.812 -0.541 -19.891 1 84.62 369 ALA B O 1
ATOM 5742 N N . ARG B 1 370 ? 8.68 -1.762 -21.281 1 79.56 370 ARG B N 1
ATOM 5743 C CA . ARG B 1 370 ? 9.656 -1.579 -22.344 1 79.56 370 ARG B CA 1
ATOM 5744 C C . ARG B 1 370 ? 8.977 -1.3 -23.672 1 79.56 370 ARG B C 1
ATOM 5746 O O . ARG B 1 370 ? 8.016 -1.982 -24.047 1 79.56 370 ARG B O 1
ATOM 5753 N N . ARG B 1 371 ? 9.414 -0.238 -24.141 1 71.62 371 ARG B N 1
ATOM 5754 C CA . ARG B 1 371 ? 8.969 0.049 -25.5 1 71.62 371 ARG B CA 1
ATOM 5755 C C . ARG B 1 371 ? 9.594 -0.915 -26.5 1 71.62 371 ARG B C 1
ATOM 5757 O O . ARG B 1 371 ? 10.789 -1.201 -26.422 1 71.62 371 ARG B O 1
ATOM 5764 N N . ARG B 1 372 ? 8.773 -1.606 -27.281 1 61 372 ARG B N 1
ATOM 5765 C CA . ARG B 1 372 ? 9.266 -2.443 -28.375 1 61 372 ARG B CA 1
ATOM 5766 C C . ARG B 1 372 ? 9.523 -1.613 -29.625 1 61 372 ARG B C 1
ATOM 5768 O O . ARG B 1 372 ? 8.82 -0.641 -29.891 1 61 372 ARG B O 1
#